Protein AF-0000000080440242 (afdb_homodimer)

Nearest PDB structures (foldseek):
  7z03-assembly1_A  TM=8.039E-01  e=7.905E-22  Escherichia coli
  4m0v-assembly1_A  TM=8.122E-01  e=4.960E-22  Escherichia coli KO11FL
  4lty-assembly1_C  TM=7.802E-01  e=2.008E-21  Escherichia coli KO11FL
  6s6v-assembly1_B  TM=7.078E-01  e=1.029E-22  Escherichia coli
  6s6v-assembly1_A  TM=6.739E-01  e=9.703E-23  Escherichia coli

Secondary structure (DSSP, 8-state):
-EEEEE----BT-EETTEE-HHHHHHHHHHHHHHHHHH--SEEEEES--BSSSS--HHHHHHHHHHHHIIIIIS---EEEE--SSS-HHHHHTTHHHHGGGTEEEE-S--SSPEEEEEEETTEEEEEEEE----HHHHHHHHT-TT--SHHHHHHHHHHT----TTSEEEEEEESEEE-TTPPPP--TTSPPS-SSS--EEEGGGGTTSSEEEEES-SS-EEEETTTEEE---SS--SGGGTTPPPEEEEEEE-TTS-EEEEEEE---SS-EEEEEE-HHHHTSHHHHTTS-TTSEEEEEE--SS--SSHHHHHHHH-TTEEEEEEHHHHHHHHHHHHHHHHHHT--HHHHHHHHHHHHHSSPPPHHHHHHHHHHHHHHHHH--/-EEEEE----BT-EETTEE-HHHHHHHHHHHHHHHHHH--SEEEEES--BSSSS--HHHHHHHHHHHIIIIIIS---EEEE--SSS-HHHHHTTHHHHGGGTEEEE-S--SSPEEEEEEETTEEEEEEEE----HHHHHHHHT-TT--SHHHHHHHHHHT----TTSEEEEEEESEEE-TTPPPP--TTSPPS-SSS--EEEGGGGTT-SEEEEES-SS-EEEETTTEEE---SS--SGGGTTPPPEEEEEEE-TTS-EEEEEEE---SS-EEEEEE-HHHHTSHHHHTTS-TTSEEEEEE--SS--SSHHHHHHHH-TTEEEEEEHHHHHHHHHHHHHHHHHHT--HHHHHHHHHHHHHSSPPPHHHHHHHHHHHHHHHHHT-

Radius of gyration: 30.31 Å; Cα contacts (8 Å, |Δi|>4): 1560; chains: 2; bounding box: 75×79×80 Å

Structure (mmCIF, N/CA/C/O backbone):
data_AF-0000000080440242-model_v1
#
loop_
_entity.id
_entity.type
_entity.pdbx_description
1 polymer 'Nuclease SbcCD subunit D'
#
loop_
_atom_site.group_PDB
_atom_site.id
_atom_site.type_symbol
_atom_site.label_atom_id
_atom_site.label_alt_id
_atom_site.label_comp_id
_atom_site.label_asym_id
_atom_site.label_entity_id
_atom_site.label_seq_id
_atom_site.pdbx_PDB_ins_code
_atom_site.Cartn_x
_atom_site.Cartn_y
_atom_site.Cartn_z
_atom_site.occupancy
_atom_site.B_iso_or_equiv
_atom_site.auth_seq_id
_atom_site.auth_comp_id
_atom_site.auth_asym_id
_atom_site.auth_atom_id
_atom_site.pdbx_PDB_model_num
ATOM 1 N N . MET A 1 1 ? -19.188 -27.531 -1.534 1 98.12 1 MET A N 1
ATOM 2 C CA . MET A 1 1 ? -18.625 -26.203 -1.757 1 98.12 1 MET A CA 1
ATOM 3 C C . MET A 1 1 ? -17.609 -26.219 -2.893 1 98.12 1 MET A C 1
ATOM 5 O O . MET A 1 1 ? -16.734 -27.094 -2.939 1 98.12 1 MET A O 1
ATOM 9 N N . LYS A 1 2 ? -17.703 -25.312 -3.84 1 98.5 2 LYS A N 1
ATOM 10 C CA . LYS A 1 2 ? -16.766 -25.156 -4.941 1 98.5 2 LYS A CA 1
ATOM 11 C C . LYS A 1 2 ? -15.727 -24.078 -4.633 1 98.5 2 LYS A C 1
ATOM 13 O O . LYS A 1 2 ? -16.078 -22.906 -4.406 1 98.5 2 LYS A O 1
ATOM 18 N N . ILE A 1 3 ? -14.445 -24.469 -4.637 1 98.69 3 ILE A N 1
ATOM 19 C CA . ILE A 1 3 ? -13.352 -23.578 -4.258 1 98.69 3 ILE A CA 1
ATOM 20 C C . ILE A 1 3 ? -12.359 -23.453 -5.41 1 98.69 3 ILE A C 1
ATOM 22 O O . ILE A 1 3 ? -11.922 -24.469 -5.973 1 98.69 3 ILE A O 1
ATOM 26 N N . PHE A 1 4 ? -12.062 -22.25 -5.832 1 98.88 4 PHE A N 1
ATOM 27 C CA . PHE A 1 4 ? -10.922 -22.016 -6.703 1 98.88 4 PHE A CA 1
ATOM 28 C C . PHE A 1 4 ? -9.672 -21.719 -5.883 1 98.88 4 PHE A C 1
ATOM 30 O O . PHE A 1 4 ? -9.664 -20.797 -5.059 1 98.88 4 PHE A O 1
ATOM 37 N N . HIS A 1 5 ? -8.68 -22.531 -6.062 1 98.75 5 HIS A N 1
ATOM 38 C CA . HIS A 1 5 ? -7.422 -22.422 -5.344 1 98.75 5 HIS A CA 1
ATOM 39 C C . HIS A 1 5 ? -6.32 -21.859 -6.242 1 98.75 5 HIS A C 1
ATOM 41 O O . HIS A 1 5 ? -5.953 -22.5 -7.238 1 98.75 5 HIS A O 1
ATOM 47 N N . THR A 1 6 ? -5.797 -20.625 -5.871 1 98.62 6 THR A N 1
ATOM 48 C CA . THR A 1 6 ? -4.707 -20 -6.605 1 98.62 6 THR A CA 1
ATOM 49 C C . THR A 1 6 ? -3.625 -19.5 -5.652 1 98.62 6 THR A C 1
ATOM 51 O O . THR A 1 6 ? -3.791 -19.562 -4.434 1 98.62 6 THR A O 1
ATOM 54 N N . GLY A 1 7 ? -2.535 -19.016 -6.172 1 97.75 7 GLY A N 1
ATOM 55 C CA . GLY A 1 7 ? -1.42 -18.406 -5.461 1 97.75 7 GLY A CA 1
ATOM 56 C C . GLY A 1 7 ? -0.279 -18 -6.375 1 97.75 7 GLY A C 1
ATOM 57 O O . GLY A 1 7 ? -0.315 -18.266 -7.578 1 97.75 7 GLY A O 1
ATOM 58 N N . ASP A 1 8 ? 0.596 -17.266 -5.797 1 97.69 8 ASP A N 1
ATOM 59 C CA . ASP A 1 8 ? 1.853 -16.922 -6.457 1 97.69 8 ASP A CA 1
ATOM 60 C C . ASP A 1 8 ? 1.601 -16.203 -7.777 1 97.69 8 ASP A C 1
ATOM 62 O O . ASP A 1 8 ? 2.143 -16.578 -8.82 1 97.69 8 ASP A O 1
ATOM 66 N N . TRP A 1 9 ? 0.747 -15.172 -7.688 1 98.44 9 TRP A N 1
ATOM 67 C CA . TRP A 1 9 ? 0.466 -14.359 -8.859 1 98.44 9 TRP A CA 1
ATOM 68 C C . TRP A 1 9 ? 1.692 -13.547 -9.266 1 98.44 9 TRP A C 1
ATOM 70 O O . TRP A 1 9 ? 1.908 -13.281 -10.445 1 98.44 9 TRP A O 1
ATOM 80 N N . HIS A 1 10 ? 2.449 -13.133 -8.32 1 98.12 10 HIS A N 1
ATOM 81 C CA . HIS A 1 10 ? 3.68 -12.367 -8.492 1 98.12 10 HIS A CA 1
ATOM 82 C C . HIS A 1 10 ? 3.457 -11.156 -9.391 1 98.12 10 HIS A C 1
ATOM 84 O O . HIS A 1 10 ? 4.246 -10.898 -10.297 1 98.12 10 HIS A O 1
ATOM 90 N N . ILE A 1 11 ? 2.389 -10.484 -9.148 1 98.56 11 ILE A N 1
ATOM 91 C CA . ILE A 1 11 ? 2.064 -9.336 -9.992 1 98.56 11 ILE A CA 1
ATOM 92 C C . ILE A 1 11 ? 3.188 -8.305 -9.914 1 98.56 11 ILE A C 1
ATOM 94 O O . ILE A 1 11 ? 3.678 -7.996 -8.828 1 98.56 11 ILE A O 1
ATOM 98 N N . GLY A 1 12 ? 3.6 -7.773 -11.062 1 97.69 12 GLY A N 1
ATOM 99 C CA . GLY A 1 12 ? 4.645 -6.766 -11.141 1 97.69 12 GLY A CA 1
ATOM 100 C C . GLY A 1 12 ? 6.027 -7.352 -11.359 1 97.69 12 GLY A C 1
ATOM 101 O O . GLY A 1 12 ? 7.02 -6.617 -11.391 1 97.69 12 GLY A O 1
ATOM 102 N N . LYS A 1 13 ? 6.133 -8.602 -11.578 1 97.12 13 LYS A N 1
ATOM 103 C CA . LYS A 1 13 ? 7.422 -9.281 -11.703 1 97.12 13 LYS A CA 1
ATOM 104 C C . LYS A 1 13 ? 8.133 -8.875 -12.984 1 97.12 13 LYS A C 1
ATOM 106 O O . LYS A 1 13 ? 7.508 -8.734 -14.039 1 97.12 13 LYS A O 1
ATOM 111 N N . LEU A 1 14 ? 9.445 -8.656 -12.836 1 94.69 14 LEU A N 1
ATOM 112 C CA . LEU A 1 14 ? 10.367 -8.484 -13.945 1 94.69 14 LEU A CA 1
ATOM 113 C C . LEU A 1 14 ? 11.172 -9.75 -14.188 1 94.69 14 LEU A C 1
ATOM 115 O O . LEU A 1 14 ? 11.766 -10.305 -13.258 1 94.69 14 LEU A O 1
ATOM 119 N N . VAL A 1 15 ? 11.109 -10.281 -15.406 1 94.88 15 VAL A N 1
ATOM 120 C CA . VAL A 1 15 ? 11.883 -11.461 -15.773 1 94.88 15 VAL A CA 1
ATOM 121 C C . VAL A 1 15 ? 12.844 -11.117 -16.906 1 94.88 15 VAL A C 1
ATOM 123 O O . VAL A 1 15 ? 12.414 -10.805 -18.031 1 94.88 15 VAL A O 1
ATOM 126 N N . ASN A 1 16 ? 14.102 -11.125 -16.609 1 92.44 16 ASN A N 1
ATOM 127 C CA . ASN A 1 16 ? 15.133 -10.828 -17.594 1 92.44 16 ASN A CA 1
ATOM 128 C C . ASN A 1 16 ? 14.867 -9.508 -18.312 1 92.44 16 ASN A C 1
ATOM 130 O O . ASN A 1 16 ? 14.93 -9.43 -19.531 1 92.44 16 ASN A O 1
ATOM 134 N N . GLY A 1 17 ? 14.43 -8.523 -17.578 1 92.75 17 GLY A N 1
ATOM 135 C CA . GLY A 1 17 ? 14.273 -7.168 -18.078 1 92.75 17 GLY A CA 1
ATOM 136 C C . GLY A 1 17 ? 12.898 -6.902 -18.656 1 92.75 17 GLY A C 1
ATOM 137 O O . GLY A 1 17 ? 12.602 -5.789 -19.094 1 92.75 17 GLY A O 1
ATOM 138 N N . PHE A 1 18 ? 12.031 -7.926 -18.656 1 94.44 18 PHE A N 1
ATOM 139 C CA . PHE A 1 18 ? 10.688 -7.77 -19.188 1 94.44 18 PHE A CA 1
ATOM 140 C C . PHE A 1 18 ? 9.656 -7.723 -18.062 1 94.44 18 PHE A C 1
ATOM 142 O O . PHE A 1 18 ? 9.586 -8.633 -17.25 1 94.44 18 PHE A O 1
ATOM 149 N N . TYR A 1 19 ? 8.805 -6.641 -18.062 1 94.38 19 TYR A N 1
ATOM 150 C CA . TYR A 1 19 ? 7.68 -6.629 -17.125 1 94.38 19 TYR A CA 1
ATOM 151 C C . TYR A 1 19 ? 6.598 -7.609 -17.562 1 94.38 19 TYR A C 1
ATOM 153 O O . TYR A 1 19 ? 6.191 -7.613 -18.734 1 94.38 19 TYR A O 1
ATOM 161 N N . MET A 1 20 ? 6.078 -8.297 -16.641 1 97.5 20 MET A N 1
ATOM 162 C CA . MET A 1 20 ? 5.121 -9.352 -16.969 1 97.5 20 MET A CA 1
ATOM 163 C C . MET A 1 20 ? 3.689 -8.852 -16.812 1 97.5 20 MET A C 1
ATOM 165 O O . MET A 1 20 ? 2.738 -9.602 -17.016 1 97.5 20 MET A O 1
ATOM 169 N N . THR A 1 21 ? 3.467 -7.605 -16.562 1 98 21 THR A N 1
ATOM 170 C CA . THR A 1 21 ? 2.178 -7.066 -16.156 1 98 21 THR A CA 1
ATOM 171 C C . THR A 1 21 ? 1.119 -7.297 -17.219 1 98 21 THR A C 1
ATOM 173 O O . THR A 1 21 ? -0.023 -7.641 -16.922 1 98 21 THR A O 1
ATOM 176 N N . GLU A 1 22 ? 1.503 -7.102 -18.5 1 97.81 22 GLU A N 1
ATOM 177 C CA . GLU A 1 22 ? 0.548 -7.328 -19.578 1 97.81 22 GLU A CA 1
ATOM 178 C C . GLU A 1 22 ? 0.132 -8.797 -19.656 1 97.81 22 GLU A C 1
ATOM 180 O O . GLU A 1 22 ? -1.05 -9.102 -19.828 1 97.81 22 GLU A O 1
ATOM 185 N N . ASP A 1 23 ? 1.106 -9.672 -19.547 1 98.25 23 ASP A N 1
ATOM 186 C CA . ASP A 1 23 ? 0.832 -11.102 -19.547 1 98.25 23 ASP A CA 1
ATOM 187 C C . ASP A 1 23 ? -0.031 -11.484 -18.344 1 98.25 23 ASP A C 1
ATOM 189 O O . ASP A 1 23 ? -0.944 -12.305 -18.469 1 98.25 23 ASP A O 1
ATOM 193 N N . GLN A 1 24 ? 0.261 -10.883 -17.234 1 98.5 24 GLN A N 1
ATOM 194 C CA . GLN A 1 24 ? -0.496 -11.141 -16.016 1 98.5 24 GLN A CA 1
ATOM 195 C C . GLN A 1 24 ? -1.939 -10.664 -16.156 1 98.5 24 GLN A C 1
ATOM 197 O O . GLN A 1 24 ? -2.867 -11.352 -15.727 1 98.5 24 GLN A O 1
ATOM 202 N N . ARG A 1 25 ? -2.131 -9.523 -16.734 1 98.69 25 ARG A N 1
ATOM 203 C CA . ARG A 1 25 ? -3.48 -9.039 -17 1 98.69 25 ARG A CA 1
ATOM 204 C C . ARG A 1 25 ? -4.262 -10.039 -17.844 1 98.69 25 ARG A C 1
ATOM 206 O O . ARG A 1 25 ? -5.43 -10.32 -17.562 1 98.69 25 ARG A O 1
ATOM 213 N N . TYR A 1 26 ? -3.57 -10.578 -18.828 1 98.56 26 TYR A N 1
ATOM 214 C CA . TYR A 1 26 ? -4.176 -11.539 -19.75 1 98.56 26 TYR A CA 1
ATOM 215 C C . TYR A 1 26 ? -4.621 -12.789 -19 1 98.56 26 TYR A C 1
ATOM 217 O O . TYR A 1 26 ? -5.754 -13.242 -19.156 1 98.56 26 TYR A O 1
ATOM 225 N N . ILE A 1 27 ? -3.789 -13.32 -18.188 1 98.19 27 ILE A N 1
ATOM 226 C CA . ILE A 1 27 ? -4.102 -14.562 -17.5 1 98.19 27 ILE A CA 1
ATOM 227 C C . ILE A 1 27 ? -5.168 -14.305 -16.438 1 98.19 27 ILE A C 1
ATOM 229 O O . ILE A 1 27 ? -6.051 -15.141 -16.219 1 98.19 27 ILE A O 1
ATOM 233 N N . LEU A 1 28 ? -5.145 -13.188 -15.758 1 98.69 28 LEU A N 1
ATOM 234 C CA . LEU A 1 28 ? -6.125 -12.844 -14.734 1 98.69 28 LEU A CA 1
ATOM 235 C C . LEU A 1 28 ? -7.504 -12.641 -15.352 1 98.69 28 LEU A C 1
ATOM 237 O O . LEU A 1 28 ? -8.523 -12.906 -14.711 1 98.69 28 LEU A O 1
ATOM 241 N N . SER A 1 29 ? -7.52 -12.18 -16.578 1 98.62 29 SER A N 1
ATOM 242 C CA . SER A 1 29 ? -8.805 -12.086 -17.266 1 98.62 29 SER A CA 1
ATOM 243 C C . SER A 1 29 ? -9.414 -13.461 -17.484 1 98.62 29 SER A C 1
ATOM 245 O O . SER A 1 29 ? -10.641 -13.625 -17.406 1 98.62 29 SER A O 1
ATOM 247 N N . GLN A 1 30 ? -8.57 -14.43 -17.719 1 98.56 30 GLN A N 1
ATOM 248 C CA . GLN A 1 30 ? -9.062 -15.797 -17.859 1 98.56 30 GLN A CA 1
ATOM 249 C C . GLN A 1 30 ? -9.594 -16.328 -16.531 1 98.56 30 GLN A C 1
ATOM 251 O O . GLN A 1 30 ? -10.586 -17.062 -16.5 1 98.56 30 GLN A O 1
ATOM 256 N N . LEU A 1 31 ? -8.93 -15.984 -15.484 1 98.75 31 LEU A N 1
ATOM 257 C CA . LEU A 1 31 ? -9.43 -16.344 -14.164 1 98.75 31 LEU A CA 1
ATOM 258 C C . LEU A 1 31 ? -10.828 -15.781 -13.938 1 98.75 31 LEU A C 1
ATOM 260 O O . LEU A 1 31 ? -11.727 -16.5 -13.492 1 98.75 31 LEU A O 1
ATOM 264 N N . CYS A 1 32 ? -10.984 -14.523 -14.266 1 98.81 32 CYS A N 1
ATOM 265 C CA . CYS A 1 32 ? -12.281 -13.875 -14.102 1 98.81 32 CYS A CA 1
ATOM 266 C C . CYS A 1 32 ? -13.344 -14.555 -14.961 1 98.81 32 CYS A C 1
ATOM 268 O O . CYS A 1 32 ? -14.469 -14.758 -14.516 1 98.81 32 CYS A O 1
ATOM 270 N N . ASN A 1 33 ? -12.922 -14.875 -16.141 1 98.69 33 ASN A N 1
ATOM 271 C CA . ASN A 1 33 ? -13.852 -15.57 -17.031 1 98.69 33 ASN A CA 1
ATOM 272 C C . ASN A 1 33 ? -14.281 -16.906 -16.438 1 98.69 33 ASN A C 1
ATOM 274 O O . ASN A 1 33 ? -15.461 -17.266 -16.5 1 98.69 33 ASN A O 1
ATOM 278 N N . GLU A 1 34 ? -13.328 -17.609 -15.969 1 98.56 34 GLU A N 1
ATOM 279 C CA . GLU A 1 34 ? -13.648 -18.906 -15.383 1 98.56 34 GLU A CA 1
ATOM 280 C C . GLU A 1 34 ? -14.555 -18.766 -14.164 1 98.56 34 GLU A C 1
ATOM 282 O O . GLU A 1 34 ? -15.461 -19.562 -13.953 1 98.56 34 GLU A O 1
ATOM 287 N N . ILE A 1 35 ? -14.336 -17.734 -13.344 1 98.81 35 ILE A N 1
ATOM 288 C CA . ILE A 1 35 ? -15.164 -17.453 -12.18 1 98.81 35 ILE A CA 1
ATOM 289 C C . ILE A 1 35 ? -16.594 -17.125 -12.625 1 98.81 35 ILE A C 1
ATOM 291 O O . ILE A 1 35 ? -17.562 -17.594 -12.023 1 98.81 35 ILE A O 1
ATOM 295 N N . GLU A 1 36 ? -16.672 -16.359 -13.633 1 98.69 36 GLU A N 1
ATOM 296 C CA . GLU A 1 36 ? -17.984 -16.016 -14.172 1 98.69 36 GLU A CA 1
ATOM 297 C C . GLU A 1 36 ? -18.719 -17.25 -14.672 1 98.69 36 GLU A C 1
ATOM 299 O O . GLU A 1 36 ? -19.922 -17.391 -14.438 1 98.69 36 GLU A O 1
ATOM 304 N N . LYS A 1 37 ? -18 -18.125 -15.25 1 98.25 37 LYS A N 1
ATOM 305 C CA . LYS A 1 37 ? -18.578 -19.328 -15.852 1 98.25 37 LYS A CA 1
ATOM 306 C C . LYS A 1 37 ? -19.016 -20.312 -14.781 1 98.25 37 LYS A C 1
ATOM 308 O O . LYS A 1 37 ? -20.109 -20.891 -14.867 1 98.25 37 LYS A O 1
ATOM 313 N N . GLU A 1 38 ? -18.203 -20.453 -13.75 1 97.94 38 GLU A N 1
ATOM 314 C CA . GLU A 1 38 ? -18.422 -21.578 -12.852 1 97.94 38 GLU A CA 1
ATOM 315 C C . GLU A 1 38 ? -18.984 -21.125 -11.516 1 97.94 38 GLU A C 1
ATOM 317 O O . GLU A 1 38 ? -19.469 -21.938 -10.719 1 97.94 38 GLU A O 1
ATOM 322 N N . ASN A 1 39 ? -18.875 -19.875 -11.188 1 97.75 39 ASN A N 1
ATOM 323 C CA . ASN A 1 39 ? -19.422 -19.266 -9.977 1 97.75 39 ASN A CA 1
ATOM 324 C C . ASN A 1 39 ? -18.984 -20.016 -8.719 1 97.75 39 ASN A C 1
ATOM 326 O O . ASN A 1 39 ? -19.812 -20.5 -7.961 1 97.75 39 ASN A O 1
ATOM 330 N N . PRO A 1 40 ? -17.719 -20.109 -8.492 1 98.69 40 PRO A N 1
ATOM 331 C CA . PRO A 1 40 ? -17.266 -20.75 -7.258 1 98.69 40 PRO A CA 1
ATOM 332 C C . PRO A 1 40 ? -17.797 -20.062 -6.004 1 98.69 40 PRO A C 1
ATOM 334 O O . PRO A 1 40 ? -18.125 -18.875 -6.047 1 98.69 40 PRO A O 1
ATOM 337 N N . ASP A 1 41 ? -17.828 -20.828 -4.879 1 98.56 41 ASP A N 1
ATOM 338 C CA . ASP A 1 41 ? -18.266 -20.281 -3.6 1 98.56 41 ASP A CA 1
ATOM 339 C C . ASP A 1 41 ? -17.219 -19.344 -3.008 1 98.56 41 ASP A C 1
ATOM 341 O O . ASP A 1 41 ? -17.531 -18.438 -2.242 1 98.56 41 ASP A O 1
ATOM 345 N N . VAL A 1 42 ? -15.945 -19.578 -3.367 1 98.81 42 VAL A N 1
ATOM 346 C CA . VAL A 1 42 ? -14.867 -18.766 -2.828 1 98.81 42 VAL A CA 1
ATOM 347 C C . VAL A 1 42 ? -13.609 -18.938 -3.686 1 98.81 42 VAL A C 1
ATOM 349 O O . VAL A 1 42 ? -13.352 -20.016 -4.215 1 98.81 42 VAL A O 1
ATOM 352 N N . LEU A 1 43 ? -12.852 -17.906 -3.836 1 98.94 43 LEU A N 1
ATOM 353 C CA . LEU A 1 43 ? -11.516 -17.906 -4.426 1 98.94 43 LEU A CA 1
ATOM 354 C C . LEU A 1 43 ? -10.445 -17.781 -3.346 1 98.94 43 LEU A C 1
ATOM 356 O O . LEU A 1 43 ? -10.469 -16.844 -2.557 1 98.94 43 LEU A O 1
ATOM 360 N N . LEU A 1 44 ? -9.531 -18.75 -3.287 1 98.94 44 LEU A N 1
ATOM 361 C CA . LEU A 1 44 ? -8.398 -18.703 -2.371 1 98.94 44 LEU A CA 1
ATOM 362 C C . LEU A 1 44 ? -7.145 -18.203 -3.092 1 98.94 44 LEU A C 1
ATOM 364 O O . LEU A 1 44 ? -6.809 -18.703 -4.168 1 98.94 44 LEU A O 1
ATOM 368 N N . ILE A 1 45 ? -6.473 -17.266 -2.52 1 98.88 45 ILE A N 1
ATOM 369 C CA . ILE A 1 45 ? -5.16 -16.797 -2.967 1 98.88 45 ILE A CA 1
ATOM 370 C C . ILE A 1 45 ? -4.121 -17.078 -1.883 1 98.88 45 ILE A C 1
ATOM 372 O O . ILE A 1 45 ? -4.027 -16.328 -0.902 1 98.88 45 ILE A O 1
ATOM 376 N N . ALA A 1 46 ? -3.307 -18.047 -2.098 1 98.75 46 ALA A N 1
ATOM 377 C CA . ALA A 1 46 ? -2.443 -18.594 -1.054 1 98.75 46 ALA A CA 1
ATOM 378 C C . ALA A 1 46 ? -1.076 -17.906 -1.062 1 98.75 46 ALA A C 1
ATOM 380 O O . ALA A 1 46 ? -0.042 -18.578 -1.017 1 98.75 46 ALA A O 1
ATOM 381 N N . GLY A 1 47 ? -1.066 -16.594 -1.206 1 98.31 47 GLY A N 1
ATOM 382 C CA . GLY A 1 47 ? 0.121 -15.797 -0.94 1 98.31 47 GLY A CA 1
ATOM 383 C C . GLY A 1 47 ? 0.907 -15.461 -2.193 1 98.31 47 GLY A C 1
ATOM 384 O O . GLY A 1 47 ? 0.604 -15.961 -3.277 1 98.31 47 GLY A O 1
ATOM 385 N N . ASP A 1 48 ? 1.88 -14.5 -2.029 1 98.19 48 ASP A N 1
ATOM 386 C CA . ASP A 1 48 ? 2.738 -13.984 -3.09 1 98.19 48 ASP A CA 1
ATOM 387 C C . ASP A 1 48 ? 1.906 -13.406 -4.234 1 98.19 48 ASP A C 1
ATOM 389 O O . ASP A 1 48 ? 2.1 -13.766 -5.395 1 98.19 48 ASP A O 1
ATOM 393 N N . VAL A 1 49 ? 1.011 -12.578 -3.83 1 98.38 49 VAL A N 1
ATOM 394 C CA . VAL A 1 49 ? 0.193 -11.891 -4.828 1 98.38 49 VAL A CA 1
ATOM 395 C C . VAL A 1 49 ? 1.056 -10.922 -5.629 1 98.38 49 VAL A C 1
ATOM 397 O O . VAL A 1 49 ? 0.879 -10.773 -6.84 1 98.38 49 VAL A O 1
ATOM 400 N N . TYR A 1 50 ? 1.986 -10.289 -4.926 1 98.19 50 TYR A N 1
ATOM 401 C CA . TYR A 1 50 ? 2.973 -9.438 -5.582 1 98.19 50 TYR A CA 1
ATOM 402 C C . TYR A 1 50 ? 4.328 -10.125 -5.656 1 98.19 50 TYR A C 1
ATOM 404 O O . TYR A 1 50 ? 4.578 -11.094 -4.938 1 98.19 50 TYR A O 1
ATOM 412 N N . ASP A 1 51 ? 5.176 -9.594 -6.516 1 96.88 51 ASP A N 1
ATOM 413 C CA . ASP A 1 51 ? 6.52 -10.148 -6.633 1 96.88 51 ASP A CA 1
ATOM 414 C C . ASP A 1 51 ? 7.449 -9.562 -5.574 1 96.88 51 ASP A C 1
ATOM 416 O O . ASP A 1 51 ? 8.414 -10.203 -5.164 1 96.88 51 ASP A O 1
ATOM 420 N N . ARG A 1 52 ? 7.117 -8.352 -5.191 1 95.69 52 ARG A N 1
ATOM 421 C CA . ARG A 1 52 ? 7.938 -7.66 -4.199 1 95.69 52 ARG A CA 1
ATOM 422 C C . ARG A 1 52 ? 7.066 -7.012 -3.129 1 95.69 52 ARG A C 1
ATOM 424 O O . ARG A 1 52 ? 5.887 -6.742 -3.361 1 95.69 52 ARG A O 1
ATOM 431 N N . SER A 1 53 ? 7.754 -6.762 -2.029 1 95.44 53 SER A N 1
ATOM 432 C CA . SER A 1 53 ? 7.031 -6.168 -0.905 1 95.44 53 SER A CA 1
ATOM 433 C C . SER A 1 53 ? 6.496 -4.785 -1.257 1 95.44 53 SER A C 1
ATOM 435 O O . SER A 1 53 ? 5.465 -4.363 -0.735 1 95.44 53 SER A O 1
ATOM 437 N N . ILE A 1 54 ? 7.211 -4.105 -2.07 1 95.88 54 ILE A N 1
ATOM 438 C CA . ILE A 1 54 ? 6.758 -2.826 -2.607 1 95.88 54 ILE A CA 1
ATOM 439 C C . ILE A 1 54 ? 6.516 -2.951 -4.109 1 95.88 54 ILE A C 1
ATOM 441 O O . ILE A 1 54 ? 7.43 -2.748 -4.91 1 95.88 54 ILE A O 1
ATOM 445 N N . PRO A 1 55 ? 5.312 -3.23 -4.465 1 96.06 55 PRO A N 1
ATOM 446 C CA . PRO A 1 55 ? 5.02 -3.43 -5.887 1 96.06 55 PRO A CA 1
ATOM 447 C C . PRO A 1 55 ? 4.996 -2.123 -6.676 1 96.06 55 PRO A C 1
ATOM 449 O O . PRO A 1 55 ? 4.746 -1.058 -6.105 1 96.06 55 PRO A O 1
ATOM 452 N N . PRO A 1 56 ? 5.316 -2.184 -7.98 1 94.56 56 PRO A N 1
ATOM 453 C CA . PRO A 1 56 ? 5.094 -1.005 -8.82 1 94.56 56 PRO A CA 1
ATOM 454 C C . PRO A 1 56 ? 3.619 -0.62 -8.922 1 94.56 56 PRO A C 1
ATOM 456 O O . PRO A 1 56 ? 2.742 -1.45 -8.664 1 94.56 56 PRO A O 1
ATOM 459 N N . VAL A 1 57 ? 3.342 0.557 -9.266 1 94.75 57 VAL A N 1
ATOM 460 C CA . VAL A 1 57 ? 1.998 1.126 -9.25 1 94.75 57 VAL A CA 1
ATOM 461 C C . VAL A 1 57 ? 1.094 0.345 -10.203 1 94.75 57 VAL A C 1
ATOM 463 O O . VAL A 1 57 ? -0.07 0.084 -9.891 1 94.75 57 VAL A O 1
ATOM 466 N N . GLU A 1 58 ? 1.656 -0.052 -11.32 1 96.62 58 GLU A N 1
ATOM 467 C CA . GLU A 1 58 ? 0.863 -0.79 -12.297 1 96.62 58 GLU A CA 1
ATOM 468 C C . GLU A 1 58 ? 0.378 -2.119 -11.727 1 96.62 58 GLU A C 1
ATOM 470 O O . GLU A 1 58 ? -0.718 -2.578 -12.047 1 96.62 58 GLU A O 1
ATOM 475 N N . ALA A 1 59 ? 1.202 -2.719 -10.945 1 97.81 59 ALA A N 1
ATOM 476 C CA . ALA A 1 59 ? 0.831 -3.973 -10.297 1 97.81 59 ALA A CA 1
ATOM 477 C C . ALA A 1 59 ? -0.309 -3.76 -9.305 1 97.81 59 ALA A C 1
ATOM 479 O O . ALA A 1 59 ? -1.238 -4.566 -9.234 1 97.81 59 ALA A O 1
ATOM 480 N N . ILE A 1 60 ? -0.222 -2.666 -8.578 1 97.38 60 ILE A N 1
ATOM 481 C CA . ILE A 1 60 ? -1.25 -2.324 -7.602 1 97.38 60 ILE A CA 1
ATOM 482 C C . ILE A 1 60 ? -2.584 -2.104 -8.312 1 97.38 60 ILE A C 1
ATOM 484 O O . ILE A 1 60 ? -3.615 -2.629 -7.887 1 97.38 60 ILE A O 1
ATOM 488 N N . GLU A 1 61 ? -2.559 -1.396 -9.359 1 97.12 61 GLU A N 1
ATOM 489 C CA . GLU A 1 61 ? -3.764 -1.113 -10.133 1 97.12 61 GLU A CA 1
ATOM 490 C C . GLU A 1 61 ? -4.375 -2.396 -10.688 1 97.12 61 GLU A C 1
ATOM 492 O O . GLU A 1 61 ? -5.594 -2.574 -10.648 1 97.12 61 GLU A O 1
ATOM 497 N N . LEU A 1 62 ? -3.545 -3.258 -11.211 1 98.44 62 LEU A N 1
ATOM 498 C CA . LEU A 1 62 ? -4.023 -4.512 -11.781 1 98.44 62 LEU A CA 1
ATOM 499 C C . LEU A 1 62 ? -4.707 -5.367 -10.719 1 98.44 62 LEU A C 1
ATOM 501 O O . LEU A 1 62 ? -5.785 -5.914 -10.953 1 98.44 62 LEU A O 1
ATOM 505 N N . LEU A 1 63 ? -4.043 -5.492 -9.578 1 98.56 63 LEU A N 1
ATOM 506 C CA . LEU A 1 63 ? -4.668 -6.258 -8.5 1 98.56 63 LEU A CA 1
ATOM 507 C C . LEU A 1 63 ? -6.004 -5.641 -8.102 1 98.56 63 LEU A C 1
ATOM 509 O O . LEU A 1 63 ? -6.996 -6.352 -7.941 1 98.56 63 LEU A O 1
ATOM 513 N N . ASN A 1 64 ? -5.984 -4.336 -7.922 1 97.75 64 ASN A N 1
ATOM 514 C CA . ASN A 1 64 ? -7.191 -3.619 -7.527 1 97.75 64 ASN A CA 1
ATOM 515 C C . ASN A 1 64 ? -8.344 -3.885 -8.492 1 97.75 64 ASN A C 1
ATOM 517 O O . ASN A 1 64 ? -9.453 -4.219 -8.062 1 97.75 64 ASN A O 1
ATOM 521 N N . ASP A 1 65 ? -8.078 -3.77 -9.742 1 97.94 65 ASP A N 1
ATOM 522 C CA . ASP A 1 65 ? -9.094 -3.965 -10.766 1 97.94 65 ASP A CA 1
ATOM 523 C C . ASP A 1 65 ? -9.594 -5.41 -10.781 1 97.94 65 ASP A C 1
ATOM 525 O O . ASP A 1 65 ? -10.789 -5.652 -10.914 1 97.94 65 ASP A O 1
ATOM 529 N N . THR A 1 66 ? -8.695 -6.301 -10.648 1 98.69 66 THR A N 1
ATOM 530 C CA . THR A 1 66 ? -9.039 -7.719 -10.672 1 98.69 66 THR A CA 1
ATOM 531 C C . THR A 1 66 ? -9.922 -8.078 -9.484 1 98.69 66 THR A C 1
ATOM 533 O O . THR A 1 66 ? -10.961 -8.727 -9.648 1 98.69 66 THR A O 1
ATOM 536 N N . LEU A 1 67 ? -9.555 -7.613 -8.32 1 98.44 67 LEU A N 1
ATOM 537 C CA . LEU A 1 67 ? -10.32 -7.91 -7.117 1 98.44 67 LEU A CA 1
ATOM 538 C C . LEU A 1 67 ? -11.695 -7.254 -7.176 1 98.44 67 LEU A C 1
ATOM 540 O O . LEU A 1 67 ? -12.688 -7.848 -6.754 1 98.44 67 LEU A O 1
ATOM 544 N N . LYS A 1 68 ? -11.734 -6.039 -7.664 1 97.44 68 LYS A N 1
ATOM 545 C CA . LYS A 1 68 ? -13.016 -5.363 -7.832 1 97.44 68 LYS A CA 1
ATOM 546 C C . LYS A 1 68 ? -13.945 -6.168 -8.734 1 97.44 68 LYS A C 1
ATOM 548 O O . LYS A 1 68 ? -15.117 -6.371 -8.398 1 97.44 68 LYS A O 1
ATOM 553 N N . LYS A 1 69 ? -13.414 -6.633 -9.836 1 98.44 69 LYS A N 1
ATOM 554 C CA . LYS A 1 69 ? -14.211 -7.43 -10.766 1 98.44 69 LYS A CA 1
ATOM 555 C C . LYS A 1 69 ? -14.727 -8.703 -10.102 1 98.44 69 LYS A C 1
ATOM 557 O O . LYS A 1 69 ? -15.914 -9.023 -10.188 1 98.44 69 LYS A O 1
ATOM 562 N N . ILE A 1 70 ? -13.906 -9.359 -9.383 1 98.69 70 ILE A N 1
ATOM 563 C CA . ILE A 1 70 ? -14.234 -10.656 -8.805 1 98.69 70 ILE A CA 1
ATOM 564 C C . ILE A 1 70 ? -15.242 -10.477 -7.672 1 98.69 70 ILE A C 1
ATOM 566 O O . ILE A 1 70 ? -16.25 -11.18 -7.617 1 98.69 70 ILE A O 1
ATOM 570 N N . ILE A 1 71 ? -15 -9.492 -6.824 1 98.06 71 ILE A N 1
ATOM 571 C CA . ILE A 1 71 ? -15.75 -9.383 -5.574 1 98.06 71 ILE A CA 1
ATOM 572 C C . ILE A 1 71 ? -17.016 -8.562 -5.797 1 98.06 71 ILE A C 1
ATOM 574 O O . ILE A 1 71 ? -18.094 -8.938 -5.34 1 98.06 71 ILE A O 1
ATOM 578 N N . ILE A 1 72 ? -16.891 -7.492 -6.484 1 95.94 72 ILE A N 1
ATOM 579 C CA . ILE A 1 72 ? -18.016 -6.566 -6.613 1 95.94 72 ILE A CA 1
ATOM 580 C C . ILE A 1 72 ? -18.875 -6.961 -7.809 1 95.94 72 ILE A C 1
ATOM 582 O O . ILE A 1 72 ? -20.094 -7.109 -7.684 1 95.94 72 ILE A O 1
ATOM 586 N N . ASP A 1 73 ? -18.219 -7.16 -8.953 1 97.38 73 ASP A N 1
ATOM 587 C CA . ASP A 1 73 ? -19 -7.422 -10.164 1 97.38 73 ASP A CA 1
ATOM 588 C C . ASP A 1 73 ? -19.5 -8.867 -10.195 1 97.38 73 ASP A C 1
ATOM 590 O O . ASP A 1 73 ? -20.672 -9.109 -10.461 1 97.38 73 ASP A O 1
ATOM 594 N N . LEU A 1 74 ? -18.609 -9.82 -9.875 1 98.44 74 LEU A N 1
ATOM 595 C CA . LEU A 1 74 ? -18.969 -11.234 -9.977 1 98.44 74 LEU A CA 1
ATOM 596 C C . LEU A 1 74 ? -19.469 -11.758 -8.641 1 98.44 74 LEU A C 1
ATOM 598 O O . LEU A 1 74 ? -19.969 -12.883 -8.555 1 98.44 74 LEU A O 1
ATOM 602 N N . LYS A 1 75 ? -19.312 -10.961 -7.59 1 97.56 75 LYS A N 1
ATOM 603 C CA . LYS A 1 75 ? -19.859 -11.242 -6.262 1 97.56 75 LYS A CA 1
ATOM 604 C C . LYS A 1 75 ? -19.312 -12.555 -5.715 1 97.56 75 LYS A C 1
ATOM 606 O O . LYS A 1 75 ? -20.047 -13.336 -5.117 1 97.56 75 LYS A O 1
ATOM 611 N N . THR A 1 76 ? -18.078 -12.82 -5.988 1 98.56 76 THR A N 1
ATOM 612 C CA . THR A 1 76 ? -17.406 -14.016 -5.48 1 98.56 76 THR A CA 1
ATOM 613 C C . THR A 1 76 ? -16.531 -13.68 -4.273 1 98.56 76 THR A C 1
ATOM 615 O O . THR A 1 76 ? -15.633 -12.852 -4.367 1 98.56 76 THR A O 1
ATOM 618 N N . PRO A 1 77 ? -16.781 -14.344 -3.111 1 98.56 77 PRO A N 1
ATOM 619 C CA . PRO A 1 77 ? -15.906 -14.141 -1.957 1 98.56 77 PRO A CA 1
ATOM 620 C C . PRO A 1 77 ? -14.453 -14.508 -2.244 1 98.56 77 PRO A C 1
ATOM 622 O O . PRO A 1 77 ? -14.188 -15.453 -2.99 1 98.56 77 PRO A O 1
ATOM 625 N N . VAL A 1 78 ? -13.531 -13.773 -1.636 1 98.81 78 VAL A N 1
ATOM 626 C CA . VAL A 1 78 ? -12.102 -14.016 -1.809 1 98.81 78 VAL A CA 1
ATOM 627 C C . VAL A 1 78 ? -11.422 -14.117 -0.443 1 98.81 78 VAL A C 1
ATOM 629 O O . VAL A 1 78 ? -11.711 -13.32 0.459 1 98.81 78 VAL A O 1
ATOM 632 N N . ILE A 1 79 ? -10.578 -15.102 -0.254 1 98.88 79 ILE A N 1
ATOM 633 C CA . ILE A 1 79 ? -9.703 -15.234 0.904 1 98.88 79 ILE A CA 1
ATOM 634 C C . ILE A 1 79 ? -8.242 -15.156 0.46 1 98.88 79 ILE A C 1
ATOM 636 O O . ILE A 1 79 ? -7.805 -15.93 -0.393 1 98.88 79 ILE A O 1
ATOM 640 N N . LEU A 1 80 ? -7.547 -14.18 1.041 1 98.88 80 LEU A N 1
ATOM 641 C CA . LEU A 1 80 ? -6.172 -13.906 0.629 1 98.88 80 LEU A CA 1
ATOM 642 C C . LEU A 1 80 ? -5.234 -13.906 1.831 1 98.88 80 LEU A C 1
ATOM 644 O O . LEU A 1 80 ? -5.543 -13.305 2.861 1 98.88 80 LEU A O 1
ATOM 648 N N . ILE A 1 81 ? -4.117 -14.617 1.759 1 98.81 81 ILE A N 1
ATOM 649 C CA . ILE A 1 81 ? -3.066 -14.5 2.764 1 98.81 81 ILE A CA 1
ATOM 650 C C . ILE A 1 81 ? -1.795 -13.953 2.119 1 98.81 81 ILE A C 1
ATOM 652 O O . ILE A 1 81 ? -1.631 -14.023 0.899 1 98.81 81 ILE A O 1
ATOM 656 N N . ALA A 1 82 ? -0.882 -13.406 2.943 1 98.69 82 ALA A N 1
ATOM 657 C CA . ALA A 1 82 ? 0.406 -12.93 2.447 1 98.69 82 ALA A CA 1
ATOM 658 C C . ALA A 1 82 ? 1.402 -14.078 2.309 1 98.69 82 ALA A C 1
ATOM 660 O O . ALA A 1 82 ? 1.425 -14.992 3.135 1 98.69 82 ALA A O 1
ATOM 661 N N . GLY A 1 83 ? 2.191 -14.039 1.25 1 98.12 83 GLY A N 1
ATOM 662 C CA . GLY A 1 83 ? 3.336 -14.922 1.098 1 98.12 83 GLY A CA 1
ATOM 663 C C . GLY A 1 83 ? 4.652 -14.266 1.453 1 98.12 83 GLY A C 1
ATOM 664 O O . GLY A 1 83 ? 4.672 -13.188 2.059 1 98.12 83 GLY A O 1
ATOM 665 N N . ASN A 1 84 ? 5.766 -14.867 1.139 1 96.31 84 ASN A N 1
ATOM 666 C CA . ASN A 1 84 ? 7.062 -14.383 1.599 1 96.31 84 ASN A CA 1
ATOM 667 C C . ASN A 1 84 ? 7.547 -13.203 0.761 1 96.31 84 ASN A C 1
ATOM 669 O O . ASN A 1 84 ? 8.445 -12.469 1.179 1 96.31 84 ASN A O 1
ATOM 673 N N . HIS A 1 85 ? 7 -12.992 -0.477 1 96.88 85 HIS A N 1
ATOM 674 C CA . HIS A 1 85 ? 7.332 -11.836 -1.302 1 96.88 85 HIS A CA 1
ATOM 675 C C . HIS A 1 85 ? 6.523 -10.609 -0.886 1 96.88 85 HIS A C 1
ATOM 677 O O . HIS A 1 85 ? 6.961 -9.477 -1.08 1 96.88 85 HIS A O 1
ATOM 683 N N . ASP A 1 86 ? 5.438 -10.875 -0.318 1 97.69 86 ASP A N 1
ATOM 684 C CA . ASP A 1 86 ? 4.504 -9.812 0.016 1 97.69 86 ASP A CA 1
ATOM 685 C C . ASP A 1 86 ? 4.949 -9.062 1.27 1 97.69 86 ASP A C 1
ATOM 687 O O . ASP A 1 86 ? 5.719 -9.594 2.076 1 97.69 86 ASP A O 1
ATOM 691 N N . SER A 1 87 ? 4.512 -7.789 1.334 1 96.56 87 SER A N 1
ATOM 692 C CA . SER A 1 87 ? 4.551 -7.109 2.625 1 96.56 87 SER A CA 1
ATOM 693 C C . SER A 1 87 ? 3.33 -7.461 3.471 1 96.56 87 SER A C 1
ATOM 695 O O . SER A 1 87 ? 2.195 -7.18 3.082 1 96.56 87 SER A O 1
ATOM 697 N N . ASN A 1 88 ? 3.605 -8.016 4.625 1 96.62 88 ASN A N 1
ATOM 698 C CA . ASN A 1 88 ? 2.516 -8.438 5.5 1 96.62 88 ASN A CA 1
ATOM 699 C C . ASN A 1 88 ? 1.604 -7.262 5.859 1 96.62 88 ASN A C 1
ATOM 701 O O . ASN A 1 88 ? 0.384 -7.355 5.719 1 96.62 88 ASN A O 1
ATOM 705 N N . GLU A 1 89 ? 2.211 -6.164 6.223 1 94.81 89 GLU A N 1
ATOM 706 C CA . GLU A 1 89 ? 1.478 -4.992 6.695 1 94.81 89 GLU A CA 1
ATOM 707 C C . GLU A 1 89 ? 0.698 -4.336 5.559 1 94.81 89 GLU A C 1
ATOM 709 O O . GLU A 1 89 ? -0.441 -3.904 5.75 1 94.81 89 GLU A O 1
ATOM 714 N N . ARG A 1 90 ? 1.29 -4.281 4.418 1 96.19 90 ARG A N 1
ATOM 715 C CA . ARG A 1 90 ? 0.628 -3.662 3.273 1 96.19 90 ARG A CA 1
ATOM 716 C C . ARG A 1 90 ? -0.555 -4.504 2.805 1 96.19 90 ARG A C 1
ATOM 718 O O . ARG A 1 90 ? -1.617 -3.965 2.486 1 96.19 90 ARG A O 1
ATOM 725 N N . ILE A 1 91 ? -0.376 -5.797 2.816 1 97 91 ILE A N 1
ATOM 726 C CA . ILE A 1 91 ? -1.456 -6.703 2.445 1 97 91 ILE A CA 1
ATOM 727 C C . ILE A 1 91 ? -2.6 -6.582 3.449 1 97 91 ILE A C 1
ATOM 729 O O . ILE A 1 91 ? -3.773 -6.641 3.072 1 97 91 ILE A O 1
ATOM 733 N N . GLU A 1 92 ? -2.223 -6.402 4.672 1 95.69 92 GLU A N 1
ATOM 734 C CA . GLU A 1 92 ? -3.188 -6.391 5.766 1 95.69 92 GLU A CA 1
ATOM 735 C C . GLU A 1 92 ? -3.967 -5.078 5.801 1 95.69 92 GLU A C 1
ATOM 737 O O . GLU A 1 92 ? -5.031 -5 6.414 1 95.69 92 GLU A O 1
ATOM 742 N N . PHE A 1 93 ? -3.494 -4.055 5.219 1 95.62 93 PHE A N 1
ATOM 743 C CA . PHE A 1 93 ? -4.129 -2.744 5.293 1 95.62 93 PHE A CA 1
ATOM 744 C C . PHE A 1 93 ? -5.562 -2.803 4.781 1 95.62 93 PHE A C 1
ATOM 746 O O . PHE A 1 93 ? -5.82 -3.348 3.707 1 95.62 93 PHE A O 1
ATOM 753 N N . GLY A 1 94 ? -6.477 -2.307 5.566 1 94.69 94 GLY A N 1
ATOM 754 C CA . GLY A 1 94 ? -7.879 -2.197 5.195 1 94.69 94 GLY A CA 1
ATOM 755 C C . GLY A 1 94 ? -8.641 -3.5 5.359 1 94.69 94 GLY A C 1
ATOM 756 O O . GLY A 1 94 ? -9.82 -3.582 5.008 1 94.69 94 GLY A O 1
ATOM 757 N N . SER A 1 95 ? -7.961 -4.516 5.879 1 94.38 95 SER A N 1
ATOM 758 C CA . SER A 1 95 ? -8.562 -5.84 5.957 1 94.38 95 SER A CA 1
ATOM 759 C C . SER A 1 95 ? -9.875 -5.809 6.742 1 94.38 95 SER A C 1
ATOM 761 O O . SER A 1 95 ? -10.82 -6.516 6.402 1 94.38 95 SER A O 1
ATOM 763 N N . SER A 1 96 ? -9.969 -4.953 7.75 1 91.94 96 SER A N 1
ATOM 764 C CA . SER A 1 96 ? -11.172 -4.855 8.578 1 91.94 96 SER A CA 1
ATOM 765 C C . SER A 1 96 ? -12.352 -4.312 7.773 1 91.94 96 SER A C 1
ATOM 767 O O . SER A 1 96 ? -13.508 -4.633 8.062 1 91.94 96 SER A O 1
ATOM 769 N N . PHE A 1 97 ? -12.055 -3.541 6.766 1 93.25 97 PHE A N 1
ATOM 770 C CA . PHE A 1 97 ? -13.102 -2.934 5.949 1 93.25 97 PHE A CA 1
ATOM 771 C C . PHE A 1 97 ? -13.547 -3.883 4.844 1 93.25 97 PHE A C 1
ATOM 773 O O . PHE A 1 97 ? -14.688 -3.814 4.379 1 93.25 97 PHE A O 1
ATOM 780 N N . TYR A 1 98 ? -12.633 -4.77 4.438 1 94.19 98 TYR A N 1
ATOM 781 C CA . TYR A 1 98 ? -12.852 -5.672 3.312 1 94.19 98 TYR A CA 1
ATOM 782 C C . TYR A 1 98 ? -13.898 -6.73 3.652 1 94.19 98 TYR A C 1
ATOM 784 O O . TYR A 1 98 ? -14.609 -7.215 2.771 1 94.19 98 TYR A O 1
ATOM 792 N N . GLU A 1 99 ? -14.016 -7.012 4.898 1 93.38 99 GLU A N 1
ATOM 793 C CA . GLU A 1 99 ? -14.844 -8.141 5.316 1 93.38 99 GLU A CA 1
ATOM 794 C C . GLU A 1 99 ? -16.312 -7.883 5.016 1 93.38 99 GLU A C 1
ATOM 796 O O . GLU A 1 99 ? -17.062 -8.82 4.719 1 93.38 99 GLU A O 1
ATOM 801 N N . ALA A 1 100 ? -16.688 -6.633 5.027 1 91.25 100 ALA A N 1
ATOM 802 C CA . ALA A 1 100 ? -18.062 -6.258 4.723 1 91.25 100 ALA A CA 1
ATOM 803 C C . ALA A 1 100 ? -18.422 -6.617 3.281 1 91.25 100 ALA A C 1
ATOM 805 O O . ALA A 1 100 ? -19.594 -6.75 2.941 1 91.25 100 ALA A O 1
ATOM 806 N N . CYS A 1 101 ? -17.422 -6.828 2.457 1 94.31 101 CYS A N 1
ATOM 807 C CA . CYS A 1 101 ? -17.625 -7.145 1.047 1 94.31 101 CYS A CA 1
ATOM 808 C C . CYS A 1 101 ? -17.234 -8.586 0.748 1 94.31 101 CYS A C 1
ATOM 810 O O . CYS A 1 101 ? -17.016 -8.945 -0.408 1 94.31 101 CYS A O 1
ATOM 812 N N . ASN A 1 102 ? -17.094 -9.398 1.771 1 96.44 102 ASN A N 1
ATOM 813 C CA . ASN A 1 102 ? -16.703 -10.797 1.643 1 96.44 102 ASN A CA 1
ATOM 814 C C . ASN A 1 102 ? -15.305 -10.938 1.053 1 96.44 102 ASN A C 1
ATOM 816 O O . ASN A 1 102 ? -15.062 -11.82 0.23 1 96.44 102 ASN A O 1
ATOM 820 N N . PHE A 1 103 ? -14.57 -10.008 1.337 1 98.06 103 PHE A N 1
ATOM 821 C CA . PHE A 1 103 ? -13.141 -10.047 1.062 1 98.06 103 PHE A CA 1
ATOM 822 C C . PHE A 1 103 ? -12.344 -10.227 2.354 1 98.06 103 PHE A C 1
ATOM 824 O O . PHE A 1 103 ? -12.305 -9.32 3.189 1 98.06 103 PHE A O 1
ATOM 831 N N . TYR A 1 104 ? -11.688 -11.375 2.518 1 98.5 104 TYR A N 1
ATOM 832 C CA . TYR A 1 104 ? -11.016 -11.734 3.762 1 98.5 104 TYR A CA 1
ATOM 833 C C . TYR A 1 104 ? -9.508 -11.82 3.561 1 98.5 104 TYR A C 1
ATOM 835 O O . TYR A 1 104 ? -9.031 -12.578 2.711 1 98.5 104 TYR A O 1
ATOM 843 N N . VAL A 1 105 ? -8.789 -11.047 4.379 1 98.44 105 VAL A N 1
ATOM 844 C CA . VAL A 1 105 ? -7.348 -10.93 4.172 1 98.44 105 VAL A CA 1
ATOM 845 C C . VAL A 1 105 ? -6.617 -11.156 5.492 1 98.44 105 VAL A C 1
ATOM 847 O O . VAL A 1 105 ? -7.035 -10.656 6.535 1 98.44 105 VAL A O 1
ATOM 850 N N . SER A 1 106 ? -5.586 -11.953 5.438 1 98.31 106 SER A N 1
ATOM 851 C CA . SER A 1 106 ? -4.629 -12.062 6.535 1 98.31 106 SER A CA 1
ATOM 852 C C . SER A 1 106 ? -3.209 -11.781 6.062 1 98.31 106 SER A C 1
ATOM 854 O O . SER A 1 106 ? -2.617 -12.586 5.344 1 98.31 106 SER A O 1
ATOM 856 N N . GLY A 1 107 ? -2.695 -10.664 6.48 1 97.81 107 GLY A N 1
ATOM 857 C CA . GLY A 1 107 ? -1.336 -10.281 6.125 1 97.81 107 GLY A CA 1
ATOM 858 C C . GLY A 1 107 ? -0.313 -10.688 7.168 1 97.81 107 GLY A C 1
ATOM 859 O O . GLY A 1 107 ? 0.603 -11.461 6.883 1 97.81 107 GLY A O 1
ATOM 860 N N . GLU A 1 108 ? -0.536 -10.281 8.367 1 96.38 108 GLU A N 1
ATOM 861 C CA . GLU A 1 108 ? 0.352 -10.586 9.484 1 96.38 108 GLU A CA 1
ATOM 862 C C . GLU A 1 108 ? -0.233 -11.688 10.367 1 96.38 108 GLU A C 1
ATOM 864 O O . GLU A 1 108 ? -1.406 -11.625 10.742 1 96.38 108 GLU A O 1
ATOM 869 N N . LEU A 1 109 ? 0.671 -12.641 10.648 1 97.81 109 LEU A N 1
ATOM 870 C CA . LEU A 1 109 ? 0.241 -13.688 11.57 1 97.81 109 LEU A CA 1
ATOM 871 C C . LEU A 1 109 ? -0.021 -13.117 12.961 1 97.81 109 LEU A C 1
ATOM 873 O O . LEU A 1 109 ? 0.772 -12.32 13.469 1 97.81 109 LEU A O 1
ATOM 877 N N . LYS A 1 110 ? -1.121 -13.461 13.492 1 96.75 110 LYS A N 1
ATOM 878 C CA . LYS A 1 110 ? -1.463 -13.094 14.859 1 96.75 110 LYS A CA 1
ATOM 879 C C . LYS A 1 110 ? -1.43 -14.305 15.781 1 96.75 110 LYS A C 1
ATOM 881 O O . LYS A 1 110 ? -1.323 -15.445 15.32 1 96.75 110 LYS A O 1
ATOM 886 N N . SER A 1 111 ? -1.531 -13.992 17.094 1 95.75 111 SER A N 1
ATOM 887 C CA . SER A 1 111 ? -1.513 -15.086 18.062 1 95.75 111 SER A CA 1
ATOM 888 C C . SER A 1 111 ? -2.674 -16.047 17.844 1 95.75 111 SER A C 1
ATOM 890 O O . SER A 1 111 ? -2.518 -17.266 17.984 1 95.75 111 SER A O 1
ATOM 892 N N . GLU A 1 112 ? -3.754 -15.43 17.516 1 96.06 112 GLU A N 1
ATOM 893 C CA . GLU A 1 112 ? -4.898 -16.234 17.094 1 96.06 112 GLU A CA 1
ATOM 894 C C . GLU A 1 112 ? -5.039 -16.234 15.57 1 96.06 112 GLU A C 1
ATOM 896 O O . GLU A 1 112 ? -5.195 -15.188 14.945 1 96.06 112 GLU A O 1
ATOM 901 N N . VAL A 1 113 ? -4.988 -17.453 15.055 1 97.62 113 VAL A N 1
ATOM 902 C CA . VAL A 1 113 ? -5.102 -17.594 13.609 1 97.62 113 VAL A CA 1
ATOM 903 C C . VAL A 1 113 ? -6.484 -17.125 13.148 1 97.62 113 VAL A C 1
ATOM 905 O O . VAL A 1 113 ? -7.5 -17.516 13.734 1 97.62 113 VAL A O 1
ATOM 908 N N . LYS A 1 114 ? -6.52 -16.312 12.148 1 97.44 114 LYS A N 1
ATOM 909 C CA . LYS A 1 114 ? -7.785 -15.812 11.617 1 97.44 114 LYS A CA 1
ATOM 910 C C . LYS A 1 114 ? -8.609 -16.953 11.016 1 97.44 114 LYS A C 1
ATOM 912 O O . LYS A 1 114 ? -8.094 -17.75 10.219 1 97.44 114 LYS A O 1
ATOM 917 N N . LYS A 1 115 ? -9.828 -17.016 11.43 1 97.94 115 LYS A N 1
ATOM 918 C CA . LYS A 1 115 ? -10.766 -18.047 10.977 1 97.94 115 LYS A CA 1
ATOM 919 C C . LYS A 1 115 ? -11.984 -17.406 10.305 1 97.94 115 LYS A C 1
ATOM 921 O O . LYS A 1 115 ? -12.57 -16.469 10.836 1 97.94 115 LYS A O 1
ATOM 926 N N . ILE A 1 116 ? -12.305 -17.844 9.094 1 97.88 116 ILE A N 1
ATOM 927 C CA . ILE A 1 116 ? -13.484 -17.391 8.367 1 97.88 116 ILE A CA 1
ATOM 928 C C . ILE A 1 116 ? -14.469 -18.547 8.211 1 97.88 116 ILE A C 1
ATOM 930 O O . ILE A 1 116 ? -14.086 -19.656 7.824 1 97.88 116 ILE A O 1
ATOM 934 N N . ASN A 1 117 ? -15.688 -18.297 8.555 1 97.5 117 ASN A N 1
ATOM 935 C CA . ASN A 1 117 ? -16.734 -19.297 8.383 1 97.5 117 ASN A CA 1
ATOM 936 C C . ASN A 1 117 ? -17.609 -18.984 7.172 1 97.5 117 ASN A C 1
ATOM 938 O O . ASN A 1 117 ? -18.172 -17.891 7.066 1 97.5 117 ASN A O 1
ATOM 942 N N . LEU A 1 118 ? -17.594 -19.875 6.27 1 97.81 118 LEU A N 1
ATOM 943 C CA . LEU A 1 118 ? -18.562 -19.828 5.172 1 97.81 118 LEU A CA 1
ATOM 944 C C . LEU A 1 118 ? -19.562 -20.969 5.27 1 97.81 118 LEU A C 1
ATOM 946 O O . LEU A 1 118 ? -19.297 -21.984 5.914 1 97.81 118 LEU A O 1
ATOM 950 N N . LYS A 1 119 ? -20.719 -20.719 4.68 1 96.94 119 LYS A N 1
ATOM 951 C CA . LYS A 1 119 ? -21.766 -21.719 4.773 1 96.94 119 LYS A CA 1
ATOM 952 C C . LYS A 1 119 ? -22.25 -22.141 3.391 1 96.94 119 LYS A C 1
ATOM 954 O O . LYS A 1 119 ? -22.391 -21.312 2.494 1 96.94 119 LYS A O 1
ATOM 959 N N . ASP A 1 120 ? -22.422 -23.453 3.201 1 96.06 120 ASP A N 1
ATOM 960 C CA . ASP A 1 120 ? -23.094 -23.984 2.016 1 96.06 120 ASP A CA 1
ATOM 961 C C . ASP A 1 120 ? -24.266 -24.859 2.402 1 96.06 120 ASP A C 1
ATOM 963 O O . ASP A 1 120 ? -24.75 -24.812 3.535 1 96.06 120 ASP A O 1
ATOM 967 N N . LYS A 1 121 ? -24.844 -25.594 1.488 1 95.38 121 LYS A N 1
ATOM 968 C CA . LYS A 1 121 ? -26.062 -26.391 1.713 1 95.38 121 LYS A CA 1
ATOM 969 C C . LYS A 1 121 ? -25.812 -27.484 2.748 1 95.38 121 LYS A C 1
ATOM 971 O O . LYS A 1 121 ? -26.75 -27.922 3.426 1 95.38 121 LYS A O 1
ATOM 976 N N . ASP A 1 122 ? -24.562 -27.891 2.9 1 96.69 122 ASP A N 1
ATOM 977 C CA . ASP A 1 122 ? -24.234 -29.016 3.777 1 96.69 122 ASP A CA 1
ATOM 978 C C . ASP A 1 122 ? -23.734 -28.516 5.137 1 96.69 122 ASP A C 1
ATOM 980 O O . ASP A 1 122 ? -23.484 -29.312 6.039 1 96.69 122 ASP A O 1
ATOM 984 N N . GLY A 1 123 ? -23.578 -27.219 5.316 1 96.38 123 GLY A N 1
ATOM 985 C CA . GLY A 1 123 ? -23.188 -26.672 6.609 1 96.38 123 GLY A CA 1
ATOM 986 C C . GLY A 1 123 ? -22 -25.734 6.531 1 96.38 123 GLY A C 1
ATOM 987 O O . GLY A 1 123 ? -21.766 -25.109 5.496 1 96.38 123 GLY A O 1
ATOM 988 N N . ILE A 1 124 ? -21.281 -25.656 7.699 1 97.5 124 ILE A N 1
ATOM 989 C CA . ILE A 1 124 ? -20.234 -24.672 7.863 1 97.5 124 ILE A CA 1
ATOM 990 C C . ILE A 1 124 ? -18.906 -25.234 7.324 1 97.5 124 ILE A C 1
ATOM 992 O O . ILE A 1 124 ? -18.594 -26.406 7.531 1 97.5 124 ILE A O 1
ATOM 996 N N . VAL A 1 125 ? -18.188 -24.469 6.648 1 98.5 125 VAL A N 1
ATOM 997 C CA . VAL A 1 125 ? -16.797 -24.703 6.289 1 98.5 125 VAL A CA 1
ATOM 998 C C . VAL A 1 125 ? -15.914 -23.641 6.914 1 98.5 125 VAL A C 1
ATOM 1000 O O . VAL A 1 125 ? -16.125 -22.438 6.703 1 98.5 125 VAL A O 1
ATOM 1003 N N . ASN A 1 126 ? -14.93 -24.062 7.746 1 98.44 126 ASN A N 1
ATOM 1004 C CA . ASN A 1 126 ? -13.984 -23.172 8.398 1 98.44 126 ASN A CA 1
ATOM 1005 C C . ASN A 1 126 ? -12.703 -23 7.582 1 98.44 126 ASN A C 1
ATOM 1007 O O . ASN A 1 126 ? -12.078 -23.984 7.199 1 98.44 126 ASN A O 1
ATOM 1011 N N . PHE A 1 127 ? -12.352 -21.781 7.301 1 98.75 127 PHE A N 1
ATOM 1012 C CA . PHE A 1 127 ? -11.102 -21.453 6.629 1 98.75 127 PHE A CA 1
ATOM 1013 C C . PHE A 1 127 ? -10.109 -20.828 7.602 1 98.75 127 PHE A C 1
ATOM 1015 O O . PHE A 1 127 ? -10.398 -19.812 8.234 1 98.75 127 PHE A O 1
ATOM 1022 N N . TYR A 1 128 ? -8.984 -21.453 7.738 1 98.69 128 TYR A N 1
ATOM 1023 C CA . TYR A 1 128 ? -7.922 -20.953 8.602 1 98.69 128 TYR A CA 1
ATOM 1024 C C . TYR A 1 128 ? -6.832 -20.266 7.777 1 98.69 128 TYR A C 1
ATOM 1026 O O . TYR A 1 128 ? -6.164 -20.922 6.969 1 98.69 128 TYR A O 1
ATOM 1034 N N . LEU A 1 129 ? -6.656 -19 7.977 1 98.75 129 LEU A N 1
ATOM 1035 C CA . LEU A 1 129 ? -5.715 -18.188 7.207 1 98.75 129 LEU A CA 1
ATOM 1036 C C . LEU A 1 129 ? -4.367 -18.094 7.918 1 98.75 129 LEU A C 1
ATOM 1038 O O . LEU A 1 129 ? -4.254 -17.469 8.969 1 98.75 129 LEU A O 1
ATOM 1042 N N . ILE A 1 130 ? -3.342 -18.688 7.305 1 98.62 130 ILE A N 1
ATOM 1043 C CA . ILE A 1 130 ? -2.016 -18.719 7.91 1 98.62 130 ILE A CA 1
ATOM 1044 C C . ILE A 1 130 ? -1.002 -18.078 6.965 1 98.62 130 ILE A C 1
ATOM 1046 O O . ILE A 1 130 ? -0.354 -18.766 6.176 1 98.62 130 ILE A O 1
ATOM 1050 N N . PRO A 1 131 ? -0.805 -16.766 7.102 1 98.62 131 PRO A N 1
ATOM 1051 C CA . PRO A 1 131 ? 0.16 -16.078 6.238 1 98.62 131 PRO A CA 1
ATOM 1052 C C . PRO A 1 131 ? 1.604 -16.484 6.531 1 98.62 131 PRO A C 1
ATOM 1054 O O . PRO A 1 131 ? 1.88 -17.094 7.566 1 98.62 131 PRO A O 1
ATOM 1057 N N . TYR A 1 132 ? 2.441 -16.203 5.629 1 97.75 132 TYR A N 1
ATOM 1058 C CA . TYR A 1 132 ? 3.852 -16.516 5.836 1 97.75 132 TYR A CA 1
ATOM 1059 C C . TYR A 1 132 ? 4.402 -15.758 7.043 1 97.75 132 TYR A C 1
ATOM 1061 O O . TYR A 1 132 ? 4.145 -14.562 7.211 1 97.75 132 TYR A O 1
ATOM 1069 N N . ALA A 1 133 ? 5.105 -16.438 7.844 1 96.69 133 ALA A N 1
ATOM 1070 C CA . ALA A 1 133 ? 5.824 -15.875 8.984 1 96.69 133 ALA A CA 1
ATOM 1071 C C . ALA A 1 133 ? 7.137 -16.625 9.227 1 96.69 133 ALA A C 1
ATOM 1073 O O . ALA A 1 133 ? 7.156 -17.859 9.281 1 96.69 133 ALA A O 1
ATOM 1074 N N . ASP A 1 134 ? 8.164 -15.898 9.375 1 93.88 134 ASP A N 1
ATOM 1075 C CA . ASP A 1 134 ? 9.445 -16.547 9.648 1 93.88 134 ASP A CA 1
ATOM 1076 C C . ASP A 1 134 ? 9.508 -17.062 11.086 1 93.88 134 ASP A C 1
ATOM 1078 O O . ASP A 1 134 ? 8.844 -16.531 11.969 1 93.88 134 ASP A O 1
ATOM 1082 N N . PRO A 1 135 ? 10.328 -18.078 11.273 1 95.44 135 PRO A N 1
ATOM 1083 C CA . PRO A 1 135 ? 10.406 -18.703 12.594 1 95.44 135 PRO A CA 1
ATOM 1084 C C . PRO A 1 135 ? 10.766 -17.719 13.695 1 95.44 135 PRO A C 1
ATOM 1086 O O . PRO A 1 135 ? 10.297 -17.844 14.828 1 95.44 135 PRO A O 1
ATOM 1089 N N . TYR A 1 136 ? 11.586 -16.75 13.414 1 94.25 136 TYR A N 1
ATOM 1090 C CA . TYR A 1 136 ? 11.945 -15.75 14.414 1 94.25 136 TYR A CA 1
ATOM 1091 C C . TYR A 1 136 ? 10.719 -14.984 14.883 1 94.25 136 TYR A C 1
ATOM 1093 O O . TYR A 1 136 ? 10.516 -14.797 16.094 1 94.25 136 TYR A O 1
ATOM 1101 N N . TYR A 1 137 ? 9.922 -14.586 13.938 1 95.94 137 TYR A N 1
ATOM 1102 C CA . TYR A 1 137 ? 8.695 -13.867 14.266 1 95.94 137 TYR A CA 1
ATOM 1103 C C . TYR A 1 137 ? 7.762 -14.742 15.102 1 95.94 137 TYR A C 1
ATOM 1105 O O . TYR A 1 137 ? 7.195 -14.273 16.094 1 95.94 137 TYR A O 1
ATOM 1113 N N . VAL A 1 138 ? 7.617 -15.984 14.727 1 97.25 138 VAL A N 1
ATOM 1114 C CA . VAL A 1 138 ? 6.723 -16.906 15.422 1 97.25 138 VAL A CA 1
ATOM 1115 C C . VAL A 1 138 ? 7.219 -17.125 16.859 1 97.25 138 VAL A C 1
ATOM 1117 O O . VAL A 1 138 ? 6.418 -17.188 17.797 1 97.25 138 VAL A O 1
ATOM 1120 N N . ARG A 1 139 ? 8.523 -17.25 16.969 1 96.75 139 ARG A N 1
ATOM 1121 C CA . ARG A 1 139 ? 9.125 -17.406 18.281 1 96.75 139 ARG A CA 1
ATOM 1122 C C . ARG A 1 139 ? 8.742 -16.25 19.203 1 96.75 139 ARG A C 1
ATOM 1124 O O . ARG A 1 139 ? 8.352 -16.453 20.344 1 96.75 139 ARG A O 1
ATOM 1131 N N . LYS A 1 140 ? 8.812 -15.078 18.688 1 97.19 140 LYS A N 1
ATOM 1132 C CA . LYS A 1 140 ? 8.477 -13.883 19.453 1 97.19 140 LYS A CA 1
ATOM 1133 C C . LYS A 1 140 ? 6.98 -13.812 19.734 1 97.19 140 LYS A C 1
ATOM 1135 O O . LYS A 1 140 ? 6.562 -13.484 20.844 1 97.19 140 LYS A O 1
ATOM 1140 N N . LEU A 1 141 ? 6.23 -14.133 18.75 1 97.25 141 LEU A N 1
ATOM 1141 C CA . LEU A 1 141 ? 4.777 -14.055 18.844 1 97.25 141 LEU A CA 1
ATOM 1142 C C . LEU A 1 141 ? 4.258 -14.953 19.969 1 97.25 141 LEU A C 1
ATOM 1144 O O . LEU A 1 141 ? 3.383 -14.547 20.734 1 97.25 141 LEU A O 1
ATOM 1148 N N . TYR A 1 142 ? 4.852 -16.109 20.062 1 97.12 142 TYR A N 1
ATOM 1149 C CA . TYR A 1 142 ? 4.348 -17.078 21.031 1 97.12 142 TYR A CA 1
ATOM 1150 C C . TYR A 1 142 ? 5.27 -17.188 22.234 1 97.12 142 TYR A C 1
ATOM 1152 O O . TYR A 1 142 ? 5.047 -18 23.125 1 97.12 142 TYR A O 1
ATOM 1160 N N . ASN A 1 143 ? 6.277 -16.344 22.312 1 96.75 143 ASN A N 1
ATOM 1161 C CA . ASN A 1 143 ? 7.258 -16.344 23.391 1 96.75 143 ASN A CA 1
ATOM 1162 C C . ASN A 1 143 ? 7.785 -17.75 23.672 1 96.75 143 ASN A C 1
ATOM 1164 O O . ASN A 1 143 ? 7.77 -18.219 24.812 1 96.75 143 ASN A O 1
ATOM 1168 N N . GLU A 1 144 ? 8.117 -18.453 22.625 1 96.5 144 GLU A N 1
ATOM 1169 C CA . GLU A 1 144 ? 8.633 -19.812 22.719 1 96.5 144 GLU A CA 1
ATOM 1170 C C . GLU A 1 144 ? 10 -19.922 22.047 1 96.5 144 GLU A C 1
ATOM 1172 O O . GLU A 1 144 ? 10.094 -20.156 20.844 1 96.5 144 GLU A O 1
ATOM 1177 N N . GLU A 1 145 ? 11.047 -20 22.75 1 95.5 145 GLU A N 1
ATOM 1178 C CA . GLU A 1 145 ? 12.43 -19.969 22.281 1 95.5 145 GLU A CA 1
ATOM 1179 C C . GLU A 1 145 ? 12.812 -21.266 21.578 1 95.5 145 GLU A C 1
ATOM 1181 O O . GLU A 1 145 ? 13.797 -21.312 20.859 1 95.5 145 GLU A O 1
ATOM 1186 N N . SER A 1 146 ? 12.078 -22.312 21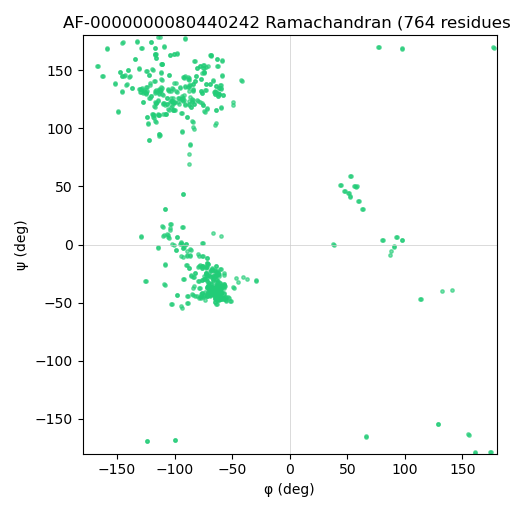.812 1 95.5 146 SER A N 1
ATOM 1187 C CA . SER A 1 146 ? 12.414 -23.609 21.25 1 95.5 146 SER A CA 1
ATOM 1188 C C . SER A 1 146 ? 12.141 -23.641 19.75 1 95.5 146 SER A C 1
ATOM 1190 O O . SER A 1 146 ? 12.594 -24.562 19.047 1 95.5 146 SER A O 1
ATOM 1192 N N . ILE A 1 147 ? 11.383 -22.703 19.219 1 95.81 147 ILE A N 1
ATOM 1193 C CA . ILE A 1 147 ? 11.07 -22.641 17.797 1 95.81 147 ILE A CA 1
ATOM 1194 C C . ILE A 1 147 ? 12.305 -22.219 17.016 1 95.81 147 ILE A C 1
ATOM 1196 O O . ILE A 1 147 ? 12.797 -21.094 17.172 1 95.81 147 ILE A O 1
ATOM 1200 N N . LYS A 1 148 ? 12.797 -23.078 16.156 1 92.56 148 LYS A N 1
ATOM 1201 C CA . LYS A 1 148 ? 14.016 -22.781 15.422 1 92.56 148 LYS A CA 1
ATOM 1202 C C . LYS A 1 148 ? 13.797 -22.906 13.914 1 92.56 148 LYS A C 1
ATOM 1204 O O . LYS A 1 148 ? 14.461 -22.219 13.133 1 92.56 148 LYS A O 1
ATOM 1209 N N . THR A 1 149 ? 12.906 -23.797 13.523 1 94.06 149 THR A N 1
ATOM 1210 C CA . THR A 1 149 ? 12.703 -24.078 12.102 1 94.06 149 THR A CA 1
ATOM 1211 C C . THR A 1 149 ? 11.289 -23.719 11.672 1 94.06 149 THR A C 1
ATOM 1213 O O . THR A 1 149 ? 10.43 -23.453 12.516 1 94.06 149 THR A O 1
ATOM 1216 N N . HIS A 1 150 ? 11.086 -23.719 10.398 1 95.75 150 HIS A N 1
ATOM 1217 C CA . HIS A 1 150 ? 9.742 -23.484 9.875 1 95.75 150 HIS A CA 1
ATOM 1218 C C . HIS A 1 150 ? 8.773 -24.578 10.32 1 95.75 150 HIS A C 1
ATOM 1220 O O . HIS A 1 150 ? 7.594 -24.312 10.547 1 95.75 150 HIS A O 1
ATOM 1226 N N . ASP A 1 151 ? 9.281 -25.766 10.406 1 95.56 151 ASP A N 1
ATOM 1227 C CA . ASP A 1 151 ? 8.469 -26.875 10.875 1 95.56 151 ASP A CA 1
ATOM 1228 C C . ASP A 1 151 ? 8.008 -26.656 12.312 1 95.56 151 ASP A C 1
ATOM 1230 O O . ASP A 1 151 ? 6.832 -26.844 12.633 1 95.56 151 ASP A O 1
ATOM 1234 N N . ASP A 1 152 ? 8.977 -26.203 13.172 1 96.5 152 ASP A N 1
ATOM 1235 C CA . ASP A 1 152 ? 8.641 -25.875 14.555 1 96.5 152 ASP A CA 1
ATOM 1236 C C . ASP A 1 152 ? 7.578 -24.781 14.617 1 96.5 152 ASP A C 1
ATOM 1238 O O . ASP A 1 152 ? 6.652 -24.859 15.422 1 96.5 152 ASP A O 1
ATOM 1242 N N . ALA A 1 153 ? 7.773 -23.859 13.773 1 97.06 153 ALA A N 1
ATOM 1243 C CA . ALA A 1 153 ? 6.883 -22.688 13.758 1 97.06 153 ALA A CA 1
ATOM 1244 C C . ALA A 1 153 ? 5.457 -23.109 13.414 1 97.06 153 ALA A C 1
ATOM 1246 O O . ALA A 1 153 ? 4.512 -22.734 14.117 1 97.06 153 ALA A O 1
ATOM 1247 N N . LEU A 1 154 ? 5.309 -23.906 12.391 1 97.56 154 LEU A N 1
ATOM 1248 C CA . LEU A 1 154 ? 3.965 -24.312 12 1 97.56 154 LEU A CA 1
ATOM 1249 C C . LEU A 1 154 ? 3.32 -25.172 13.078 1 97.56 154 LEU A C 1
ATOM 1251 O O . LEU A 1 154 ? 2.131 -25.031 13.367 1 97.56 154 LEU A O 1
ATOM 1255 N N . LYS A 1 155 ? 4.082 -26.062 13.586 1 97.19 155 LYS A N 1
ATOM 1256 C CA . LYS A 1 155 ? 3.564 -26.891 14.664 1 97.19 155 LYS A CA 1
ATOM 1257 C C . LYS A 1 155 ? 2.951 -26.047 15.773 1 97.19 155 LYS A C 1
ATOM 1259 O O . LYS A 1 155 ? 1.83 -26.297 16.219 1 97.19 155 LYS A O 1
ATOM 1264 N N . LYS A 1 156 ? 3.709 -25.047 16.172 1 97.44 156 LYS A N 1
ATOM 1265 C CA . LYS A 1 156 ? 3.24 -24.172 17.234 1 97.44 156 LYS A CA 1
ATOM 1266 C C . LYS A 1 156 ? 1.981 -23.422 16.812 1 97.44 156 LYS A C 1
ATOM 1268 O O . LYS A 1 156 ? 1.045 -23.281 17.609 1 97.44 156 LYS A O 1
ATOM 1273 N N . ILE A 1 157 ? 1.947 -22.906 15.617 1 98.12 157 ILE A N 1
ATOM 1274 C CA . ILE A 1 157 ? 0.797 -22.172 15.086 1 98.12 157 ILE A CA 1
ATOM 1275 C C . ILE A 1 157 ? -0.445 -23.062 15.148 1 98.12 157 ILE A C 1
ATOM 1277 O O . ILE A 1 157 ? -1.493 -22.641 15.641 1 98.12 157 ILE A O 1
ATOM 1281 N N . LEU A 1 158 ? -0.292 -24.312 14.695 1 97.44 158 LEU A N 1
ATOM 1282 C CA . LEU A 1 158 ? -1.431 -25.219 14.586 1 97.44 158 LEU A CA 1
ATOM 1283 C C . LEU A 1 158 ? -1.896 -25.672 15.969 1 97.44 158 LEU A C 1
ATOM 1285 O O . LEU A 1 158 ? -3.084 -25.938 16.172 1 97.44 158 LEU A O 1
ATOM 1289 N N . GLU A 1 159 ? -0.994 -25.719 16.891 1 95.38 159 GLU A N 1
ATOM 1290 C CA . GLU A 1 159 ? -1.346 -26.047 18.266 1 95.38 159 GLU A CA 1
ATOM 1291 C C . GLU A 1 159 ? -2.295 -25.016 18.859 1 95.38 159 GLU A C 1
ATOM 1293 O O . GLU A 1 159 ? -3.059 -25.328 19.781 1 95.38 159 GLU A O 1
ATOM 1298 N N . ASN A 1 160 ? -2.215 -23.859 18.328 1 93.94 160 ASN A N 1
ATOM 1299 C CA . ASN A 1 160 ? -3.012 -22.766 18.875 1 93.94 160 ASN A CA 1
ATOM 1300 C C . ASN A 1 160 ? -4.336 -22.609 18.141 1 93.94 160 ASN A C 1
ATOM 1302 O O . ASN A 1 160 ? -5.098 -21.672 18.406 1 93.94 160 ASN A O 1
ATOM 1306 N N . ILE A 1 161 ? -4.605 -23.438 17.188 1 95.25 161 ILE A N 1
ATOM 1307 C CA . ILE A 1 161 ? -5.879 -23.438 16.484 1 95.25 161 ILE A CA 1
ATOM 1308 C C . ILE A 1 161 ? -6.852 -24.406 17.156 1 95.25 161 ILE A C 1
ATOM 1310 O O . ILE A 1 161 ? -6.512 -25.562 17.406 1 95.25 161 ILE A O 1
ATOM 1314 N N . ASP A 1 162 ? -8.031 -23.891 17.547 1 90.31 162 ASP A N 1
ATOM 1315 C CA . ASP A 1 162 ? -9.094 -24.734 18.078 1 90.31 162 ASP A CA 1
ATOM 1316 C C . ASP A 1 162 ? -9.961 -25.297 16.938 1 90.31 162 ASP A C 1
ATOM 1318 O O . ASP A 1 162 ? -11.016 -24.734 16.641 1 90.31 162 ASP A O 1
ATOM 1322 N N . LEU A 1 163 ? -9.531 -26.359 16.406 1 93.5 163 LEU A N 1
ATOM 1323 C CA . LEU A 1 163 ? -10.172 -26.953 15.234 1 93.5 163 LEU A CA 1
ATOM 1324 C C . LEU A 1 163 ? -11.406 -27.75 15.633 1 93.5 163 LEU A C 1
ATOM 1326 O O . LEU A 1 163 ? -11.336 -28.625 16.484 1 93.5 163 LEU A O 1
ATOM 1330 N N . ASN A 1 164 ? -12.523 -27.453 15.109 1 92.94 164 ASN A N 1
ATOM 1331 C CA . ASN A 1 164 ? -13.727 -28.266 15.266 1 92.94 164 ASN A CA 1
ATOM 1332 C C . ASN A 1 164 ? -13.766 -29.406 14.242 1 92.94 164 ASN A C 1
ATOM 1334 O O . ASN A 1 164 ? -14.172 -29.203 13.102 1 92.94 164 ASN A O 1
ATOM 1338 N N . LYS A 1 165 ? -13.508 -30.562 14.68 1 91.75 165 LYS A N 1
ATOM 1339 C CA . LYS A 1 165 ? -13.352 -31.703 13.781 1 91.75 165 LYS A CA 1
ATOM 1340 C C . LYS A 1 165 ? -14.703 -32.188 13.266 1 91.75 165 LYS A C 1
ATOM 1342 O O . LYS A 1 165 ? -14.766 -33 12.336 1 91.75 165 LYS A O 1
ATOM 1347 N N . ASN A 1 166 ? -15.789 -31.656 13.859 1 93.44 166 ASN A N 1
ATOM 1348 C CA . ASN A 1 166 ? -17.125 -32.031 13.422 1 93.44 166 ASN A CA 1
ATOM 1349 C C . ASN A 1 166 ? -17.594 -31.188 12.242 1 93.44 166 ASN A C 1
ATOM 1351 O O . ASN A 1 166 ? -18.641 -31.438 11.664 1 93.44 166 ASN A O 1
ATOM 1355 N N . GLU A 1 167 ? -16.812 -30.234 11.883 1 96.75 167 GLU A N 1
ATOM 1356 C CA . GLU A 1 167 ? -17.078 -29.375 10.727 1 96.75 167 GLU A CA 1
ATOM 1357 C C . GLU A 1 167 ? -16 -29.547 9.664 1 96.75 167 GLU A C 1
ATOM 1359 O O . GLU A 1 167 ? -14.984 -30.188 9.898 1 96.75 167 GLU A O 1
ATOM 1364 N N . ARG A 1 168 ? -16.281 -29.094 8.469 1 98.31 168 ARG A N 1
ATOM 1365 C CA . ARG A 1 168 ? -15.289 -29.109 7.402 1 98.31 168 ARG A CA 1
ATOM 1366 C C . ARG A 1 168 ? -14.266 -27.984 7.578 1 98.31 168 ARG A C 1
ATOM 1368 O O . ARG A 1 168 ? -14.633 -26.859 7.898 1 98.31 168 ARG A O 1
ATOM 1375 N N . ASN A 1 169 ? -12.984 -28.312 7.461 1 98.56 169 ASN A N 1
ATOM 1376 C CA . ASN A 1 169 ? -11.891 -27.375 7.738 1 98.56 169 ASN A CA 1
ATOM 1377 C C . ASN A 1 169 ? -10.922 -27.281 6.566 1 98.56 169 ASN A C 1
ATOM 1379 O O . ASN A 1 169 ? -10.5 -28.312 6.023 1 98.56 169 ASN A O 1
ATOM 1383 N N . VAL A 1 170 ? -10.586 -26.062 6.191 1 98.75 170 VAL A N 1
ATOM 1384 C CA . VAL A 1 170 ? -9.633 -25.781 5.125 1 98.75 170 VAL A CA 1
ATOM 1385 C C . VAL A 1 170 ? -8.516 -24.875 5.652 1 98.75 170 VAL A C 1
ATOM 1387 O O . VAL A 1 170 ? -8.781 -23.875 6.312 1 98.75 170 VAL A O 1
ATOM 1390 N N . ALA A 1 171 ? -7.262 -25.25 5.422 1 98.81 171 ALA A N 1
ATOM 1391 C CA . ALA A 1 171 ? -6.117 -24.391 5.746 1 98.81 171 ALA A CA 1
ATOM 1392 C C . ALA A 1 171 ? -5.574 -23.703 4.5 1 98.81 171 ALA A C 1
ATOM 1394 O O . ALA A 1 171 ? -5.484 -24.312 3.432 1 98.81 171 ALA A O 1
ATOM 1395 N N . ILE A 1 172 ? -5.324 -22.484 4.574 1 98.88 172 ILE A N 1
ATOM 1396 C CA . ILE A 1 172 ? -4.582 -21.75 3.561 1 98.88 172 ILE A CA 1
ATOM 1397 C C . ILE A 1 172 ? -3.209 -21.359 4.105 1 98.88 172 ILE A C 1
ATOM 1399 O O . ILE A 1 172 ? -3.113 -20.672 5.125 1 98.88 172 ILE A O 1
ATOM 1403 N N . PHE A 1 173 ? -2.182 -21.781 3.451 1 98.75 173 PHE A N 1
ATOM 1404 C CA . PHE A 1 173 ? -0.842 -21.656 4.012 1 98.75 173 PHE A CA 1
ATOM 1405 C C . PHE A 1 173 ? 0.182 -21.391 2.914 1 98.75 173 PHE A C 1
ATOM 1407 O O . PHE A 1 173 ? 0.048 -21.906 1.8 1 98.75 173 PHE A O 1
ATOM 1414 N N . HIS A 1 174 ? 1.192 -20.594 3.24 1 98.38 174 HIS A N 1
ATOM 1415 C CA . HIS A 1 174 ? 2.271 -20.297 2.307 1 98.38 174 HIS A CA 1
ATOM 1416 C C . HIS A 1 174 ? 3.617 -20.766 2.846 1 98.38 174 HIS A C 1
ATOM 1418 O O . HIS A 1 174 ? 4.141 -20.188 3.807 1 98.38 174 HIS A O 1
ATOM 1424 N N . GLY A 1 175 ? 4.156 -21.75 2.271 1 96.19 175 GLY A N 1
ATOM 1425 C CA . GLY A 1 175 ? 5.438 -22.281 2.705 1 96.19 175 GLY A CA 1
ATOM 1426 C C . GLY A 1 175 ? 5.836 -23.562 1.976 1 96.19 175 GLY A C 1
ATOM 1427 O O . GLY A 1 175 ? 5.133 -24 1.066 1 96.19 175 GLY A O 1
ATOM 1428 N N . TYR A 1 176 ? 6.996 -24.094 2.365 1 94.44 176 TYR A N 1
ATOM 1429 C CA . TYR A 1 176 ? 7.535 -25.312 1.748 1 94.44 176 TYR A CA 1
ATOM 1430 C C . TYR A 1 176 ? 7.125 -26.547 2.531 1 94.44 176 TYR A C 1
ATOM 1432 O O . TYR A 1 176 ? 7.789 -26.938 3.496 1 94.44 176 TYR A O 1
ATOM 1440 N N . VAL A 1 177 ? 6.125 -27.156 2.072 1 95.56 177 VAL A N 1
ATOM 1441 C CA . VAL A 1 177 ? 5.562 -28.344 2.707 1 95.56 177 VAL A CA 1
ATOM 1442 C C . VAL A 1 177 ? 5.918 -29.578 1.889 1 95.56 177 VAL A C 1
ATOM 1444 O O . VAL A 1 177 ? 5.809 -29.578 0.661 1 95.56 177 VAL A O 1
ATOM 1447 N N . ALA A 1 178 ? 6.363 -30.594 2.561 1 93.19 178 ALA A N 1
ATOM 1448 C CA . ALA A 1 178 ? 6.73 -31.828 1.868 1 93.19 178 ALA A CA 1
ATOM 1449 C C . ALA A 1 178 ? 6.371 -33.062 2.703 1 93.19 178 ALA A C 1
ATOM 1451 O O . ALA A 1 178 ? 6.23 -32.969 3.926 1 93.19 178 ALA A O 1
ATOM 1452 N N . LYS A 1 179 ? 5.988 -34.094 2.016 1 89.69 179 LYS A N 1
ATOM 1453 C CA . LYS A 1 179 ? 5.852 -35.375 2.664 1 89.69 179 LYS A CA 1
ATOM 1454 C C . LYS A 1 179 ? 7.203 -36.094 2.793 1 89.69 179 LYS A C 1
ATOM 1456 O O . LYS A 1 179 ? 8.078 -35.906 1.942 1 89.69 179 LYS A O 1
ATOM 1461 N N . ASP A 1 180 ? 7.344 -36.812 3.912 1 75.19 180 ASP A N 1
ATOM 1462 C CA . ASP A 1 180 ? 8.578 -37.562 4.129 1 75.19 180 ASP A CA 1
ATOM 1463 C C . ASP A 1 180 ? 8.945 -38.406 2.9 1 75.19 180 ASP A C 1
ATOM 1465 O O . ASP A 1 180 ? 8.07 -39 2.27 1 75.19 180 ASP A O 1
ATOM 1469 N N . SER A 1 181 ? 10.125 -38.188 2.287 1 66.75 181 SER A N 1
ATOM 1470 C CA . SER A 1 181 ? 10.766 -38.969 1.243 1 66.75 181 SER A CA 1
ATOM 1471 C C . SER A 1 181 ? 10.32 -38.531 -0.145 1 66.75 181 SER A C 1
ATOM 1473 O O . SER A 1 181 ? 10.773 -39.062 -1.154 1 66.75 181 SER A O 1
ATOM 1475 N N . GLU A 1 182 ? 9.297 -37.562 -0.268 1 73.31 182 GLU A N 1
ATOM 1476 C CA . GLU A 1 182 ? 8.867 -37.156 -1.607 1 73.31 182 GLU A CA 1
ATOM 1477 C C . GLU A 1 182 ? 9.484 -35.844 -2.016 1 73.31 182 GLU A C 1
ATOM 1479 O O . GLU A 1 182 ? 9.672 -34.938 -1.179 1 73.31 182 GLU A O 1
ATOM 1484 N N . LYS A 1 183 ? 9.844 -35.938 -3.277 1 77.19 183 LYS A N 1
ATOM 1485 C CA . LYS A 1 183 ? 10.492 -34.75 -3.816 1 77.19 183 LYS A CA 1
ATOM 1486 C C . LYS A 1 183 ? 9.469 -33.75 -4.359 1 77.19 183 LYS A C 1
ATOM 1488 O O . LYS A 1 183 ? 8.547 -34.125 -5.086 1 77.19 183 LYS A O 1
ATOM 1493 N N . ILE A 1 184 ? 9.539 -32.594 -3.855 1 84.75 184 ILE A N 1
ATOM 1494 C CA . ILE A 1 184 ? 8.719 -31.5 -4.355 1 84.75 184 ILE A CA 1
ATOM 1495 C C . ILE A 1 184 ? 9.383 -30.859 -5.574 1 84.75 184 ILE A C 1
ATOM 1497 O O . ILE A 1 184 ? 10.594 -30.625 -5.574 1 84.75 184 ILE A O 1
ATOM 1501 N N . ILE A 1 185 ? 8.578 -30.672 -6.637 1 82.19 185 ILE A N 1
ATOM 1502 C CA . ILE A 1 185 ? 9.086 -30.016 -7.84 1 82.19 185 ILE A CA 1
ATOM 1503 C C . ILE A 1 185 ? 9.211 -28.516 -7.598 1 82.19 185 ILE A C 1
ATOM 1505 O O . ILE A 1 185 ? 8.219 -27.828 -7.32 1 82.19 185 ILE A O 1
ATOM 1509 N N . GLU A 1 186 ? 10.469 -28.031 -7.746 1 84.56 186 GLU A N 1
ATOM 1510 C CA . GLU A 1 186 ? 10.75 -26.625 -7.516 1 84.56 186 GLU A CA 1
ATOM 1511 C C . GLU A 1 186 ? 11.25 -25.953 -8.789 1 84.56 186 GLU A C 1
ATOM 1513 O O . GLU A 1 186 ? 11.547 -26.625 -9.773 1 84.56 186 GLU A O 1
ATOM 1518 N N . SER A 1 187 ? 11.211 -24.656 -8.766 1 84.5 187 SER A N 1
ATOM 1519 C CA . SER A 1 187 ? 11.703 -23.859 -9.891 1 84.5 187 SER A CA 1
ATOM 1520 C C . SER A 1 187 ? 12.68 -22.781 -9.422 1 84.5 187 SER A C 1
ATOM 1522 O O . SER A 1 187 ? 12.773 -22.5 -8.227 1 84.5 187 SER A O 1
ATOM 1524 N N . ASP A 1 188 ? 13.383 -22.125 -10.453 1 77.69 188 ASP A N 1
ATOM 1525 C CA . ASP A 1 188 ? 14.383 -21.094 -10.188 1 77.69 188 ASP A CA 1
ATOM 1526 C C . ASP A 1 188 ? 13.734 -19.797 -9.703 1 77.69 188 ASP A C 1
ATOM 1528 O O . ASP A 1 188 ? 14.398 -18.953 -9.102 1 77.69 188 ASP A O 1
ATOM 1532 N N . SER A 1 189 ? 12.539 -19.734 -9.914 1 81.06 189 SER A N 1
ATOM 1533 C CA . SER A 1 189 ? 11.867 -18.453 -9.641 1 81.06 189 SER A CA 1
ATOM 1534 C C . SER A 1 189 ? 11.383 -18.391 -8.203 1 81.06 189 SER A C 1
ATOM 1536 O O . SER A 1 189 ? 10.984 -17.328 -7.723 1 81.06 189 SER A O 1
ATOM 1538 N N . GLU A 1 190 ? 11.477 -19.547 -7.543 1 81.81 190 GLU A N 1
ATOM 1539 C CA . GLU A 1 190 ? 11.039 -19.609 -6.152 1 81.81 190 GLU A CA 1
ATOM 1540 C C . GLU A 1 190 ? 12.148 -19.172 -5.207 1 81.81 190 GLU A C 1
ATOM 1542 O O . GLU A 1 190 ? 13.297 -19.594 -5.348 1 81.81 190 GLU A O 1
ATOM 1547 N N . LYS A 1 191 ? 11.836 -18.156 -4.406 1 75.94 191 LYS A N 1
ATOM 1548 C CA . LYS A 1 191 ? 12.812 -17.688 -3.426 1 75.94 191 LYS A CA 1
ATOM 1549 C C . LYS A 1 191 ? 12.891 -18.641 -2.232 1 75.94 191 LYS A C 1
ATOM 1551 O O . LYS A 1 191 ? 11.867 -19.016 -1.658 1 75.94 191 LYS A O 1
ATOM 1556 N N . ARG A 1 192 ? 14.148 -18.953 -1.978 1 72.06 192 ARG A N 1
ATOM 1557 C CA . ARG A 1 192 ? 14.344 -19.797 -0.8 1 72.06 192 ARG A CA 1
ATOM 1558 C C . ARG A 1 192 ? 13.922 -19.062 0.47 1 72.06 192 ARG A C 1
ATOM 1560 O O . ARG A 1 192 ? 14.102 -17.844 0.582 1 72.06 192 ARG A O 1
ATOM 1567 N N . LEU A 1 193 ? 13.219 -19.734 1.343 1 76.94 193 LEU A N 1
ATOM 1568 C CA . LEU A 1 193 ? 12.711 -19.141 2.572 1 76.94 193 LEU A CA 1
ATOM 1569 C C . LEU A 1 193 ? 13.836 -18.984 3.596 1 76.94 193 LEU A C 1
ATOM 1571 O O . LEU A 1 193 ? 13.742 -18.141 4.496 1 76.94 193 LEU A O 1
ATOM 1575 N N . SER A 1 194 ? 14.922 -19.859 3.656 1 61.19 194 SER A N 1
ATOM 1576 C CA . SER A 1 194 ? 16.016 -19.766 4.617 1 61.19 194 SER A CA 1
ATOM 1577 C C . SER A 1 194 ? 17.359 -20.062 3.951 1 61.19 194 SER A C 1
ATOM 1579 O O . SER A 1 194 ? 17.422 -20.781 2.953 1 61.19 194 SER A O 1
ATOM 1581 N N . ILE A 1 195 ? 18.547 -19.188 4.527 1 44.56 195 ILE A N 1
ATOM 1582 C CA . ILE A 1 195 ? 19.953 -19.406 4.164 1 44.56 195 ILE A CA 1
ATOM 1583 C C . ILE A 1 195 ? 20.562 -20.438 5.094 1 44.56 195 ILE A C 1
ATOM 1585 O O . ILE A 1 195 ? 20.812 -20.172 6.273 1 44.56 195 ILE A O 1
ATOM 1589 N N . GLY A 1 196 ? 20.25 -21.656 5.086 1 47.81 196 GLY A N 1
ATOM 1590 C CA . GLY A 1 196 ? 21.031 -22.641 5.832 1 47.81 196 GLY A CA 1
ATOM 1591 C C . GLY A 1 196 ? 20.172 -23.703 6.5 1 47.81 196 GLY A C 1
ATOM 1592 O O . GLY A 1 196 ? 20.656 -24.797 6.805 1 47.81 196 GLY A O 1
ATOM 1593 N N . GLY A 1 197 ? 18.984 -23.297 7.066 1 54.31 197 GLY A N 1
ATOM 1594 C CA . GLY A 1 197 ? 18.219 -24.266 7.832 1 54.31 197 GLY A CA 1
ATOM 1595 C C . GLY A 1 197 ? 17.094 -24.906 7.035 1 54.31 197 GLY A C 1
ATOM 1596 O O . GLY A 1 197 ? 16.875 -24.547 5.875 1 54.31 197 GLY A O 1
ATOM 1597 N N . THR A 1 198 ? 16.562 -26.062 7.602 1 64.88 198 THR A N 1
ATOM 1598 C CA . THR A 1 198 ? 15.539 -26.812 6.883 1 64.88 198 THR A CA 1
ATOM 1599 C C . THR A 1 198 ? 14.273 -25.984 6.734 1 64.88 198 THR A C 1
ATOM 1601 O O . THR A 1 198 ? 13.766 -25.422 7.715 1 64.88 198 THR A O 1
ATOM 1604 N N . GLU A 1 199 ? 13.922 -25.422 5.719 1 85 199 GLU A N 1
ATOM 1605 C CA . GLU A 1 199 ? 12.703 -24.688 5.387 1 85 199 GLU A CA 1
ATOM 1606 C C . GLU A 1 199 ? 11.531 -25.641 5.148 1 85 199 GLU A C 1
ATOM 1608 O O . GLU A 1 199 ? 10.398 -25.203 4.949 1 85 199 GLU A O 1
ATOM 1613 N N . VAL A 1 200 ? 11.82 -26.906 5.305 1 89.75 200 VAL A N 1
ATOM 1614 C CA . VAL A 1 200 ? 10.82 -27.906 4.938 1 89.75 200 VAL A CA 1
ATOM 1615 C C . VAL A 1 200 ? 9.852 -28.109 6.102 1 89.75 200 VAL A C 1
ATOM 1617 O O . VAL A 1 200 ? 10.266 -28.203 7.258 1 89.75 200 VAL A O 1
ATOM 1620 N N . ILE A 1 201 ? 8.609 -28.109 5.816 1 94.88 201 ILE A N 1
ATOM 1621 C CA . ILE A 1 201 ? 7.535 -28.344 6.773 1 94.88 201 ILE A CA 1
ATOM 1622 C C . ILE A 1 201 ? 6.863 -29.688 6.48 1 94.88 201 ILE A C 1
ATOM 1624 O O . ILE A 1 201 ? 6.523 -29.984 5.328 1 94.88 201 ILE A O 1
ATOM 1628 N N . LYS A 1 202 ? 6.621 -30.484 7.523 1 94.94 202 LYS A N 1
ATOM 1629 C CA . LYS A 1 202 ? 6.012 -31.797 7.348 1 94.94 202 LYS A CA 1
ATOM 1630 C C . LYS A 1 202 ? 4.527 -31.672 7.012 1 94.94 202 LYS A C 1
ATOM 1632 O O . LYS A 1 202 ? 3.787 -30.969 7.703 1 94.94 202 LYS A O 1
ATOM 1637 N N . SER A 1 203 ? 4.117 -32.406 6.008 1 96.62 203 SER A N 1
ATOM 1638 C CA . SER A 1 203 ? 2.729 -32.375 5.566 1 96.62 203 SER A CA 1
ATOM 1639 C C . SER A 1 203 ? 1.795 -32.969 6.617 1 96.62 203 SER A C 1
ATOM 1641 O O . SER A 1 203 ? 0.6 -32.656 6.633 1 96.62 203 SER A O 1
ATOM 1643 N N . SER A 1 204 ? 2.316 -33.75 7.492 1 95.69 204 SER A N 1
ATOM 1644 C CA . SER A 1 204 ? 1.512 -34.469 8.484 1 95.69 204 SER A CA 1
ATOM 1645 C C . SER A 1 204 ? 0.84 -33.5 9.445 1 95.69 204 SER A C 1
ATOM 1647 O O . SER A 1 204 ? -0.144 -33.844 10.102 1 95.69 204 SER A O 1
ATOM 1649 N N . HIS A 1 205 ? 1.448 -32.281 9.531 1 96.56 205 HIS A N 1
ATOM 1650 C CA . HIS A 1 205 ? 0.853 -31.281 10.406 1 96.56 205 HIS A CA 1
ATOM 1651 C C . HIS A 1 205 ? -0.568 -30.953 9.969 1 96.56 205 HIS A C 1
ATOM 1653 O O . HIS A 1 205 ? -1.376 -30.484 10.773 1 96.56 205 HIS A O 1
ATOM 1659 N N . PHE A 1 206 ? -0.921 -31.234 8.703 1 97.31 206 PHE A N 1
ATOM 1660 C CA . PHE A 1 206 ? -2.195 -30.781 8.148 1 97.31 206 PHE A CA 1
ATOM 1661 C C . PHE A 1 206 ? -3.188 -31.938 8.086 1 97.31 206 PHE A C 1
ATOM 1663 O O . PHE A 1 206 ? -4.215 -31.844 7.406 1 97.31 206 PHE A O 1
ATOM 1670 N N . LYS A 1 207 ? -2.99 -33 8.773 1 94.31 207 LYS A N 1
ATOM 1671 C CA . LYS A 1 207 ? -3.75 -34.25 8.648 1 94.31 207 LYS A CA 1
ATOM 1672 C C . LYS A 1 207 ? -5.207 -34.031 9.055 1 94.31 207 LYS A C 1
ATOM 1674 O O . LYS A 1 207 ? -6.098 -34.75 8.57 1 94.31 207 LYS A O 1
ATOM 1679 N N . ASP A 1 208 ? -5.484 -33.094 9.891 1 95.75 208 ASP A N 1
ATOM 1680 C CA . ASP A 1 208 ? -6.832 -32.906 10.43 1 95.75 208 ASP A CA 1
ATOM 1681 C C . ASP A 1 208 ? -7.664 -31.984 9.562 1 95.75 208 ASP A C 1
ATOM 1683 O O . ASP A 1 208 ? -8.859 -31.797 9.797 1 95.75 208 ASP A O 1
ATOM 1687 N N . PHE A 1 209 ? -7.105 -31.391 8.539 1 98.12 209 PHE A N 1
ATOM 1688 C CA . PHE A 1 209 ? -7.84 -30.516 7.629 1 98.12 209 PHE A CA 1
ATOM 1689 C C . PHE A 1 209 ? -8.406 -31.297 6.453 1 98.12 209 PHE A C 1
ATOM 1691 O O . PHE A 1 209 ? -7.758 -32.219 5.949 1 98.12 209 PHE A O 1
ATOM 1698 N N . ASN A 1 210 ? -9.562 -30.938 5.977 1 98.31 210 ASN A N 1
ATOM 1699 C CA . ASN A 1 210 ? -10.164 -31.578 4.805 1 98.31 210 ASN A CA 1
ATOM 1700 C C . ASN A 1 210 ? -9.43 -31.188 3.525 1 98.31 210 ASN A C 1
ATOM 1702 O O . ASN A 1 210 ? -9.352 -31.969 2.584 1 98.31 210 ASN A O 1
ATOM 1706 N N . TYR A 1 211 ? -8.914 -30 3.523 1 98.56 211 TYR A N 1
ATOM 1707 C CA . TYR A 1 211 ? -8.117 -29.5 2.408 1 98.56 211 TYR A CA 1
ATOM 1708 C C . TYR A 1 211 ? -7.098 -28.469 2.883 1 98.56 211 TYR A C 1
ATOM 1710 O O . TYR A 1 211 ? -7.391 -27.656 3.764 1 98.56 211 TYR A O 1
ATOM 1718 N N . THR A 1 212 ? -5.898 -28.547 2.361 1 98.75 212 THR A N 1
ATOM 1719 C CA . THR A 1 212 ? -4.855 -27.562 2.611 1 98.75 212 THR A CA 1
ATOM 1720 C C . THR A 1 212 ? -4.414 -26.891 1.308 1 98.75 212 THR A C 1
ATOM 1722 O O . THR A 1 212 ? -3.818 -27.547 0.446 1 98.75 212 THR A O 1
ATOM 1725 N N . ALA A 1 213 ? -4.727 -25.625 1.197 1 98.81 213 ALA A N 1
ATOM 1726 C CA . ALA A 1 213 ? -4.375 -24.812 0.033 1 98.81 213 ALA A CA 1
ATOM 1727 C C . ALA A 1 213 ? -3.004 -24.172 0.209 1 98.81 213 ALA A C 1
ATOM 1729 O O . ALA A 1 213 ? -2.859 -23.203 0.964 1 98.81 213 ALA A O 1
ATOM 1730 N N . LEU A 1 214 ? -2.064 -24.672 -0.583 1 98.44 214 LEU A N 1
ATOM 1731 C CA . LEU A 1 214 ? -0.689 -24.219 -0.398 1 98.44 214 LEU A CA 1
ATOM 1732 C C . LEU A 1 214 ? -0.281 -23.25 -1.502 1 98.44 214 LEU A C 1
ATOM 1734 O O . LEU A 1 214 ? -0.732 -23.375 -2.643 1 98.44 214 LEU A O 1
ATOM 1738 N N . GLY A 1 215 ? 0.566 -22.281 -1.115 1 97.75 215 GLY A N 1
ATOM 1739 C CA . GLY A 1 215 ? 1.32 -21.453 -2.049 1 97.75 215 GLY A CA 1
ATOM 1740 C C . GLY A 1 215 ? 2.822 -21.562 -1.858 1 97.75 215 GLY A C 1
ATOM 1741 O O . GLY A 1 215 ? 3.291 -22.25 -0.951 1 97.75 215 GLY A O 1
ATOM 1742 N N . HIS A 1 216 ? 3.65 -20.922 -2.752 1 96.31 216 HIS A N 1
ATOM 1743 C CA . HIS A 1 216 ? 5.105 -20.844 -2.682 1 96.31 216 HIS A CA 1
ATOM 1744 C C . HIS A 1 216 ? 5.754 -21.594 -3.836 1 96.31 216 HIS A C 1
ATOM 1746 O O . HIS A 1 216 ? 6.66 -21.078 -4.492 1 96.31 216 HIS A O 1
ATOM 1752 N N . ILE A 1 217 ? 5.238 -22.812 -4.039 1 95.19 217 ILE A N 1
ATOM 1753 C CA . ILE A 1 217 ? 5.781 -23.609 -5.133 1 95.19 217 ILE A CA 1
ATOM 1754 C C . ILE A 1 217 ? 4.988 -23.344 -6.41 1 95.19 217 ILE A C 1
ATOM 1756 O O . ILE A 1 217 ? 3.756 -23.375 -6.398 1 95.19 217 ILE A O 1
ATOM 1760 N N . HIS A 1 218 ? 5.684 -23.188 -7.52 1 95.94 218 HIS A N 1
ATOM 1761 C CA . HIS A 1 218 ? 5.051 -22.688 -8.734 1 95.94 218 HIS A CA 1
ATOM 1762 C C . HIS A 1 218 ? 4.492 -23.828 -9.578 1 95.94 218 HIS A C 1
ATOM 1764 O O . HIS A 1 218 ? 3.707 -23.594 -10.5 1 95.94 218 HIS A O 1
ATOM 1770 N N . SER A 1 219 ? 4.926 -25.016 -9.336 1 94.44 219 SER A N 1
ATOM 1771 C CA . SER A 1 219 ? 4.367 -26.172 -10.031 1 94.44 219 SER A CA 1
ATOM 1772 C C . SER A 1 219 ? 3.145 -26.719 -9.297 1 94.44 219 SER A C 1
ATOM 1774 O O . SER A 1 219 ? 3.23 -27.094 -8.133 1 94.44 219 SER A O 1
ATOM 1776 N N . PRO A 1 220 ? 2.07 -26.719 -9.992 1 95.38 220 PRO A N 1
ATOM 1777 C CA . PRO A 1 220 ? 0.926 -27.359 -9.344 1 95.38 220 PRO A CA 1
ATOM 1778 C C . PRO A 1 220 ? 1.159 -28.844 -9.07 1 95.38 220 PRO A C 1
ATOM 1780 O O . PRO A 1 220 ? 1.57 -29.578 -9.969 1 95.38 220 PRO A O 1
ATOM 1783 N N . GLN A 1 221 ? 0.952 -29.266 -7.828 1 93.5 221 GLN A N 1
ATOM 1784 C CA . GLN A 1 221 ? 1.24 -30.672 -7.5 1 93.5 221 GLN A CA 1
ATOM 1785 C C . GLN A 1 221 ? 0.644 -31.047 -6.148 1 93.5 221 GLN A C 1
ATOM 1787 O O . GLN A 1 221 ? 0.413 -30.188 -5.301 1 93.5 221 GLN A O 1
ATOM 1792 N N . ARG A 1 222 ? 0.358 -32.312 -5.992 1 94.25 222 ARG A N 1
ATOM 1793 C CA . ARG A 1 222 ? -0.039 -32.875 -4.703 1 94.25 222 ARG A CA 1
ATOM 1794 C C . ARG A 1 222 ? 1.171 -33.062 -3.793 1 94.25 222 ARG A C 1
ATOM 1796 O O . ARG A 1 222 ? 2.252 -33.438 -4.258 1 94.25 222 ARG A O 1
ATOM 1803 N N . VAL A 1 223 ? 0.993 -32.812 -2.553 1 94.62 223 VAL A N 1
ATOM 1804 C CA . VAL A 1 223 ? 2.051 -33 -1.57 1 94.62 223 VAL A CA 1
ATOM 1805 C C . VAL A 1 223 ? 1.793 -34.281 -0.791 1 94.62 223 VAL A C 1
ATOM 1807 O O . VAL A 1 223 ? 2.684 -35.125 -0.657 1 94.62 223 VAL A O 1
ATOM 1810 N N . ASP A 1 224 ? 0.623 -34.438 -0.267 1 92.25 224 ASP A N 1
ATOM 1811 C CA . ASP A 1 224 ? 0.203 -35.562 0.546 1 92.25 224 ASP A CA 1
ATOM 1812 C C . ASP A 1 224 ? -1.289 -35.844 0.379 1 92.25 224 ASP A C 1
ATOM 1814 O O . ASP A 1 224 ? -2.123 -35.031 0.771 1 92.25 224 ASP A O 1
ATOM 1818 N N . GLY A 1 225 ? -1.583 -37 -0.19 1 89.19 225 GLY A N 1
ATOM 1819 C CA . GLY A 1 225 ? -2.979 -37.25 -0.518 1 89.19 225 GLY A CA 1
ATOM 1820 C C . GLY A 1 225 ? -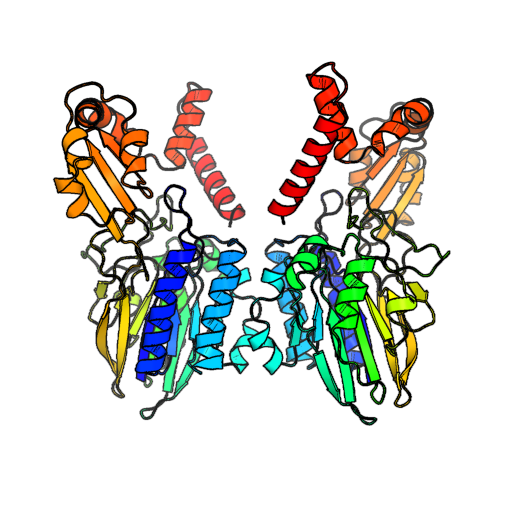3.512 -36.344 -1.594 1 89.19 225 GLY A C 1
ATOM 1821 O O . GLY A 1 225 ? -2.738 -35.688 -2.309 1 89.19 225 GLY A O 1
ATOM 1822 N N . GLU A 1 226 ? -4.812 -36.312 -1.74 1 90.69 226 GLU A N 1
ATOM 1823 C CA . GLU A 1 226 ? -5.438 -35.438 -2.744 1 90.69 226 GLU A CA 1
ATOM 1824 C C . GLU A 1 226 ? -5.801 -34.094 -2.156 1 90.69 226 GLU A C 1
ATOM 1826 O O . GLU A 1 226 ? -6.172 -33.156 -2.889 1 90.69 226 GLU A O 1
ATOM 1831 N N . ASN A 1 227 ? -5.539 -33.969 -0.847 1 95.69 227 ASN A N 1
ATOM 1832 C CA . ASN A 1 227 ? -6.152 -32.812 -0.207 1 95.69 227 ASN A CA 1
ATOM 1833 C C . ASN A 1 227 ? -5.102 -31.812 0.286 1 95.69 227 ASN A C 1
ATOM 1835 O O . ASN A 1 227 ? -5.438 -30.797 0.89 1 95.69 227 ASN A O 1
ATOM 1839 N N . ILE A 1 228 ? -3.852 -32.094 0.153 1 97.62 228 ILE A N 1
ATOM 1840 C CA . ILE A 1 228 ? -2.779 -31.125 0.397 1 97.62 228 ILE A CA 1
ATOM 1841 C C . ILE A 1 228 ? -2.047 -30.828 -0.909 1 97.62 228 ILE A C 1
ATOM 1843 O O . ILE A 1 228 ? -1.353 -31.688 -1.45 1 97.62 228 ILE A O 1
ATOM 1847 N N . ARG A 1 229 ? -2.207 -29.578 -1.388 1 97.5 229 ARG A N 1
ATOM 1848 C CA . ARG A 1 229 ? -1.741 -29.328 -2.746 1 97.5 229 ARG A CA 1
ATOM 1849 C C . ARG A 1 229 ? -1.223 -27.906 -2.891 1 97.5 229 ARG A C 1
ATOM 1851 O O . ARG A 1 229 ? -1.715 -26.984 -2.227 1 97.5 229 ARG A O 1
ATOM 1858 N N . TYR A 1 230 ? -0.26 -27.828 -3.773 1 97 230 TYR A N 1
ATOM 1859 C CA . TYR A 1 230 ? 0.099 -26.516 -4.301 1 97 230 TYR A CA 1
ATOM 1860 C C . TYR A 1 230 ? -0.758 -26.172 -5.508 1 97 230 TYR A C 1
ATOM 1862 O O . TYR A 1 230 ? -0.973 -27 -6.391 1 97 230 TYR A O 1
ATOM 1870 N N . SER A 1 231 ? -1.23 -24.938 -5.531 1 96.12 231 SER A N 1
ATOM 1871 C CA . SER A 1 231 ? -1.993 -24.484 -6.688 1 96.12 231 SER A CA 1
ATOM 1872 C C . SER A 1 231 ? -1.088 -24.266 -7.898 1 96.12 231 SER A C 1
ATOM 1874 O O . SER A 1 231 ? -1.55 -24.297 -9.039 1 96.12 231 SER A O 1
ATOM 1876 N N . GLY A 1 232 ? 0.218 -24 -7.578 1 95.06 232 GLY A N 1
ATOM 1877 C CA . GLY A 1 232 ? 1.082 -23.484 -8.625 1 95.06 232 GLY A CA 1
ATOM 1878 C C . GLY A 1 232 ? 0.854 -22.016 -8.922 1 95.06 232 GLY A C 1
ATOM 1879 O O . GLY A 1 232 ? -0.125 -21.422 -8.453 1 95.06 232 GLY A O 1
ATOM 1880 N N . SER A 1 233 ? 1.756 -21.469 -9.703 1 95.75 233 SER A N 1
ATOM 1881 C CA . SER A 1 233 ? 1.588 -20.078 -10.109 1 95.75 233 SER A CA 1
ATOM 1882 C C . SER A 1 233 ? 0.64 -19.969 -11.305 1 95.75 233 SER A C 1
ATOM 1884 O O . SER A 1 233 ? 0.435 -20.938 -12.031 1 95.75 233 SER A O 1
ATOM 1886 N N . LEU A 1 234 ? 0.034 -18.828 -11.523 1 93.44 234 LEU A N 1
ATOM 1887 C CA . LEU A 1 234 ? -0.909 -18.609 -12.617 1 93.44 234 LEU A CA 1
ATOM 1888 C C . LEU A 1 234 ? -0.183 -18.547 -13.953 1 93.44 234 LEU A C 1
ATOM 1890 O O . LEU A 1 234 ? -0.785 -18.797 -15 1 93.44 234 LEU A O 1
ATOM 1894 N N . MET A 1 235 ? 1.031 -18.203 -13.875 1 93.75 235 MET A N 1
ATOM 1895 C CA . MET A 1 235 ? 1.837 -18.172 -15.094 1 93.75 235 MET A CA 1
ATOM 1896 C C . MET A 1 235 ? 3.277 -18.594 -14.805 1 93.75 235 MET A C 1
ATOM 1898 O O . MET A 1 235 ? 3.613 -18.938 -13.672 1 93.75 235 MET A O 1
ATOM 1902 N N . LYS A 1 236 ? 4.016 -18.688 -15.906 1 95.94 236 LYS A N 1
ATOM 1903 C CA . LYS A 1 236 ? 5.418 -19.078 -15.781 1 95.94 236 LYS A CA 1
ATOM 1904 C C . LYS A 1 236 ? 6.305 -17.844 -15.57 1 95.94 236 LYS A C 1
ATOM 1906 O O . LYS A 1 236 ? 6.07 -16.797 -16.172 1 95.94 236 LYS A O 1
ATOM 1911 N N . TYR A 1 237 ? 7.34 -18.047 -14.742 1 95.62 237 TYR A N 1
ATOM 1912 C CA . TYR A 1 237 ? 8.172 -16.891 -14.438 1 95.62 237 TYR A CA 1
ATOM 1913 C C . TYR A 1 237 ? 9.648 -17.203 -14.648 1 95.62 237 TYR A C 1
ATOM 1915 O O . TYR A 1 237 ? 10.516 -16.422 -14.266 1 95.62 237 TYR A O 1
ATOM 1923 N N . SER A 1 238 ? 9.977 -18.359 -15.195 1 94.25 238 SER A N 1
ATOM 1924 C CA . SER A 1 238 ? 11.336 -18.734 -15.555 1 94.25 238 SER A CA 1
ATOM 1925 C C . SER A 1 238 ? 11.336 -19.844 -16.594 1 94.25 238 SER A C 1
ATOM 1927 O O . SER A 1 238 ? 10.305 -20.484 -16.844 1 94.25 238 SER A O 1
ATOM 1929 N N . PHE A 1 239 ? 12.5 -20.109 -17.172 1 94 239 PHE A N 1
ATOM 1930 C CA . PHE A 1 239 ? 12.617 -21.188 -18.156 1 94 239 PHE A CA 1
ATOM 1931 C C . PHE A 1 239 ? 12.602 -22.547 -17.484 1 94 239 PHE A C 1
ATOM 1933 O O . PHE A 1 239 ? 12.312 -23.562 -18.125 1 94 239 PHE A O 1
ATOM 1940 N N . SER A 1 240 ? 12.867 -22.578 -16.188 1 92.94 240 SER A N 1
ATOM 1941 C CA . SER A 1 240 ? 12.766 -23.828 -15.453 1 92.94 240 SER A CA 1
ATOM 1942 C C . SER A 1 240 ? 11.312 -24.25 -15.273 1 92.94 240 SER A C 1
ATOM 1944 O O . SER A 1 240 ? 11.039 -25.406 -14.914 1 92.94 240 SER A O 1
ATOM 1946 N N . GLU A 1 241 ? 10.406 -23.359 -15.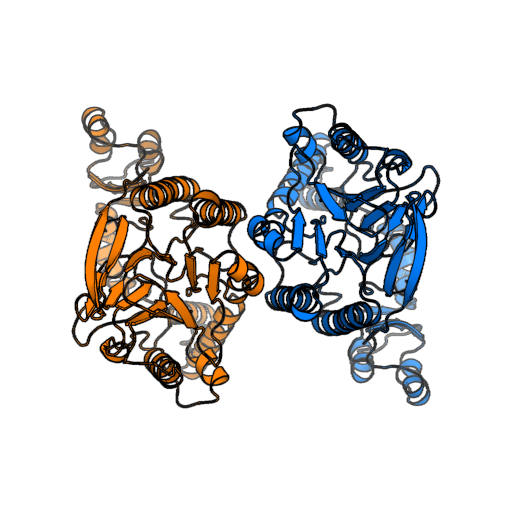578 1 94.44 241 GLU A N 1
ATOM 1947 C CA . GLU A 1 241 ? 8.977 -23.641 -15.445 1 94.44 241 GLU A CA 1
ATOM 1948 C C . GLU A 1 241 ? 8.336 -23.891 -16.797 1 94.44 241 GLU A C 1
ATOM 1950 O O . GLU A 1 241 ? 7.105 -23.953 -16.906 1 94.44 241 GLU A O 1
ATOM 1955 N N . MET A 1 242 ? 9.117 -24.094 -17.781 1 92.62 242 MET A N 1
ATOM 1956 C CA . MET A 1 242 ? 8.617 -24.156 -19.156 1 92.62 242 MET A CA 1
ATOM 1957 C C . MET A 1 242 ? 7.641 -25.312 -19.328 1 92.62 242 MET A C 1
ATOM 1959 O O . MET A 1 242 ? 6.715 -25.234 -20.141 1 92.62 242 MET A O 1
ATOM 1963 N N . ASN A 1 243 ? 7.785 -26.297 -18.516 1 90.56 243 ASN A N 1
ATOM 1964 C CA . ASN A 1 243 ? 6.938 -27.469 -18.656 1 90.56 243 ASN A CA 1
ATOM 1965 C C . ASN A 1 243 ? 5.789 -27.469 -17.656 1 90.56 243 ASN A C 1
ATOM 1967 O O . ASN A 1 243 ? 4.988 -28.406 -17.625 1 90.56 243 ASN A O 1
ATOM 1971 N N . ASN A 1 244 ? 5.727 -26.453 -16.828 1 90.75 244 ASN A N 1
ATOM 1972 C CA . ASN A 1 244 ? 4.625 -26.359 -15.883 1 90.75 244 ASN A CA 1
ATOM 1973 C C . ASN A 1 244 ? 3.289 -26.141 -16.594 1 90.75 244 ASN A C 1
ATOM 1975 O O . ASN A 1 244 ? 3.219 -25.406 -17.578 1 90.75 244 ASN A O 1
ATOM 1979 N N . LYS A 1 245 ? 2.295 -26.766 -16.078 1 87.5 245 LYS A N 1
ATOM 1980 C CA . LYS A 1 245 ? 0.936 -26.516 -16.547 1 87.5 245 LYS A CA 1
ATOM 1981 C C . LYS A 1 245 ? 0.315 -25.328 -15.828 1 87.5 245 LYS A C 1
ATOM 1983 O O . LYS A 1 245 ? 0.147 -25.359 -14.602 1 87.5 245 LYS A O 1
ATOM 1988 N N . VAL A 1 246 ? 0.019 -24.391 -16.672 1 91.56 246 VAL A N 1
ATOM 1989 C CA . VAL A 1 246 ? -0.523 -23.172 -16.062 1 91.56 246 VAL A CA 1
ATOM 1990 C C . VAL A 1 246 ? -2.047 -23.25 -16.031 1 91.56 246 VAL A C 1
ATOM 1992 O O . VAL A 1 246 ? -2.67 -23.797 -16.953 1 91.56 246 VAL A O 1
ATOM 1995 N N . GLY A 1 247 ? -2.633 -22.719 -14.969 1 94.19 247 GLY A N 1
ATOM 1996 C CA . GLY A 1 247 ? -4.074 -22.75 -14.789 1 94.19 247 GLY A CA 1
ATOM 1997 C C . GLY A 1 247 ? -4.496 -22.672 -13.328 1 94.19 247 GLY A C 1
ATOM 1998 O O . GLY A 1 247 ? -3.727 -22.219 -12.477 1 94.19 247 GLY A O 1
ATOM 1999 N N . ILE A 1 248 ? -5.773 -23.062 -13.148 1 96.38 248 ILE A N 1
ATOM 2000 C CA . ILE A 1 248 ? -6.277 -22.969 -11.781 1 96.38 248 ILE A CA 1
ATOM 2001 C C . ILE A 1 248 ? -6.695 -24.359 -11.297 1 96.38 248 ILE A C 1
ATOM 2003 O O . ILE A 1 248 ? -7.035 -25.219 -12.102 1 96.38 248 ILE A O 1
ATOM 2007 N N . THR A 1 249 ? -6.59 -24.531 -10.023 1 96.88 249 THR A N 1
ATOM 2008 C CA . THR A 1 249 ? -7.047 -25.734 -9.352 1 96.88 249 THR A CA 1
ATOM 2009 C C . THR A 1 249 ? -8.445 -25.531 -8.766 1 96.88 249 THR A C 1
ATOM 2011 O O . THR A 1 249 ? -8.68 -24.578 -8.016 1 96.88 249 THR A O 1
ATOM 2014 N N . LYS A 1 250 ? -9.336 -26.438 -9.133 1 98.06 250 LYS A N 1
ATOM 2015 C CA . LYS A 1 250 ? -10.711 -26.375 -8.664 1 98.06 250 LYS A CA 1
ATOM 2016 C C . LYS A 1 250 ? -11.008 -27.531 -7.699 1 98.06 250 LYS A C 1
ATOM 2018 O O . LYS A 1 250 ? -10.727 -28.688 -8.008 1 98.06 250 LYS A O 1
ATOM 2023 N N . ILE A 1 251 ? -11.578 -27.125 -6.551 1 98 251 ILE A N 1
ATOM 2024 C CA . ILE A 1 251 ? -11.859 -28.094 -5.5 1 98 251 ILE A CA 1
ATOM 2025 C C . ILE A 1 251 ? -13.367 -28.156 -5.262 1 98 251 ILE A C 1
ATOM 2027 O O . ILE A 1 251 ? -14.031 -27.125 -5.148 1 98 251 ILE A O 1
ATOM 2031 N N . GLU A 1 252 ? -13.867 -29.344 -5.223 1 98.12 252 GLU A N 1
ATOM 2032 C CA . GLU A 1 252 ? -15.211 -29.578 -4.715 1 98.12 252 GLU A CA 1
ATOM 2033 C C . GLU A 1 252 ? -15.18 -30.281 -3.363 1 98.12 252 GLU A C 1
ATOM 2035 O O . GLU A 1 252 ? -14.711 -31.422 -3.27 1 98.12 252 GLU A O 1
ATOM 2040 N N . LEU A 1 253 ? -15.594 -29.562 -2.375 1 98.19 253 LEU A N 1
ATOM 2041 C CA . LEU A 1 253 ? -15.664 -30.094 -1.021 1 98.19 253 LEU A CA 1
ATOM 2042 C C . LEU A 1 253 ? -17.094 -30.516 -0.671 1 98.19 253 LEU A C 1
ATOM 2044 O O . LEU A 1 253 ? -17.984 -29.672 -0.583 1 98.19 253 LEU A O 1
ATOM 2048 N N . ASN A 1 254 ? -17.312 -31.812 -0.442 1 97.44 254 ASN A N 1
ATOM 2049 C CA . ASN A 1 254 ? -18.688 -32.281 -0.209 1 97.44 254 ASN A CA 1
ATOM 2050 C C . ASN A 1 254 ? -19.031 -32.25 1.275 1 97.44 254 ASN A C 1
ATOM 2052 O O . ASN A 1 254 ? -18.219 -31.859 2.107 1 97.44 254 ASN A O 1
ATOM 2056 N N . GLY A 1 255 ? -20.203 -32.594 1.597 1 96.88 255 GLY A N 1
ATOM 2057 C CA . GLY A 1 255 ? -20.719 -32.531 2.955 1 96.88 255 GLY A CA 1
ATOM 2058 C C . GLY A 1 255 ? -19.969 -33.406 3.924 1 96.88 255 GLY A C 1
ATOM 2059 O O . GLY A 1 255 ? -19.922 -33.156 5.125 1 96.88 255 GLY A O 1
ATOM 2060 N N . ASP A 1 256 ? -19.359 -34.5 3.457 1 95.44 256 ASP A N 1
ATOM 2061 C CA . ASP A 1 256 ? -18.641 -35.469 4.289 1 95.44 256 ASP A CA 1
ATOM 2062 C C . ASP A 1 256 ? -17.188 -35.031 4.5 1 95.44 256 ASP A C 1
ATOM 2064 O O . ASP A 1 256 ? -16.453 -35.656 5.273 1 95.44 256 ASP A O 1
ATOM 2068 N N . GLY A 1 257 ? -16.812 -34 3.74 1 96.31 257 GLY A N 1
ATOM 2069 C CA . GLY A 1 257 ? -15.461 -33.5 3.891 1 96.31 257 GLY A CA 1
ATOM 2070 C C . GLY A 1 257 ? -14.492 -34.031 2.848 1 96.31 257 GLY A C 1
ATOM 2071 O O . GLY A 1 257 ? -13.297 -33.719 2.895 1 96.31 257 GLY A O 1
ATOM 2072 N N . ASP A 1 258 ? -14.961 -34.812 1.878 1 96.31 258 ASP A N 1
ATOM 2073 C CA . ASP A 1 258 ? -14.125 -35.312 0.798 1 96.31 258 ASP A CA 1
ATOM 2074 C C . ASP A 1 258 ? -13.938 -34.25 -0.296 1 96.31 258 ASP A C 1
ATOM 2076 O O . ASP A 1 258 ? -14.828 -33.438 -0.533 1 96.31 258 ASP A O 1
ATOM 2080 N N . VAL A 1 259 ? -12.773 -34.375 -0.985 1 97 259 VAL A N 1
ATOM 2081 C CA . VAL A 1 259 ? -12.477 -33.375 -1.99 1 97 259 VAL A CA 1
ATOM 2082 C C . VAL A 1 259 ? -12.305 -34.031 -3.355 1 97 259 VAL A C 1
ATOM 2084 O O . VAL A 1 259 ? -11.75 -35.125 -3.457 1 97 259 VAL A O 1
ATOM 2087 N N . THR A 1 260 ? -12.828 -33.406 -4.32 1 97.12 260 THR A N 1
ATOM 2088 C CA . THR A 1 260 ? -12.523 -33.719 -5.719 1 97.12 260 THR A CA 1
ATOM 2089 C C . THR A 1 260 ? -11.781 -32.531 -6.359 1 97.12 260 THR A C 1
ATOM 2091 O O . THR A 1 260 ? -12.164 -31.375 -6.191 1 97.12 260 THR A O 1
ATOM 2094 N N . VAL A 1 261 ? -10.719 -32.938 -7.059 1 96.62 261 VAL A N 1
ATOM 2095 C CA . VAL A 1 261 ? -9.852 -31.906 -7.605 1 96.62 261 VAL A CA 1
ATOM 2096 C C . VAL A 1 261 ? -9.859 -31.969 -9.133 1 96.62 261 VAL A C 1
ATOM 2098 O O . VAL A 1 261 ? -9.727 -33.062 -9.711 1 96.62 261 VAL A O 1
ATOM 2101 N N . THR A 1 262 ? -10.062 -30.859 -9.727 1 96.31 262 THR A N 1
ATOM 2102 C CA . THR A 1 262 ? -9.93 -30.719 -11.172 1 96.31 262 THR A CA 1
ATOM 2103 C C . THR A 1 262 ? -9.07 -29.5 -11.523 1 96.31 262 THR A C 1
ATOM 2105 O O . THR A 1 262 ? -8.977 -28.562 -10.742 1 96.31 262 THR A O 1
ATOM 2108 N N . ARG A 1 263 ? -8.438 -29.641 -12.664 1 95.62 263 ARG A N 1
ATOM 2109 C CA . ARG A 1 263 ? -7.621 -28.516 -13.125 1 95.62 263 ARG A CA 1
ATOM 2110 C C . ARG A 1 263 ? -8.148 -27.969 -14.445 1 95.62 263 ARG A C 1
ATOM 2112 O O . ARG A 1 263 ? -8.609 -28.719 -15.305 1 95.62 263 ARG A O 1
ATOM 2119 N N . THR A 1 264 ? -8.109 -26.688 -14.547 1 96.5 264 THR A N 1
ATOM 2120 C CA . THR A 1 264 ? -8.438 -25.984 -15.781 1 96.5 264 THR A CA 1
ATOM 2121 C C . THR A 1 264 ? -7.227 -25.219 -16.312 1 96.5 264 THR A C 1
ATOM 2123 O O . THR A 1 264 ? -6.711 -24.328 -15.656 1 96.5 264 THR A O 1
ATOM 2126 N N . PRO A 1 265 ? -6.801 -25.594 -17.484 1 96.06 265 PRO A N 1
ATOM 2127 C CA . PRO A 1 265 ? -5.641 -24.906 -18.047 1 96.06 265 PRO A CA 1
ATOM 2128 C C . PRO A 1 265 ? -5.98 -23.516 -18.562 1 96.06 265 PRO A C 1
ATOM 2130 O O . PRO A 1 265 ? -7.105 -23.266 -19 1 96.06 265 PRO A O 1
ATOM 2133 N N . PHE A 1 266 ? -5.051 -22.641 -18.469 1 97.44 266 PHE A N 1
ATOM 2134 C CA . PHE A 1 266 ? -5.137 -21.312 -19.062 1 97.44 266 PHE A CA 1
ATOM 2135 C C . PHE A 1 266 ? -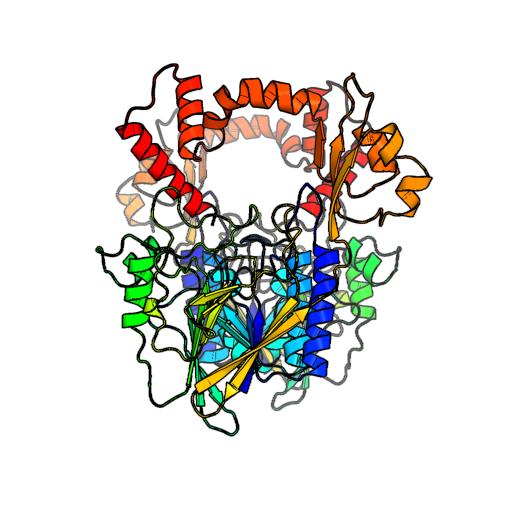4.164 -21.172 -20.219 1 97.44 266 PHE A C 1
ATOM 2137 O O . PHE A 1 266 ? -3.23 -21.953 -20.359 1 97.44 266 PHE A O 1
ATOM 2144 N N . LYS A 1 267 ? -4.512 -20.281 -21.078 1 96.06 267 LYS A N 1
ATOM 2145 C CA . LYS A 1 267 ? -3.658 -20 -22.234 1 96.06 267 LYS A CA 1
ATOM 2146 C C . LYS A 1 267 ? -2.738 -18.812 -21.953 1 96.06 267 LYS A C 1
ATOM 2148 O O . LYS A 1 267 ? -3.182 -17.781 -21.438 1 96.06 267 LYS A O 1
ATOM 2153 N N . LEU A 1 268 ? -1.557 -19.016 -22.312 1 96.94 268 LEU A N 1
ATOM 2154 C CA . LEU A 1 268 ? -0.597 -17.922 -22.125 1 96.94 268 LEU A CA 1
ATOM 2155 C C . LEU A 1 268 ? -0.597 -17 -23.344 1 96.94 268 LEU A C 1
ATOM 2157 O O . LEU A 1 268 ? -0.721 -17.453 -24.484 1 96.94 268 LEU A O 1
ATOM 2161 N N . MET A 1 269 ? -0.457 -15.656 -23.062 1 96.81 269 MET A N 1
ATOM 2162 C CA . MET A 1 269 ? -0.271 -14.695 -24.141 1 96.81 269 MET A CA 1
ATOM 2163 C C . MET A 1 269 ? 1.05 -14.938 -24.875 1 96.81 269 MET A C 1
ATOM 2165 O O . MET A 1 269 ? 1.086 -15 -26.094 1 96.81 269 MET A O 1
ATOM 2169 N N . ARG A 1 270 ? 2.115 -15.07 -24.141 1 97.12 270 ARG A N 1
ATOM 2170 C CA . ARG A 1 270 ? 3.461 -15.438 -24.578 1 97.12 270 ARG A CA 1
ATOM 2171 C C . ARG A 1 270 ? 4.023 -16.562 -23.719 1 97.12 270 ARG A C 1
ATOM 2173 O O . ARG A 1 270 ? 4.031 -16.469 -22.484 1 97.12 270 ARG A O 1
ATOM 2180 N N . ASP A 1 271 ? 4.551 -17.594 -24.359 1 96.38 271 ASP A N 1
ATOM 2181 C CA . ASP A 1 271 ? 5.055 -18.75 -23.641 1 96.38 271 ASP A CA 1
ATOM 2182 C C . ASP A 1 271 ? 6.574 -18.703 -23.516 1 96.38 271 ASP A C 1
ATOM 2184 O O . ASP A 1 271 ? 7.234 -17.922 -24.188 1 96.38 271 ASP A O 1
ATOM 2188 N N . TYR A 1 272 ? 7.066 -19.531 -22.594 1 96.19 272 TYR A N 1
ATOM 2189 C CA . TYR A 1 272 ? 8.508 -19.703 -22.438 1 96.19 272 TYR A CA 1
ATOM 2190 C C . TYR A 1 272 ? 9 -20.906 -23.25 1 96.19 272 TYR A C 1
ATOM 2192 O O . TYR A 1 272 ? 8.523 -22.016 -23.062 1 96.19 272 TYR A O 1
ATOM 2200 N N . ARG A 1 273 ? 9.977 -20.578 -24.078 1 95.44 273 ARG A N 1
ATOM 2201 C CA . ARG A 1 273 ? 10.461 -21.641 -24.953 1 95.44 273 ARG A CA 1
ATOM 2202 C C . ARG A 1 273 ? 11.977 -21.578 -25.094 1 95.44 273 ARG A C 1
ATOM 2204 O O . ARG A 1 273 ? 12.578 -20.5 -25 1 95.44 273 ARG A O 1
ATOM 2211 N N . GLU A 1 274 ? 12.492 -22.766 -25.297 1 96 274 GLU A N 1
ATOM 2212 C CA . GLU A 1 274 ? 13.914 -22.875 -25.625 1 96 274 GLU A CA 1
ATOM 2213 C C . GLU A 1 274 ? 14.109 -23.375 -27.062 1 96 274 GLU A C 1
ATOM 2215 O O . GLU A 1 274 ? 13.445 -24.328 -27.484 1 96 274 GLU A O 1
ATOM 2220 N N . ILE A 1 275 ? 14.969 -22.672 -27.75 1 95.88 275 ILE A N 1
ATOM 2221 C CA . ILE A 1 275 ? 15.305 -23.125 -29.094 1 95.88 275 ILE A CA 1
ATOM 2222 C C . ILE A 1 275 ? 16.812 -23.312 -29.203 1 95.88 275 ILE A C 1
ATOM 2224 O O . ILE A 1 275 ? 17.594 -22.625 -28.547 1 95.88 275 ILE A O 1
ATOM 2228 N N . ARG A 1 276 ? 17.172 -24.219 -30 1 95.81 276 ARG A N 1
ATOM 2229 C CA . ARG A 1 276 ? 18.562 -24.609 -30.156 1 95.81 276 ARG A CA 1
ATOM 2230 C C . ARG A 1 276 ? 18.906 -24.812 -31.625 1 95.81 276 ARG A C 1
ATOM 2232 O O . ARG A 1 276 ? 18.125 -25.375 -32.406 1 95.81 276 ARG A O 1
ATOM 2239 N N . GLY A 1 277 ? 20.125 -24.234 -32.031 1 95.31 277 GLY A N 1
ATOM 2240 C CA . GLY A 1 277 ? 20.562 -24.391 -33.406 1 95.31 277 GLY A CA 1
ATOM 2241 C C . GLY A 1 277 ? 21.609 -23.375 -33.812 1 95.31 277 GLY A C 1
ATOM 2242 O O . GLY A 1 277 ? 22.094 -22.594 -32.969 1 95.31 277 GLY A O 1
ATOM 2243 N N . GLU A 1 278 ? 22.016 -23.5 -35.094 1 95.38 278 GLU A N 1
ATOM 2244 C CA . GLU A 1 278 ? 22.906 -22.484 -35.625 1 95.38 278 GLU A CA 1
ATOM 2245 C C . GLU A 1 278 ? 22.172 -21.172 -35.906 1 95.38 278 GLU A C 1
ATOM 2247 O O . GLU A 1 278 ? 21 -21.172 -36.219 1 95.38 278 GLU A O 1
ATOM 2252 N N . LEU A 1 279 ? 22.938 -20.109 -35.75 1 95.81 279 LEU A N 1
ATOM 2253 C CA . LEU A 1 279 ? 22.344 -18.781 -35.938 1 95.81 279 LEU A CA 1
ATOM 2254 C C . LEU A 1 279 ? 21.641 -18.688 -37.281 1 95.81 279 LEU A C 1
ATOM 2256 O O . LEU A 1 279 ? 20.5 -18.234 -37.375 1 95.81 279 LEU A O 1
ATOM 2260 N N . SER A 1 280 ? 22.328 -19.172 -38.312 1 94.56 280 SER A N 1
ATOM 2261 C CA . SER A 1 280 ? 21.781 -19.078 -39.656 1 94.56 280 SER A CA 1
ATOM 2262 C C . SER A 1 280 ? 20.484 -19.859 -39.781 1 94.56 280 SER A C 1
ATOM 2264 O O . SER A 1 280 ? 19.562 -19.438 -40.5 1 94.56 280 SER A O 1
ATOM 2266 N N . GLU A 1 281 ? 20.359 -20.906 -39.062 1 95.69 281 GLU A N 1
ATOM 2267 C CA . GLU A 1 281 ? 19.141 -21.719 -39.094 1 95.69 281 GLU A CA 1
ATOM 2268 C C . GLU A 1 281 ? 18.016 -21.047 -38.312 1 95.69 281 GLU A C 1
ATOM 2270 O O . GLU A 1 281 ? 16.891 -20.969 -38.812 1 95.69 281 GLU A O 1
ATOM 2275 N N . LEU A 1 282 ? 18.312 -20.5 -37.188 1 96.44 282 LEU A N 1
ATOM 2276 C CA . LEU A 1 282 ? 17.312 -19.953 -36.281 1 96.44 282 LEU A CA 1
ATOM 2277 C C . LEU A 1 282 ? 16.719 -18.672 -36.812 1 96.44 282 LEU A C 1
ATOM 2279 O O . LEU A 1 282 ? 15.625 -18.266 -36.406 1 96.44 282 LEU A O 1
ATOM 2283 N N . ILE A 1 283 ? 17.469 -18.047 -37.781 1 96 283 ILE A N 1
ATOM 2284 C CA . ILE A 1 283 ? 16.938 -16.797 -38.344 1 96 283 ILE A CA 1
ATOM 2285 C C . ILE A 1 283 ? 16.484 -17.031 -39.781 1 96 283 ILE A C 1
ATOM 2287 O O . ILE A 1 283 ? 16.188 -16.078 -40.5 1 96 283 ILE A O 1
ATOM 2291 N N . SER A 1 284 ? 16.469 -18.234 -40.188 1 95.62 284 SER A N 1
ATOM 2292 C CA . SER A 1 284 ? 16.016 -18.547 -41.531 1 95.62 284 SER A CA 1
ATOM 2293 C C . SER A 1 284 ? 14.508 -18.391 -41.656 1 95.62 284 SER A C 1
ATOM 2295 O O . SER A 1 284 ? 13.773 -18.594 -40.688 1 95.62 284 SER A O 1
ATOM 2297 N N . LYS A 1 285 ? 14.047 -18.109 -42.844 1 95.19 285 LYS A N 1
ATOM 2298 C CA . LYS A 1 285 ? 12.625 -17.906 -43.125 1 95.19 285 LYS A CA 1
ATOM 2299 C C . LYS A 1 285 ? 11.836 -19.188 -42.844 1 95.19 285 LYS A C 1
ATOM 2301 O O . LYS A 1 285 ? 10.734 -19.125 -42.281 1 95.19 285 LYS A O 1
ATOM 2306 N N . GLU A 1 286 ? 12.391 -20.297 -43.219 1 94.88 286 GLU A N 1
ATOM 2307 C CA . GLU A 1 286 ? 11.719 -21.578 -43.031 1 94.88 286 GLU A CA 1
ATOM 2308 C C . GLU A 1 286 ? 11.5 -21.891 -41.562 1 94.88 286 GLU A C 1
ATOM 2310 O O . GLU A 1 286 ? 10.422 -22.344 -41.156 1 94.88 286 GLU A O 1
ATOM 2315 N N . PHE A 1 287 ? 12.438 -21.578 -40.75 1 95.38 287 PHE A N 1
ATOM 2316 C CA . PHE A 1 287 ? 12.352 -21.875 -39.344 1 95.38 287 PHE A CA 1
ATOM 2317 C C . PHE A 1 287 ? 11.422 -20.891 -38.625 1 95.38 287 PHE A C 1
ATOM 2319 O O . PHE A 1 287 ? 10.57 -21.281 -37.844 1 95.38 287 PHE A O 1
ATOM 2326 N N . ILE A 1 288 ? 11.555 -19.656 -38.969 1 94.94 288 ILE A N 1
ATOM 2327 C CA . ILE A 1 288 ? 10.781 -18.578 -38.375 1 94.94 288 ILE A CA 1
ATOM 2328 C C . ILE A 1 288 ? 9.289 -18.844 -38.594 1 94.94 288 ILE A C 1
ATOM 2330 O O . ILE A 1 288 ? 8.477 -18.578 -37.688 1 94.94 288 ILE A O 1
ATOM 2334 N N . GLN A 1 289 ? 8.922 -19.391 -39.688 1 94.31 289 GLN A N 1
ATOM 2335 C CA . GLN A 1 289 ? 7.523 -19.625 -40.062 1 94.31 289 GLN A CA 1
ATOM 2336 C C . GLN A 1 289 ? 6.883 -20.656 -39.125 1 94.31 289 GLN A C 1
ATOM 2338 O O . GLN A 1 289 ? 5.66 -20.672 -38.969 1 94.31 289 GLN A O 1
ATOM 2343 N N . THR A 1 290 ? 7.676 -21.406 -38.531 1 93.69 290 THR A N 1
ATOM 2344 C CA . THR A 1 290 ? 7.164 -22.453 -37.656 1 93.69 290 THR A CA 1
ATOM 2345 C C . THR A 1 290 ? 7.125 -21.984 -36.219 1 93.69 290 THR A C 1
ATOM 2347 O O . THR A 1 290 ? 6.699 -22.719 -35.344 1 93.69 290 THR A O 1
ATOM 2350 N N . GLN A 1 291 ? 7.523 -20.797 -36.031 1 92 291 GLN A N 1
ATOM 2351 C CA . GLN A 1 291 ? 7.711 -20.312 -34.656 1 92 291 GLN A CA 1
ATOM 2352 C C . GLN A 1 291 ? 6.676 -19.25 -34.312 1 92 291 GLN A C 1
ATOM 2354 O O . GLN A 1 291 ? 6.18 -18.547 -35.188 1 92 291 GLN A O 1
ATOM 2359 N N . LYS A 1 292 ? 6.305 -19.219 -33.031 1 94.62 292 LYS A N 1
ATOM 2360 C CA . LYS A 1 292 ? 5.703 -18.031 -32.438 1 94.62 292 LYS A CA 1
ATOM 2361 C C . LYS A 1 292 ? 6.773 -17.047 -32 1 94.62 292 LYS A C 1
ATOM 2363 O O . LYS A 1 292 ? 7.262 -17.125 -30.875 1 94.62 292 LYS A O 1
ATOM 2368 N N . ILE A 1 293 ? 7.043 -16.078 -32.719 1 94.44 293 ILE A N 1
ATOM 2369 C CA . ILE A 1 293 ? 8.25 -15.273 -32.594 1 94.44 293 ILE A CA 1
ATOM 2370 C C . ILE A 1 293 ? 8.117 -14.328 -31.391 1 94.44 293 ILE A C 1
ATOM 2372 O O . ILE A 1 293 ? 9.117 -13.805 -30.891 1 94.44 293 ILE A O 1
ATOM 2376 N N . ASP A 1 294 ? 6.875 -14.125 -30.938 1 96.38 294 ASP A N 1
ATOM 2377 C CA . ASP A 1 294 ? 6.68 -13.156 -29.859 1 96.38 294 ASP A CA 1
ATOM 2378 C C . ASP A 1 294 ? 6.785 -13.82 -28.484 1 96.38 294 ASP A C 1
ATOM 2380 O O . ASP A 1 294 ? 6.699 -13.148 -27.453 1 96.38 294 ASP A O 1
ATOM 2384 N N . ASP A 1 295 ? 7.047 -15.133 -28.453 1 97.38 295 ASP A N 1
ATOM 2385 C CA . ASP A 1 295 ? 7.227 -15.836 -27.188 1 97.38 295 ASP A CA 1
ATOM 2386 C C . ASP A 1 295 ? 8.516 -15.398 -26.484 1 97.38 295 ASP A C 1
ATOM 2388 O O . ASP A 1 295 ? 9.352 -14.727 -27.094 1 97.38 295 ASP A O 1
ATOM 2392 N N . TYR A 1 296 ? 8.578 -15.68 -25.203 1 97.56 296 TYR A N 1
ATOM 2393 C CA . TYR A 1 296 ? 9.836 -15.516 -24.484 1 97.56 296 TYR A CA 1
ATOM 2394 C C . TYR A 1 296 ? 10.797 -16.656 -24.797 1 97.56 296 TYR A C 1
ATOM 2396 O O . TYR A 1 296 ? 10.5 -17.812 -24.531 1 97.56 296 TYR A O 1
ATOM 2404 N N . ILE A 1 297 ? 12.016 -16.297 -25.328 1 96.94 297 ILE A N 1
ATOM 2405 C CA . ILE A 1 297 ? 12.844 -17.328 -25.922 1 96.94 297 ILE A CA 1
ATOM 2406 C C . ILE A 1 297 ? 14.219 -17.344 -25.266 1 96.94 297 ILE A C 1
ATOM 2408 O O . ILE A 1 297 ? 14.797 -16.281 -25.016 1 96.94 297 ILE A O 1
ATOM 2412 N N . LYS A 1 298 ? 14.625 -18.484 -24.922 1 96.56 298 LYS A N 1
ATOM 2413 C CA . LYS A 1 298 ? 16.016 -18.797 -24.594 1 96.56 298 LYS A CA 1
ATOM 2414 C C . LYS A 1 298 ? 16.688 -19.531 -25.75 1 96.56 298 LYS A C 1
ATOM 2416 O O . LYS A 1 298 ? 16.203 -20.578 -26.188 1 96.56 298 LYS A O 1
ATOM 2421 N N . VAL A 1 299 ? 17.859 -18.953 -26.188 1 96.38 299 VAL A N 1
ATOM 2422 C CA . VAL A 1 299 ? 18.5 -19.516 -27.375 1 96.38 299 VAL A CA 1
ATOM 2423 C C . VAL A 1 299 ? 19.844 -20.141 -26.969 1 96.38 299 VAL A C 1
ATOM 2425 O O . VAL A 1 299 ? 20.609 -19.547 -26.219 1 96.38 299 VAL A O 1
ATOM 2428 N N . THR A 1 300 ? 20.016 -21.297 -27.438 1 95.25 300 THR A N 1
ATOM 2429 C CA . THR A 1 300 ? 21.312 -21.953 -27.359 1 95.25 300 THR A CA 1
ATOM 2430 C C . THR A 1 300 ? 21.906 -22.125 -28.75 1 95.25 300 THR A C 1
ATOM 2432 O O . THR A 1 300 ? 21.422 -22.938 -29.547 1 95.25 300 THR A O 1
ATOM 2435 N N . LEU A 1 301 ? 23.031 -21.344 -28.984 1 95.12 301 LEU A N 1
ATOM 2436 C CA . LEU A 1 301 ? 23.688 -21.438 -30.297 1 95.12 301 LEU A CA 1
ATOM 2437 C C . LEU A 1 301 ? 24.656 -22.609 -30.328 1 95.12 301 LEU A C 1
ATOM 2439 O O . LEU A 1 301 ? 25.406 -22.828 -29.375 1 95.12 301 LEU A O 1
ATOM 2443 N N . THR A 1 302 ? 24.641 -23.312 -31.438 1 94.12 302 THR A N 1
ATOM 2444 C CA . THR A 1 302 ? 25.516 -24.469 -31.609 1 94.12 302 THR A CA 1
ATOM 2445 C C . THR A 1 302 ? 26.656 -24.141 -32.562 1 94.12 302 THR A C 1
ATOM 2447 O O . THR A 1 302 ? 27.438 -25.031 -32.938 1 94.12 302 THR A O 1
ATOM 2450 N N . ASP A 1 303 ? 26.797 -22.938 -32.906 1 90.75 303 ASP A N 1
ATOM 2451 C CA . ASP A 1 303 ? 27.844 -22.5 -33.812 1 90.75 303 ASP A CA 1
ATOM 2452 C C . ASP A 1 303 ? 29.234 -22.812 -33.25 1 90.75 303 ASP A C 1
ATOM 2454 O O . ASP A 1 303 ? 29.453 -22.656 -32.031 1 90.75 303 ASP A O 1
ATOM 2458 N N . LYS A 1 304 ? 30.203 -23.297 -34 1 84.62 304 LYS A N 1
ATOM 2459 C CA . LYS A 1 304 ? 31.562 -23.656 -33.562 1 84.62 304 LYS A CA 1
ATOM 2460 C C . LYS A 1 304 ? 32.469 -22.438 -33.625 1 84.62 304 LYS A C 1
ATOM 2462 O O . LYS A 1 304 ? 33.469 -22.359 -32.875 1 84.62 304 LYS A O 1
ATOM 2467 N N . GLY A 1 305 ? 32.25 -21.359 -34.344 1 75.81 305 GLY A N 1
ATOM 2468 C CA . GLY A 1 305 ? 33.094 -20.172 -34.438 1 75.81 305 GLY A CA 1
ATOM 2469 C C . GLY A 1 305 ? 32.438 -18.922 -33.875 1 75.81 305 GLY A C 1
ATOM 2470 O O . GLY A 1 305 ? 31.453 -19.016 -33.125 1 75.81 305 GLY A O 1
ATOM 2471 N N . GLU A 1 306 ? 33.281 -17.875 -33.969 1 77.5 306 GLU A N 1
ATOM 2472 C CA . GLU A 1 306 ? 32.781 -16.578 -33.469 1 77.5 306 GLU A CA 1
ATOM 2473 C C . GLU A 1 306 ? 31.594 -16.094 -34.281 1 77.5 306 GLU A C 1
ATOM 2475 O O . GLU A 1 306 ? 31.594 -16.172 -35.5 1 77.5 306 GLU A O 1
ATOM 2480 N N . VAL A 1 307 ? 30.531 -16.016 -33.625 1 83.56 307 VAL A N 1
ATOM 2481 C CA . VAL A 1 307 ? 29.344 -15.461 -34.25 1 83.56 307 VAL A CA 1
ATOM 2482 C C . VAL A 1 307 ? 29.25 -13.961 -34 1 83.56 307 VAL A C 1
ATOM 2484 O O . VAL A 1 307 ? 29.344 -13.523 -32.844 1 83.56 307 VAL A O 1
ATOM 2487 N N . ILE A 1 308 ? 29.062 -13.219 -35.062 1 86.38 308 ILE A N 1
ATOM 2488 C CA . ILE A 1 308 ? 29.078 -11.758 -34.938 1 86.38 308 ILE A CA 1
ATOM 2489 C C . ILE A 1 308 ? 27.703 -11.266 -34.531 1 86.38 308 ILE A C 1
ATOM 2491 O O . ILE A 1 308 ? 26.703 -11.492 -35.219 1 86.38 308 ILE A O 1
ATOM 2495 N N . GLU A 1 309 ? 27.609 -10.539 -33.5 1 91.5 309 GLU A N 1
ATOM 2496 C CA . GLU A 1 309 ? 26.453 -9.836 -32.938 1 91.5 309 GLU A CA 1
ATOM 2497 C C . GLU A 1 309 ? 25.219 -10.727 -32.969 1 91.5 309 GLU A C 1
ATOM 2499 O O . GLU A 1 309 ? 24.156 -10.32 -33.469 1 91.5 309 GLU A O 1
ATOM 2504 N N . PRO A 1 310 ? 25.328 -11.891 -32.469 1 92.25 310 PRO A N 1
ATOM 2505 C CA . PRO A 1 310 ? 24.203 -12.836 -32.5 1 92.25 310 PRO A CA 1
ATOM 2506 C C . PRO A 1 310 ? 22.953 -12.297 -31.828 1 92.25 310 PRO A C 1
ATOM 2508 O O . PRO A 1 310 ? 21.844 -12.523 -32.312 1 92.25 310 PRO A O 1
ATOM 2511 N N . MET A 1 311 ? 23.062 -11.578 -30.766 1 93.62 311 MET A N 1
ATOM 2512 C CA . MET A 1 311 ? 21.906 -11.07 -30.047 1 93.62 311 MET A CA 1
ATOM 2513 C C . MET A 1 311 ? 21.109 -10.094 -30.906 1 93.62 311 MET A C 1
ATOM 2515 O O . MET A 1 311 ? 19.875 -10.148 -30.938 1 93.62 311 MET A O 1
ATOM 2519 N N . GLN A 1 312 ? 21.828 -9.273 -31.516 1 93.94 312 GLN A N 1
ATOM 2520 C CA . GLN A 1 312 ? 21.172 -8.289 -32.375 1 93.94 312 GLN A CA 1
ATOM 2521 C C . GLN A 1 312 ? 20.391 -8.969 -33.5 1 93.94 312 GLN A C 1
ATOM 2523 O O . GLN A 1 312 ? 19.234 -8.609 -33.75 1 93.94 312 GLN A O 1
ATOM 2528 N N . LYS A 1 313 ? 21.031 -9.898 -34.125 1 94.38 313 LYS A N 1
ATOM 2529 C CA . LYS A 1 313 ? 20.406 -10.625 -35.219 1 94.38 313 LYS A CA 1
ATOM 2530 C C . LYS A 1 313 ? 19.188 -11.398 -34.75 1 94.38 313 LYS A C 1
ATOM 2532 O O . LYS A 1 313 ? 18.141 -11.391 -35.406 1 94.38 313 LYS A O 1
ATOM 2537 N N . LEU A 1 314 ? 19.344 -12 -33.656 1 96.25 314 LEU A N 1
ATOM 2538 C CA . LEU A 1 314 ? 18.25 -12.781 -33.125 1 96.25 314 LEU A CA 1
ATOM 2539 C C . LEU A 1 314 ? 17.094 -11.867 -32.688 1 96.25 314 LEU A C 1
ATOM 2541 O O . LEU A 1 314 ? 15.93 -12.195 -32.906 1 96.25 314 LEU A O 1
ATOM 2545 N N . ARG A 1 315 ? 17.344 -10.758 -32.094 1 95.75 315 ARG A N 1
ATOM 2546 C CA . ARG A 1 315 ? 16.328 -9.844 -31.578 1 95.75 315 ARG A CA 1
ATOM 2547 C C . ARG A 1 315 ? 15.492 -9.258 -32.719 1 95.75 315 ARG A C 1
ATOM 2549 O O . ARG A 1 315 ? 14.32 -8.914 -32.5 1 95.75 315 ARG A O 1
ATOM 2556 N N . GLU A 1 316 ? 16.031 -9.156 -33.844 1 95.44 316 GLU A N 1
ATOM 2557 C CA . GLU A 1 316 ? 15.289 -8.672 -35 1 95.44 316 GLU A CA 1
ATOM 2558 C C . GLU A 1 316 ? 14.148 -9.617 -35.344 1 95.44 316 GLU A C 1
ATOM 2560 O O . GLU A 1 316 ? 13.117 -9.195 -35.875 1 95.44 316 GLU A O 1
ATOM 2565 N N . VAL A 1 317 ? 14.367 -10.875 -35.062 1 95.69 317 VAL A N 1
ATOM 2566 C CA . VAL A 1 317 ? 13.383 -11.906 -35.406 1 95.69 317 VAL A CA 1
ATOM 2567 C C . VAL A 1 317 ? 12.539 -12.227 -34.156 1 95.69 317 VAL A C 1
ATOM 2569 O O . VAL A 1 317 ? 11.32 -12.391 -34.25 1 95.69 317 VAL A O 1
ATOM 2572 N N . TYR A 1 318 ? 13.203 -12.328 -33.094 1 96.81 318 TYR A N 1
ATOM 2573 C CA . TYR A 1 318 ? 12.586 -12.664 -31.812 1 96.81 318 TYR A CA 1
ATOM 2574 C C . TYR A 1 318 ? 12.672 -11.492 -30.844 1 96.81 318 TYR A C 1
ATOM 2576 O O . TYR A 1 318 ? 13.586 -11.438 -30 1 96.81 318 TYR A O 1
ATOM 2584 N N . PRO A 1 319 ? 11.711 -10.734 -30.781 1 96.75 319 PRO A N 1
ATOM 2585 C CA . PRO A 1 319 ? 11.805 -9.5 -29.984 1 96.75 319 PRO A CA 1
ATOM 2586 C C . PRO A 1 319 ? 11.883 -9.766 -28.484 1 96.75 319 PRO A C 1
ATOM 2588 O O . PRO A 1 319 ? 12.383 -8.922 -27.734 1 96.75 319 PRO A O 1
ATOM 2591 N N . ASN A 1 320 ? 11.422 -10.898 -28 1 97.62 320 ASN A N 1
ATOM 2592 C CA . ASN A 1 320 ? 11.383 -11.18 -26.562 1 97.62 320 ASN A CA 1
ATOM 2593 C C . ASN A 1 320 ? 12.422 -12.227 -26.172 1 97.62 320 ASN A C 1
ATOM 2595 O O . ASN A 1 320 ? 12.18 -13.039 -25.281 1 97.62 320 ASN A O 1
ATOM 2599 N N . ILE A 1 321 ? 13.516 -12.25 -26.891 1 96.69 321 ILE A N 1
ATOM 2600 C CA . ILE A 1 321 ? 14.609 -13.125 -26.484 1 96.69 321 ILE A CA 1
ATOM 2601 C C . ILE A 1 321 ? 15.117 -12.711 -25.109 1 96.69 321 ILE A C 1
ATOM 2603 O O . ILE A 1 321 ? 15.406 -11.531 -24.875 1 96.69 321 ILE A O 1
ATOM 2607 N N . MET A 1 322 ? 15.234 -13.648 -24.219 1 95.69 322 MET A N 1
ATOM 2608 C CA . MET A 1 322 ? 15.594 -13.336 -22.828 1 95.69 322 MET A CA 1
ATOM 2609 C C . MET A 1 322 ? 17.016 -13.797 -22.516 1 95.69 322 MET A C 1
ATOM 2611 O O . MET A 1 322 ? 17.703 -13.18 -21.719 1 95.69 322 MET A O 1
ATOM 2615 N N . GLU A 1 323 ? 17.375 -14.906 -23.125 1 94.5 323 GLU A N 1
ATOM 2616 C CA . GLU A 1 323 ? 18.672 -15.5 -22.828 1 94.5 323 GLU A CA 1
ATOM 2617 C C . GLU A 1 323 ? 19.312 -16.078 -24.078 1 94.5 323 GLU A C 1
ATOM 2619 O O . GLU A 1 323 ? 18.641 -16.672 -24.922 1 94.5 323 GLU A O 1
ATOM 2624 N N . LEU A 1 324 ? 20.672 -15.812 -24.188 1 94.75 324 LEU A N 1
ATOM 2625 C CA . LEU A 1 324 ? 21.469 -16.375 -25.266 1 94.75 324 LEU A CA 1
ATOM 2626 C C . LEU A 1 324 ? 22.688 -17.094 -24.719 1 94.75 324 LEU A C 1
ATOM 2628 O O . LEU A 1 324 ? 23.422 -16.547 -23.891 1 94.75 324 LEU A O 1
ATOM 2632 N N . ARG A 1 325 ? 22.734 -18.328 -25.094 1 91.12 325 ARG A N 1
ATOM 2633 C CA . ARG A 1 325 ? 23.875 -19.141 -24.719 1 91.12 325 ARG A CA 1
ATOM 2634 C C . ARG A 1 325 ? 24.562 -19.719 -25.953 1 91.12 325 ARG A C 1
ATOM 2636 O O . ARG A 1 325 ? 23.922 -19.938 -26.984 1 91.12 325 ARG A O 1
ATOM 2643 N N . ASN A 1 326 ? 25.922 -19.812 -25.781 1 88.12 326 ASN A N 1
ATOM 2644 C CA . ASN A 1 326 ? 26.703 -20.484 -26.828 1 88.12 326 ASN A CA 1
ATOM 2645 C C . ASN A 1 326 ? 27.234 -21.828 -26.328 1 88.12 326 ASN A C 1
ATOM 2647 O O . ASN A 1 326 ? 27.938 -21.906 -25.328 1 88.12 326 ASN A O 1
ATOM 2651 N N . GLU A 1 327 ? 26.891 -22.875 -26.984 1 80.19 327 GLU A N 1
ATOM 2652 C CA . GLU A 1 327 ? 27.25 -24.219 -26.578 1 80.19 327 GLU A CA 1
ATOM 2653 C C . GLU A 1 327 ? 28.766 -24.406 -26.594 1 80.19 327 GLU A C 1
ATOM 2655 O O . GLU A 1 327 ? 29.312 -25.109 -25.734 1 80.19 327 GLU A O 1
ATOM 2660 N N . SER A 1 328 ? 29.516 -23.891 -27.641 1 66.94 328 SER A N 1
ATOM 2661 C CA . SER A 1 328 ? 30.969 -24.047 -27.688 1 66.94 328 SER A CA 1
ATOM 2662 C C . SER A 1 328 ? 31.641 -23.375 -26.484 1 66.94 328 SER A C 1
ATOM 2664 O O . SER A 1 328 ? 32.625 -23.906 -25.938 1 66.94 328 SER A O 1
ATOM 2666 N N . ARG A 1 329 ? 31.047 -22.281 -26.078 1 56 329 ARG A N 1
ATOM 2667 C CA . ARG A 1 329 ? 31.625 -21.594 -24.938 1 56 329 ARG A CA 1
ATOM 2668 C C . ARG A 1 329 ? 31.234 -22.281 -23.625 1 56 329 ARG A C 1
ATOM 2670 O O . ARG A 1 329 ? 32 -22.25 -22.656 1 56 329 ARG A O 1
ATOM 2677 N N . LEU A 1 330 ? 30.094 -22.859 -23.578 1 55.19 330 LEU A N 1
ATOM 2678 C CA . LEU A 1 330 ? 29.609 -23.578 -22.406 1 55.19 330 LEU A CA 1
ATOM 2679 C C . LEU A 1 330 ? 30.453 -24.828 -22.156 1 55.19 330 LEU A C 1
ATOM 2681 O O . LEU A 1 330 ? 30.75 -25.156 -21.016 1 55.19 330 LEU A O 1
ATOM 2685 N N . LYS A 1 331 ? 30.828 -25.578 -23.188 1 52.88 331 LYS A N 1
ATOM 2686 C CA . LYS A 1 331 ? 31.719 -26.734 -23.031 1 52.88 331 LYS A CA 1
ATOM 2687 C C . LYS A 1 331 ? 33.062 -26.312 -22.453 1 52.88 331 LYS A C 1
ATOM 2689 O O . LYS A 1 331 ? 33.656 -27.031 -21.656 1 52.88 331 LYS A O 1
ATOM 2694 N N . GLU A 1 332 ? 33.469 -25.125 -22.938 1 48.69 332 GLU A N 1
ATOM 2695 C CA . GLU A 1 332 ? 34.719 -24.656 -22.375 1 48.69 332 GLU A CA 1
ATOM 2696 C C . GLU A 1 332 ? 34.562 -24.25 -20.906 1 48.69 332 GLU A C 1
ATOM 2698 O O . GLU A 1 332 ? 35.469 -24.484 -20.094 1 48.69 332 GLU A O 1
ATOM 2703 N N . LEU A 1 333 ? 33.406 -23.641 -20.656 1 47.25 333 LEU A N 1
ATOM 2704 C CA . LEU A 1 333 ? 33.188 -23.234 -19.281 1 47.25 333 LEU A CA 1
ATOM 2705 C C . LEU A 1 333 ? 32.844 -24.422 -18.406 1 47.25 333 LEU A C 1
ATOM 2707 O O . LEU A 1 333 ? 33.25 -24.469 -17.234 1 47.25 333 LEU A O 1
ATOM 2711 N N . ASN A 1 334 ? 31.969 -25.297 -18.828 1 46.34 334 ASN A N 1
ATOM 2712 C CA . ASN A 1 334 ? 31.719 -26.5 -18.047 1 46.34 334 ASN A CA 1
ATOM 2713 C C . ASN A 1 334 ? 33 -27.312 -17.844 1 46.34 334 ASN A C 1
ATOM 2715 O O . ASN A 1 334 ? 33.188 -27.938 -16.797 1 46.34 334 ASN A O 1
ATOM 2719 N N . MET A 1 335 ? 33.875 -27.344 -18.828 1 41.81 335 MET A N 1
ATOM 2720 C CA . MET A 1 335 ? 35.188 -27.938 -18.562 1 41.81 335 MET A CA 1
ATOM 2721 C C . MET A 1 335 ? 35.906 -27.156 -17.484 1 41.81 335 MET A C 1
ATOM 2723 O O . MET A 1 335 ? 36.562 -27.734 -16.609 1 41.81 335 MET A O 1
ATOM 2727 N N . GLU A 1 336 ? 35.781 -25.844 -17.5 1 40.12 336 GLU A N 1
ATOM 2728 C CA . GLU A 1 336 ? 36.344 -25.016 -16.438 1 40.12 336 GLU A CA 1
ATOM 2729 C C . GLU A 1 336 ? 35.406 -24.922 -15.242 1 40.12 336 GLU A C 1
ATOM 2731 O O . GLU A 1 336 ? 35.844 -24.859 -14.094 1 40.12 336 GLU A O 1
ATOM 2736 N N . GLU A 1 337 ? 34.156 -24.734 -15.453 1 39.25 337 GLU A N 1
ATOM 2737 C CA . GLU A 1 337 ? 33.156 -24.547 -14.398 1 39.25 337 GLU A CA 1
ATOM 2738 C C . GLU A 1 337 ? 32.938 -25.828 -13.602 1 39.25 337 GLU A C 1
ATOM 2740 O O . GLU A 1 337 ? 32.312 -25.812 -12.539 1 39.25 337 GLU A O 1
ATOM 2745 N N . GLU A 1 338 ? 33.125 -27.031 -14.094 1 36.31 338 GLU A N 1
ATOM 2746 C CA . GLU A 1 338 ? 33.25 -28.109 -13.117 1 36.31 338 GLU A CA 1
ATOM 2747 C C . GLU A 1 338 ? 34.219 -27.703 -11.992 1 36.31 338 GLU A C 1
ATOM 2749 O O . GLU A 1 338 ? 34.031 -28.109 -10.844 1 36.31 338 GLU A O 1
ATOM 2754 N N . SER A 1 339 ? 35.156 -26.859 -12.305 1 33.97 339 SER A N 1
ATOM 2755 C CA . SER A 1 339 ? 36.031 -26.312 -11.258 1 33.97 339 SER A CA 1
ATOM 2756 C C . SER A 1 339 ? 35.312 -25.203 -10.492 1 33.97 339 SER A C 1
ATOM 2758 O O . SER A 1 339 ? 35.438 -25.109 -9.266 1 33.97 339 SER A O 1
ATOM 2760 N N . ILE A 1 340 ? 34.594 -24.203 -11.164 1 34.41 340 ILE A N 1
ATOM 2761 C CA . ILE A 1 340 ? 34.031 -23.016 -10.523 1 34.41 340 ILE A CA 1
ATOM 2762 C C . ILE A 1 340 ? 32.594 -23.312 -10.094 1 34.41 340 ILE A C 1
ATOM 2764 O O . ILE A 1 340 ? 31.953 -22.484 -9.422 1 34.41 340 ILE A O 1
ATOM 2768 N N . ALA A 1 341 ? 31.75 -24.141 -10.672 1 36.12 341 ALA A N 1
ATOM 2769 C CA . ALA A 1 341 ? 30.422 -24.547 -10.242 1 36.12 341 ALA A CA 1
ATOM 2770 C C . ALA A 1 341 ? 30.375 -24.766 -8.734 1 36.12 341 ALA A C 1
ATOM 2772 O O . ALA A 1 341 ? 29.297 -24.828 -8.148 1 36.12 341 ALA A O 1
ATOM 2773 N N . GLN A 1 342 ? 31.484 -25.109 -8.234 1 33.78 342 GLN A N 1
ATOM 2774 C CA . GLN A 1 342 ? 31.516 -25.156 -6.777 1 33.78 342 GLN A CA 1
ATOM 2775 C C . GLN A 1 342 ? 31.281 -23.766 -6.184 1 33.78 342 GLN A C 1
ATOM 2777 O O . GLN A 1 342 ? 31.016 -23.641 -4.984 1 33.78 342 GLN A O 1
ATOM 2782 N N . LEU A 1 343 ? 31.609 -22.734 -7.016 1 31.38 343 LEU A N 1
ATOM 2783 C CA . LEU A 1 343 ? 31.578 -21.406 -6.426 1 31.38 343 LEU A CA 1
ATOM 2784 C C . LEU A 1 343 ? 30.156 -20.844 -6.461 1 31.38 343 LEU A C 1
ATOM 2786 O O . LEU A 1 343 ? 29.797 -19.984 -5.641 1 31.38 343 LEU A O 1
ATOM 2790 N N . LYS A 1 344 ? 29.438 -21.094 -7.492 1 36.22 344 LYS A N 1
ATOM 2791 C CA . LYS A 1 344 ? 28.125 -20.469 -7.672 1 36.22 344 LYS A CA 1
ATOM 2792 C C . LYS A 1 344 ? 27.172 -20.859 -6.559 1 36.22 344 LYS A C 1
ATOM 2794 O O . LYS A 1 344 ? 26.078 -20.297 -6.434 1 36.22 344 LYS A O 1
ATOM 2799 N N . GLU A 1 345 ? 27.156 -22.094 -6.25 1 35.78 345 GLU A N 1
ATOM 2800 C CA . GLU A 1 345 ? 26.297 -22.484 -5.145 1 35.78 345 GLU A CA 1
ATOM 2801 C C . GLU A 1 345 ? 26.688 -21.766 -3.854 1 35.78 345 GLU A C 1
ATOM 2803 O O . GLU A 1 345 ? 26.234 -22.156 -2.77 1 35.78 345 GLU A O 1
ATOM 2808 N N . LYS A 1 346 ? 27.562 -20.875 -4.004 1 38.78 346 LYS A N 1
ATOM 2809 C CA . LYS A 1 346 ? 27.984 -20.297 -2.736 1 38.78 346 LYS A CA 1
ATOM 2810 C C . LYS A 1 346 ? 26.906 -19.359 -2.186 1 38.78 346 LYS A C 1
ATOM 2812 O O . LYS A 1 346 ? 26.281 -18.609 -2.941 1 38.78 346 LYS A O 1
ATOM 2817 N N . SER A 1 347 ? 26.281 -19.641 -1.074 1 43.31 347 SER A N 1
ATOM 2818 C CA . SER A 1 347 ? 25.328 -18.844 -0.306 1 43.31 347 SER A CA 1
ATOM 2819 C C . SER A 1 347 ? 25.781 -17.391 -0.231 1 43.31 347 SER A C 1
ATOM 2821 O O . SER A 1 347 ? 26.953 -17.078 -0.461 1 43.31 347 SER A O 1
ATOM 2823 N N . ILE A 1 348 ? 24.906 -16.453 -0.308 1 44.25 348 ILE A N 1
ATOM 2824 C CA . ILE A 1 348 ? 25.25 -15.062 -0.01 1 44.25 348 ILE A CA 1
ATOM 2825 C C . ILE A 1 348 ? 26.391 -15.023 1.014 1 44.25 348 ILE A C 1
ATOM 2827 O O . ILE A 1 348 ? 27.297 -14.211 0.9 1 44.25 348 ILE A O 1
ATOM 2831 N N . LEU A 1 349 ? 26.312 -15.992 1.768 1 46.56 349 LEU A N 1
ATOM 2832 C CA . LEU A 1 349 ? 27.375 -16.156 2.746 1 46.56 349 LEU A CA 1
ATOM 2833 C C . LEU A 1 349 ? 28.688 -16.516 2.061 1 46.56 349 LEU A C 1
ATOM 2835 O O . LEU A 1 349 ? 29.75 -15.961 2.385 1 46.56 349 LEU A O 1
ATOM 2839 N N . GLU A 1 350 ? 28.641 -17.375 1.152 1 53.72 350 GLU A N 1
ATOM 2840 C CA . GLU A 1 350 ? 29.844 -17.812 0.469 1 53.72 350 GLU A CA 1
ATOM 2841 C C . GLU A 1 350 ? 30.406 -16.719 -0.43 1 53.72 350 GLU A C 1
ATOM 2843 O O . GLU A 1 350 ? 31.625 -16.516 -0.482 1 53.72 350 GLU A O 1
ATOM 2848 N N . LEU A 1 351 ? 29.609 -15.977 -0.954 1 49.75 351 LEU A N 1
ATOM 2849 C CA . LEU A 1 351 ? 30.016 -14.852 -1.793 1 49.75 351 LEU A CA 1
ATOM 2850 C C . LEU A 1 351 ? 30.562 -13.711 -0.947 1 49.75 351 LEU A C 1
ATOM 2852 O O . LEU A 1 351 ? 31.562 -13.086 -1.323 1 49.75 351 LEU A O 1
ATOM 2856 N N . THR A 1 352 ? 29.844 -13.43 0.13 1 52.97 352 THR A N 1
ATOM 2857 C CA . THR A 1 352 ? 30.344 -12.445 1.083 1 52.97 352 THR A CA 1
ATOM 2858 C C . THR A 1 352 ? 31.688 -12.891 1.66 1 52.97 352 THR A C 1
ATOM 2860 O O . THR A 1 352 ? 32.625 -12.086 1.783 1 52.97 352 THR A O 1
ATOM 2863 N N . CYS A 1 353 ? 31.703 -14.156 1.874 1 53.47 353 CYS A N 1
ATOM 2864 C CA . CYS A 1 353 ? 32.969 -14.711 2.375 1 53.47 353 CYS A CA 1
ATOM 2865 C C . CYS A 1 353 ? 34.062 -14.633 1.317 1 53.47 353 CYS A C 1
ATOM 2867 O O . CYS A 1 353 ? 35.188 -14.281 1.624 1 53.47 353 CYS A O 1
ATOM 2869 N N . ASP A 1 354 ? 33.781 -14.883 0.146 1 56.34 354 ASP A N 1
ATOM 2870 C CA . ASP A 1 354 ? 34.719 -14.797 -0.957 1 56.34 354 ASP A CA 1
ATOM 2871 C C . ASP A 1 354 ? 35.188 -13.359 -1.179 1 56.34 354 ASP A C 1
ATOM 2873 O O . ASP A 1 354 ? 36.344 -13.102 -1.456 1 56.34 354 ASP A O 1
ATOM 2877 N N . PHE A 1 355 ? 34.312 -12.492 -1.066 1 49.56 355 PHE A N 1
ATOM 2878 C CA . PHE A 1 355 ? 34.594 -11.07 -1.2 1 49.56 355 PHE A CA 1
ATOM 2879 C C . PHE A 1 355 ? 35.531 -10.602 -0.102 1 49.56 355 PHE A C 1
ATOM 2881 O O . PHE A 1 355 ? 36.531 -9.922 -0.377 1 49.56 355 PHE A O 1
ATOM 2888 N N . PHE A 1 356 ? 35.094 -10.969 1.064 1 48.81 356 PHE A N 1
ATOM 2889 C CA . PHE A 1 356 ? 35.938 -10.609 2.191 1 48.81 356 PHE A CA 1
ATOM 2890 C C . PHE A 1 356 ? 37.312 -11.266 2.062 1 48.81 356 PHE A C 1
ATOM 2892 O O . PHE A 1 356 ? 38.344 -10.641 2.361 1 48.81 356 PHE A O 1
ATOM 2899 N N . SER A 1 357 ? 37.188 -12.445 1.606 1 53.59 357 SER A N 1
ATOM 2900 C CA . SER A 1 357 ? 38.469 -13.133 1.406 1 53.59 357 SER A CA 1
ATOM 2901 C C . SER A 1 357 ? 39.25 -12.484 0.284 1 53.59 357 SER A C 1
ATOM 2903 O O . SER A 1 357 ? 40.5 -12.469 0.331 1 53.59 357 SER A O 1
ATOM 2905 N N . SER A 1 358 ? 38.625 -12.094 -0.651 1 53.09 358 SER A N 1
ATOM 2906 C CA . SER A 1 358 ? 39.312 -11.445 -1.767 1 53.09 358 SER A CA 1
ATOM 2907 C C . SER A 1 358 ? 39.906 -10.094 -1.355 1 53.09 358 SER A C 1
ATOM 2909 O O . SER A 1 358 ? 40.938 -9.688 -1.851 1 53.09 358 SER A O 1
ATOM 2911 N N . ILE A 1 359 ? 39.219 -9.414 -0.539 1 50.5 359 ILE A N 1
ATOM 2912 C CA . ILE A 1 359 ? 39.719 -8.102 -0.119 1 50.5 359 ILE A CA 1
ATOM 2913 C C . ILE A 1 359 ? 40.781 -8.273 0.975 1 50.5 359 ILE A C 1
ATOM 2915 O O . ILE A 1 359 ? 41.781 -7.562 0.989 1 50.5 359 ILE A O 1
ATOM 2919 N N . ARG A 1 360 ? 40.438 -9.18 1.936 1 50.97 360 ARG A N 1
ATOM 2920 C CA . ARG A 1 360 ? 41.344 -9.273 3.084 1 50.97 360 ARG A CA 1
ATOM 2921 C C . ARG A 1 360 ? 42.406 -10.359 2.875 1 50.97 360 ARG A C 1
ATOM 2923 O O . ARG A 1 360 ? 43.344 -10.477 3.656 1 50.97 360 ARG A O 1
ATOM 2930 N N . GLU A 1 361 ? 42.625 -10.867 1.676 1 51.88 361 GLU A N 1
ATOM 2931 C CA . GLU A 1 361 ? 43.594 -11.938 1.382 1 51.88 361 GLU A CA 1
ATOM 2932 C C . GLU A 1 361 ? 43.625 -12.961 2.51 1 51.88 361 GLU A C 1
ATOM 2934 O O . GLU A 1 361 ? 44.625 -13.688 2.658 1 51.88 361 GLU A O 1
ATOM 2939 N N . GLU A 1 362 ? 42.812 -12.82 3.598 1 54.25 362 GLU A N 1
ATOM 2940 C CA . GLU A 1 362 ? 42.719 -13.805 4.672 1 54.25 362 GLU A CA 1
ATOM 2941 C C . GLU A 1 362 ? 41.375 -14.5 4.684 1 54.25 362 GLU A C 1
ATOM 2943 O O . GLU A 1 362 ? 40.375 -13.922 4.258 1 54.25 362 GLU A O 1
ATOM 2948 N N . GLU A 1 363 ? 41.438 -15.82 4.973 1 54.97 363 GLU A N 1
ATOM 2949 C CA . GLU A 1 363 ? 40.219 -16.609 5.09 1 54.97 363 GLU A CA 1
ATOM 2950 C C . GLU A 1 363 ? 39.312 -16.094 6.215 1 54.97 363 GLU A C 1
ATOM 2952 O O . GLU A 1 363 ? 39.812 -15.664 7.262 1 54.97 363 GLU A O 1
ATOM 2957 N N . ILE A 1 364 ? 38.031 -15.836 6.051 1 56.59 364 ILE A N 1
ATOM 2958 C CA . ILE A 1 364 ? 37.062 -15.391 7.055 1 56.59 364 ILE A CA 1
ATOM 2959 C C . ILE A 1 364 ? 36.969 -16.422 8.18 1 56.59 364 ILE A C 1
ATOM 2961 O O . ILE A 1 364 ? 36.938 -17.625 7.918 1 56.59 364 ILE A O 1
ATOM 2965 N N 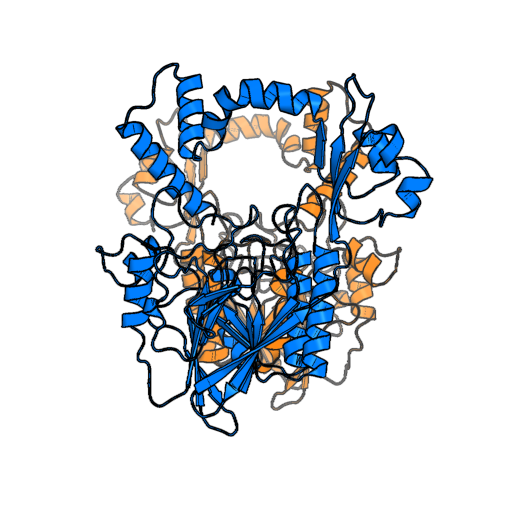. THR A 1 365 ? 37.312 -16.062 9.375 1 60.41 365 THR A N 1
ATOM 2966 C CA . THR A 1 365 ? 37.219 -16.953 10.531 1 60.41 365 THR A CA 1
ATOM 2967 C C . THR A 1 365 ? 35.781 -17.375 10.805 1 60.41 365 THR A C 1
ATOM 2969 O O . THR A 1 365 ? 34.844 -16.734 10.32 1 60.41 365 THR A O 1
ATOM 2972 N N . ASP A 1 366 ? 35.594 -18.516 11.406 1 59.47 366 ASP A N 1
ATOM 2973 C CA . ASP A 1 366 ? 34.281 -19.016 11.781 1 59.47 366 ASP A CA 1
ATOM 2974 C C . ASP A 1 366 ? 33.469 -17.953 12.516 1 59.47 366 ASP A C 1
ATOM 2976 O O . ASP A 1 366 ? 32.281 -17.844 12.336 1 59.47 366 ASP A O 1
ATOM 2980 N N . GLU A 1 367 ? 34.125 -17.219 13.297 1 57.97 367 GLU A N 1
ATOM 2981 C CA . GLU A 1 367 ? 33.469 -16.141 14.047 1 57.97 367 GLU A CA 1
ATOM 2982 C C . GLU A 1 367 ? 33 -15.023 13.125 1 57.97 367 GLU A C 1
ATOM 2984 O O . GLU A 1 367 ? 31.891 -14.492 13.281 1 57.97 367 GLU A O 1
ATOM 2989 N N . GLU A 1 368 ? 33.812 -14.766 12.234 1 58.75 368 GLU A N 1
ATOM 2990 C CA . GLU A 1 368 ? 33.469 -13.727 11.273 1 58.75 368 GLU A CA 1
ATOM 2991 C C . GLU A 1 368 ? 32.375 -14.195 10.32 1 58.75 368 GLU A C 1
ATOM 2993 O O . GLU A 1 368 ? 31.484 -13.422 9.969 1 58.75 368 GLU A O 1
ATOM 2998 N N . LEU A 1 369 ? 32.469 -15.375 10.023 1 58.97 369 LEU A N 1
ATOM 2999 C CA . LEU A 1 369 ? 31.438 -16 9.211 1 58.97 369 LEU A CA 1
ATOM 3000 C C . LEU A 1 369 ? 30.094 -15.961 9.93 1 58.97 369 LEU A C 1
ATOM 3002 O O . LEU A 1 369 ? 29.047 -15.703 9.312 1 58.97 369 LEU A O 1
ATOM 3006 N N . ALA A 1 370 ? 30.062 -16.203 11.195 1 60.38 370 ALA A N 1
ATOM 3007 C CA . ALA A 1 370 ? 28.859 -16.125 12.016 1 60.38 370 ALA A CA 1
ATOM 3008 C C . ALA A 1 370 ? 28.328 -14.688 12.062 1 60.38 370 ALA A C 1
ATOM 3010 O O . ALA A 1 370 ? 27.109 -14.469 12.008 1 60.38 370 ALA A O 1
ATOM 3011 N N . LEU A 1 371 ? 29.172 -13.805 12.117 1 57.56 371 LEU A N 1
ATOM 3012 C CA . LEU A 1 371 ? 28.781 -12.398 12.133 1 57.56 371 LEU A CA 1
ATOM 3013 C C . LEU A 1 371 ? 28.219 -11.977 10.781 1 57.56 371 LEU A C 1
ATOM 3015 O O . LEU A 1 371 ? 27.203 -11.273 10.719 1 57.56 371 LEU A O 1
ATOM 3019 N N . VAL A 1 372 ? 28.844 -12.383 9.797 1 59.12 372 VAL A N 1
ATOM 3020 C CA . VAL A 1 372 ? 28.375 -12.07 8.445 1 59.12 372 VAL A CA 1
ATOM 3021 C C . VAL A 1 372 ? 27 -12.695 8.219 1 59.12 372 VAL A C 1
ATOM 3023 O O . VAL A 1 372 ? 26.109 -12.047 7.66 1 59.12 372 VAL A O 1
ATOM 3026 N N . LYS A 1 373 ? 26.938 -13.844 8.703 1 58.91 373 LYS A N 1
ATOM 3027 C CA . LYS A 1 373 ? 25.641 -14.523 8.625 1 58.91 373 LYS A CA 1
ATOM 3028 C C . LYS A 1 373 ? 24.578 -13.75 9.398 1 58.91 373 LYS A C 1
ATOM 3030 O O . LYS A 1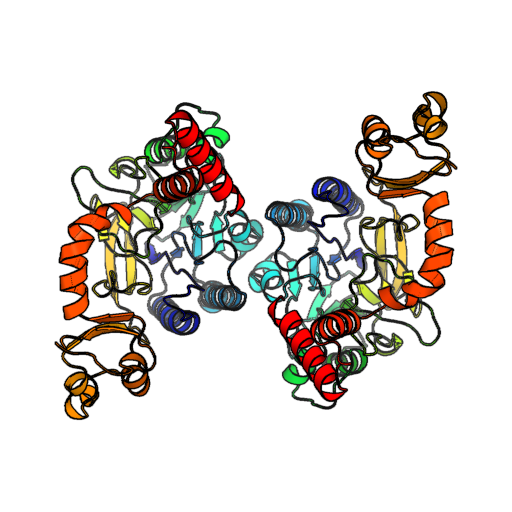 373 ? 23.453 -13.586 8.922 1 58.91 373 LYS A O 1
ATOM 3035 N N . SER A 1 374 ? 24.969 -13.328 10.531 1 58.22 374 SER A N 1
ATOM 3036 C CA . SER A 1 374 ? 24.031 -12.57 11.367 1 58.22 374 SER A CA 1
ATOM 3037 C C . SER A 1 374 ? 23.672 -11.234 10.727 1 58.22 374 SER A C 1
ATOM 3039 O O . SER A 1 374 ? 22.516 -10.82 10.766 1 58.22 374 SER A O 1
ATOM 3041 N N . VAL A 1 375 ? 24.625 -10.609 10.203 1 56.66 375 VAL A N 1
ATOM 3042 C CA . VAL A 1 375 ? 24.391 -9.32 9.562 1 56.66 375 VAL A CA 1
ATOM 3043 C C . VAL A 1 375 ? 23.547 -9.5 8.305 1 56.66 375 VAL A C 1
ATOM 3045 O O . VAL A 1 375 ? 22.625 -8.727 8.055 1 56.66 375 VAL A O 1
ATOM 3048 N N . LEU A 1 376 ? 23.844 -10.477 7.621 1 55.03 376 LEU A N 1
ATOM 3049 C CA . LEU A 1 376 ? 23.094 -10.75 6.398 1 55.03 376 LEU A CA 1
ATOM 3050 C C . LEU A 1 376 ? 21.656 -11.109 6.719 1 55.03 376 LEU A C 1
ATOM 3052 O O . LEU A 1 376 ? 20.734 -10.703 6.004 1 55.03 376 LEU A O 1
ATOM 3056 N N . GLU A 1 377 ? 21.562 -11.773 7.723 1 55.59 377 GLU A N 1
ATOM 3057 C CA . GLU A 1 377 ? 20.219 -12.094 8.219 1 55.59 377 GLU A CA 1
ATOM 3058 C C . GLU A 1 377 ? 19.484 -10.836 8.672 1 55.59 377 GLU A C 1
ATOM 3060 O O . GLU A 1 377 ? 18.281 -10.695 8.445 1 55.59 377 GLU A O 1
ATOM 3065 N N . GLU A 1 378 ? 20.234 -10.039 9.266 1 53.06 378 GLU A N 1
ATOM 3066 C CA . GLU A 1 378 ? 19.672 -8.781 9.742 1 53.06 378 GLU A CA 1
ATOM 3067 C C . GLU A 1 378 ? 19.328 -7.859 8.578 1 53.06 378 GLU A C 1
ATOM 3069 O O . GLU A 1 378 ? 18.281 -7.199 8.586 1 53.06 378 GLU A O 1
ATOM 3074 N N . VAL A 1 379 ? 20.188 -7.793 7.676 1 52.88 379 VAL A N 1
ATOM 3075 C CA . VAL A 1 379 ? 19.969 -6.949 6.504 1 52.88 379 VAL A CA 1
ATOM 3076 C C . VAL A 1 379 ? 18.781 -7.48 5.695 1 52.88 379 VAL A C 1
ATOM 3078 O O . VAL A 1 379 ? 17.969 -6.703 5.195 1 52.88 379 VAL A O 1
ATOM 3081 N N . GLU A 1 380 ? 18.812 -8.672 5.516 1 49 380 GLU A N 1
ATOM 3082 C CA . GLU A 1 380 ? 17.672 -9.281 4.832 1 49 380 GLU A CA 1
ATOM 3083 C C . GLU A 1 380 ? 16.359 -9 5.57 1 49 380 GLU A C 1
ATOM 3085 O O . GLU A 1 380 ? 15.305 -8.898 4.953 1 49 380 GLU A O 1
ATOM 3090 N N . ARG A 1 381 ? 16.484 -8.773 6.738 1 49.78 381 ARG A N 1
ATOM 3091 C CA . ARG A 1 381 ? 15.336 -8.43 7.562 1 49.78 381 ARG A CA 1
ATOM 3092 C C . ARG A 1 381 ? 14.938 -6.973 7.371 1 49.78 381 ARG A C 1
ATOM 3094 O O . ARG A 1 381 ? 13.75 -6.633 7.418 1 49.78 381 ARG A O 1
ATOM 3101 N N . GLU A 1 382 ? 15.852 -6.148 7.223 1 48.03 382 GLU A N 1
ATOM 3102 C CA . GLU A 1 382 ? 15.578 -4.723 7.062 1 48.03 382 GLU A CA 1
ATOM 3103 C C . GLU A 1 382 ? 15.039 -4.418 5.668 1 48.03 382 GLU A C 1
ATOM 3105 O O . GLU A 1 382 ? 14.297 -3.451 5.48 1 48.03 382 GLU A O 1
ATOM 3110 N N . ASP A 1 383 ? 15.422 -5.176 4.746 1 46.12 383 ASP A N 1
ATOM 3111 C CA . ASP A 1 383 ? 14.938 -4.887 3.4 1 46.12 383 ASP A CA 1
ATOM 3112 C C . ASP A 1 383 ? 13.516 -5.398 3.203 1 46.12 383 ASP A C 1
ATOM 3114 O O . ASP A 1 383 ? 12.914 -5.199 2.145 1 46.12 383 ASP A O 1
ATOM 3118 N N . LYS A 1 384 ? 13.094 -6.059 4.074 1 41.56 384 LYS A N 1
ATOM 3119 C CA . LYS A 1 384 ? 11.703 -6.5 4.027 1 41.56 384 LYS A CA 1
ATOM 3120 C C . LYS A 1 384 ? 10.797 -5.539 4.789 1 41.56 384 LYS A C 1
ATOM 3122 O O . LYS A 1 384 ? 11.125 -5.113 5.898 1 41.56 384 LYS A O 1
ATOM 3127 N N . MET B 1 1 ? -24.703 20.094 9.836 1 98.12 1 MET B N 1
ATOM 3128 C CA . MET B 1 1 ? -23.734 19 9.758 1 98.12 1 MET B CA 1
ATOM 3129 C C . MET B 1 1 ? -22.422 19.406 10.438 1 98.12 1 MET B C 1
ATOM 3131 O O . MET B 1 1 ? -21.906 20.5 10.203 1 98.12 1 MET B O 1
ATOM 3135 N N . LYS B 1 2 ? -21.875 18.562 11.297 1 98.5 2 LYS B N 1
ATOM 3136 C CA . LYS B 1 2 ? -20.578 18.781 11.953 1 98.5 2 LYS B CA 1
ATOM 3137 C C . LYS B 1 2 ? -19.469 18.047 11.219 1 98.5 2 LYS B C 1
ATOM 3139 O O . LYS B 1 2 ? -19.5 16.828 11.07 1 98.5 2 LYS B O 1
ATOM 3144 N N . ILE B 1 3 ? -18.453 18.812 10.781 1 98.69 3 ILE B N 1
ATOM 3145 C CA . ILE B 1 3 ? -17.375 18.281 9.969 1 98.69 3 ILE B CA 1
ATOM 3146 C C . ILE B 1 3 ? -16.031 18.531 10.656 1 98.69 3 ILE B C 1
ATOM 3148 O O . ILE B 1 3 ? -15.75 19.656 11.07 1 98.69 3 ILE B O 1
ATOM 3152 N N . PHE B 1 4 ? -15.25 17.516 10.859 1 98.88 4 PHE B N 1
ATOM 3153 C CA . PHE B 1 4 ? -13.852 17.688 11.227 1 98.88 4 PHE B CA 1
ATOM 3154 C C . PHE B 1 4 ? -12.969 17.734 9.984 1 98.88 4 PHE B C 1
ATOM 3156 O O . PHE B 1 4 ? -12.992 16.812 9.164 1 98.88 4 PHE B O 1
ATOM 3163 N N . HIS B 1 5 ? -12.281 18.828 9.836 1 98.75 5 HIS B N 1
ATOM 3164 C CA . HIS B 1 5 ? -11.406 19.047 8.695 1 98.75 5 HIS B CA 1
ATOM 3165 C C . HIS B 1 5 ? -9.938 18.922 9.086 1 98.75 5 HIS B C 1
ATOM 3167 O O . HIS B 1 5 ? -9.438 19.688 9.914 1 98.75 5 HIS B O 1
ATOM 3173 N N . THR B 1 6 ? -9.242 17.875 8.469 1 98.62 6 THR B N 1
ATOM 3174 C CA . THR B 1 6 ? -7.82 17.656 8.711 1 98.62 6 THR B CA 1
ATOM 3175 C C . THR B 1 6 ? -7.07 17.453 7.398 1 98.62 6 THR B C 1
ATOM 3177 O O . THR B 1 6 ? -7.688 17.406 6.332 1 98.62 6 THR B O 1
ATOM 3180 N N . GLY B 1 7 ? -5.773 17.344 7.449 1 97.69 7 GLY B N 1
ATOM 3181 C CA . GLY B 1 7 ? -4.875 17.062 6.34 1 97.69 7 GLY B CA 1
ATOM 3182 C C . GLY B 1 7 ? -3.41 17.078 6.738 1 97.69 7 GLY B C 1
ATOM 3183 O O . GLY B 1 7 ? -3.076 17.406 7.879 1 97.69 7 GLY B O 1
ATOM 3184 N N . ASP B 1 8 ? -2.631 16.625 5.824 1 97.62 8 ASP B N 1
ATOM 3185 C CA . ASP B 1 8 ? -1.181 16.734 5.949 1 97.62 8 ASP B CA 1
ATOM 3186 C C . ASP B 1 8 ? -0.69 16.047 7.227 1 97.62 8 ASP B C 1
ATOM 3188 O O . ASP B 1 8 ? 0.052 16.641 8.008 1 97.62 8 ASP B O 1
ATOM 3192 N N . TRP B 1 9 ? -1.152 14.805 7.406 1 98.44 9 TRP B N 1
ATOM 3193 C CA . TRP B 1 9 ? -0.708 14.016 8.547 1 98.44 9 TRP B CA 1
ATOM 3194 C C . TRP B 1 9 ? 0.764 13.648 8.414 1 98.44 9 TRP B C 1
ATOM 3196 O O . TRP B 1 9 ? 1.476 13.531 9.414 1 98.44 9 TRP B O 1
ATOM 3206 N N . HIS B 1 10 ? 1.201 13.438 7.23 1 98.06 10 HIS B N 1
ATOM 3207 C CA . HIS B 1 10 ? 2.576 13.094 6.883 1 98.06 10 HIS B CA 1
ATOM 3208 C C . HIS B 1 10 ? 3.084 11.93 7.723 1 98.06 10 HIS B C 1
ATOM 3210 O O . HIS B 1 10 ? 4.195 11.977 8.258 1 98.06 10 HIS B O 1
ATOM 3216 N N . ILE B 1 11 ? 2.27 10.945 7.867 1 98.56 11 ILE B N 1
ATOM 3217 C CA . ILE B 1 11 ? 2.646 9.805 8.695 1 98.56 11 ILE B CA 1
ATOM 3218 C C . ILE B 1 11 ? 3.916 9.164 8.148 1 98.56 11 ILE B C 1
ATOM 3220 O O . ILE B 1 11 ? 4.039 8.953 6.934 1 98.56 11 ILE B O 1
ATOM 3224 N N . GLY B 1 12 ? 4.867 8.859 9.031 1 97.62 12 GLY B N 1
ATOM 3225 C CA . GLY B 1 12 ? 6.117 8.219 8.656 1 97.62 12 GLY B CA 1
ATOM 3226 C C . GLY B 1 12 ? 7.23 9.211 8.375 1 97.62 12 GLY B C 1
ATOM 3227 O O . GLY B 1 12 ? 8.336 8.82 7.996 1 97.62 12 GLY B O 1
ATOM 3228 N N . LYS B 1 13 ? 7.02 10.453 8.602 1 97.12 13 LYS B N 1
ATOM 3229 C CA . LYS B 1 13 ? 7.988 11.492 8.273 1 97.12 13 LYS B CA 1
ATOM 3230 C C . LYS B 1 13 ? 9.211 11.406 9.18 1 97.12 13 LYS B C 1
ATOM 3232 O O . LYS B 1 13 ? 9.094 11.141 10.375 1 97.12 13 LYS B O 1
ATOM 3237 N N . LEU B 1 14 ? 10.375 11.594 8.547 1 94.56 14 LEU B N 1
ATOM 3238 C CA . LEU B 1 14 ? 11.648 11.781 9.227 1 94.56 14 LEU B CA 1
ATOM 3239 C C . LEU B 1 14 ? 12.062 13.25 9.227 1 94.56 14 LEU B C 1
ATOM 3241 O O . LEU B 1 14 ? 12.07 13.898 8.172 1 94.56 14 LEU B O 1
ATOM 3245 N N . VAL B 1 15 ? 12.289 13.805 10.414 1 94.75 15 VAL B N 1
ATOM 3246 C CA . VAL B 1 15 ? 12.742 15.188 10.531 1 94.75 15 VAL B CA 1
ATOM 3247 C C . VAL B 1 15 ? 14.109 15.227 11.203 1 94.75 15 VAL B C 1
ATOM 3249 O O . VAL B 1 15 ? 14.25 14.867 12.375 1 94.75 15 VAL B O 1
ATOM 3252 N N . ASN B 1 16 ? 15.102 15.594 10.461 1 92.38 16 ASN B N 1
ATOM 3253 C CA . ASN B 1 16 ? 16.469 15.688 10.969 1 92.38 16 ASN B CA 1
ATOM 3254 C C . ASN B 1 16 ? 16.891 14.391 11.648 1 92.38 16 ASN B C 1
ATOM 3256 O O . ASN B 1 16 ? 17.422 14.422 12.758 1 92.38 16 ASN B O 1
ATOM 3260 N N . GLY B 1 17 ? 16.547 13.281 11.078 1 92.62 17 GLY B N 1
ATOM 3261 C CA . GLY B 1 17 ? 17.016 11.977 11.531 1 92.62 17 GLY B CA 1
ATOM 3262 C C . GLY B 1 17 ? 16.094 11.344 12.555 1 92.62 17 GLY B C 1
ATOM 3263 O O . GLY B 1 17 ? 16.344 10.219 13.008 1 92.62 17 GLY B O 1
ATOM 3264 N N . PHE B 1 18 ? 15.031 12.047 12.938 1 94.44 18 PHE B N 1
ATOM 3265 C CA . PHE B 1 18 ? 14.094 11.523 13.93 1 94.44 18 PHE B CA 1
ATOM 3266 C C . PHE B 1 18 ? 12.789 11.094 13.266 1 94.44 18 PHE B C 1
ATOM 3268 O O . PHE B 1 18 ? 12.148 11.883 12.578 1 94.44 18 PHE B O 1
ATOM 3275 N N . TYR B 1 19 ? 12.367 9.805 13.508 1 94.38 19 TYR B N 1
ATOM 3276 C CA . TYR B 1 19 ? 11.047 9.391 13.062 1 94.38 19 TYR B CA 1
ATOM 3277 C C . TYR B 1 19 ? 9.961 10.023 13.93 1 94.38 19 TYR B C 1
ATOM 3279 O O . TYR B 1 19 ? 10.031 9.984 15.156 1 94.38 19 TYR B O 1
ATOM 3287 N N . MET B 1 20 ? 8.953 10.445 13.305 1 97.44 20 MET B N 1
ATOM 3288 C CA . MET B 1 20 ? 7.906 11.18 14.016 1 97.44 20 MET B CA 1
ATOM 3289 C C . MET B 1 20 ? 6.75 10.25 14.375 1 97.44 20 MET B C 1
ATOM 3291 O O . MET B 1 20 ? 5.762 10.688 14.977 1 97.44 20 MET B O 1
ATOM 3295 N N . THR B 1 21 ? 6.84 8.992 14.164 1 98 21 THR B N 1
ATOM 3296 C CA . THR B 1 21 ? 5.719 8.062 14.219 1 98 21 THR B CA 1
ATOM 3297 C C . THR B 1 21 ? 5.121 8.023 15.625 1 98 21 THR B C 1
ATOM 3299 O O . THR B 1 21 ? 3.9 7.977 15.781 1 98 21 THR B O 1
ATOM 3302 N N . GLU B 1 22 ? 5.992 8.039 16.656 1 97.81 22 GLU B N 1
ATOM 3303 C CA . GLU B 1 22 ? 5.492 8.031 18.031 1 97.81 22 GLU B CA 1
ATOM 3304 C C . GLU B 1 22 ? 4.703 9.297 18.328 1 97.81 22 GLU B C 1
ATOM 3306 O O . GLU B 1 22 ? 3.633 9.242 18.938 1 97.81 22 GLU B O 1
ATOM 3311 N N . ASP B 1 23 ? 5.258 10.414 17.922 1 98.25 23 ASP B N 1
ATOM 3312 C CA . ASP B 1 23 ? 4.574 11.695 18.094 1 98.25 23 ASP B CA 1
ATOM 3313 C C . ASP B 1 23 ? 3.254 11.719 17.328 1 98.25 23 ASP B C 1
ATOM 3315 O O . ASP B 1 23 ? 2.248 12.227 17.828 1 98.25 23 ASP B O 1
ATOM 3319 N N . GLN B 1 24 ? 3.277 11.172 16.156 1 98.44 24 GLN B N 1
ATOM 3320 C CA . GLN B 1 24 ? 2.082 11.109 15.32 1 98.44 24 GLN B CA 1
ATOM 3321 C C . GLN B 1 24 ? 1.014 10.227 15.961 1 98.44 24 GLN B C 1
ATOM 3323 O O . GLN B 1 24 ? -0.17 10.57 15.945 1 98.44 24 GLN B O 1
ATOM 3328 N N . ARG B 1 25 ? 1.407 9.125 16.5 1 98.69 25 ARG B N 1
ATOM 3329 C CA . ARG B 1 25 ? 0.471 8.266 17.219 1 98.69 25 ARG B CA 1
ATOM 3330 C C . ARG B 1 25 ? -0.204 9.031 18.359 1 98.69 25 ARG B C 1
ATOM 3332 O O . ARG B 1 25 ? -1.417 8.922 18.547 1 98.69 25 ARG B O 1
ATOM 3339 N N . TYR B 1 26 ? 0.6 9.805 19.047 1 98.56 26 TYR B N 1
ATOM 3340 C CA . TYR B 1 26 ? 0.114 10.586 20.172 1 98.56 26 TYR B CA 1
ATOM 3341 C C . TYR B 1 26 ? -0.935 11.602 19.734 1 98.56 26 TYR B C 1
ATOM 3343 O O . TYR B 1 26 ? -2.01 11.695 20.328 1 98.56 26 TYR B O 1
ATOM 3351 N N . ILE B 1 27 ? -0.668 12.297 18.703 1 98.12 27 ILE B N 1
ATOM 3352 C CA . ILE B 1 27 ? -1.581 13.344 18.25 1 98.12 27 ILE B CA 1
ATOM 3353 C C . ILE B 1 27 ? -2.832 12.711 17.641 1 98.12 27 ILE B C 1
ATOM 3355 O O . ILE B 1 27 ? -3.941 13.219 17.828 1 98.12 27 ILE B O 1
ATOM 3359 N N . LEU B 1 28 ? -2.721 11.609 16.938 1 98.69 28 LEU B N 1
ATOM 3360 C CA . LEU B 1 28 ? -3.857 10.922 16.344 1 98.69 28 LEU B CA 1
ATOM 3361 C C . LEU B 1 28 ? -4.773 10.344 17.406 1 98.69 28 LEU B C 1
ATOM 3363 O O . LEU B 1 28 ? -5.988 10.25 17.219 1 98.69 28 LEU B O 1
ATOM 3367 N N . SER B 1 29 ? -4.188 9.977 18.531 1 98.62 29 SER B N 1
ATOM 3368 C CA . SER B 1 29 ? -5.027 9.539 19.641 1 98.62 29 SER B CA 1
ATOM 3369 C C . SER B 1 29 ? -5.91 10.68 20.141 1 98.62 29 SER B C 1
ATOM 3371 O O . SER B 1 29 ? -7.059 10.453 20.531 1 98.62 29 SER B O 1
ATOM 3373 N N . GLN B 1 30 ? -5.379 11.867 20.109 1 98.56 30 GLN B N 1
ATOM 3374 C CA . GLN B 1 30 ? -6.176 13.023 20.5 1 98.56 30 GLN B CA 1
ATOM 3375 C C . GLN B 1 30 ? -7.297 13.281 19.5 1 98.56 30 GLN B C 1
ATOM 3377 O O . GLN B 1 30 ? -8.406 13.664 19.891 1 98.56 30 GLN B O 1
ATOM 3382 N N . LEU B 1 31 ? -6.996 13.102 18.266 1 98.75 31 LEU B N 1
ATOM 3383 C CA . LEU B 1 31 ? -8.039 13.219 17.25 1 98.75 31 LEU B CA 1
ATOM 3384 C C . LEU B 1 31 ? -9.172 12.234 17.516 1 98.75 31 LEU B C 1
ATOM 3386 O O . LEU B 1 31 ? -10.344 12.609 17.484 1 98.75 31 LEU B O 1
ATOM 3390 N N . CYS B 1 32 ? -8.805 11.016 17.812 1 98.81 32 CYS B N 1
ATOM 3391 C CA . CYS B 1 32 ? -9.805 9.992 18.109 1 98.81 32 CYS B CA 1
ATOM 3392 C C . CYS B 1 32 ? -10.625 10.367 19.344 1 98.81 32 CYS B C 1
ATOM 3394 O O . CYS B 1 32 ? -11.844 10.188 19.359 1 98.81 32 CYS B O 1
ATOM 3396 N N . ASN B 1 33 ? -9.914 10.867 20.297 1 98.62 33 ASN B N 1
ATOM 3397 C CA . ASN B 1 33 ? -10.617 11.297 21.5 1 98.62 33 ASN B CA 1
ATOM 3398 C C . ASN B 1 33 ? -11.617 12.406 21.203 1 98.62 33 ASN B C 1
ATOM 3400 O O . ASN B 1 33 ? -12.734 12.398 21.719 1 98.62 33 ASN B O 1
ATOM 3404 N N . GLU B 1 34 ? -11.172 13.344 20.438 1 98.56 34 GLU B N 1
ATOM 3405 C CA . GLU B 1 34 ? -12.07 14.445 20.094 1 98.56 34 GLU B CA 1
ATOM 3406 C C . GLU B 1 34 ? -13.266 13.945 19.297 1 98.56 34 GLU B C 1
ATOM 3408 O O . GLU B 1 34 ? -14.391 14.43 19.484 1 98.56 34 GLU B O 1
ATOM 3413 N N . ILE B 1 35 ? -13.07 12.992 18.391 1 98.81 35 ILE B N 1
ATOM 3414 C CA . ILE B 1 35 ? -14.148 12.398 17.609 1 98.81 35 ILE B CA 1
ATOM 3415 C C . ILE B 1 35 ? -15.133 11.68 18.531 1 98.81 35 ILE B C 1
ATOM 3417 O O . ILE B 1 35 ? -16.344 11.789 18.359 1 98.81 35 ILE B O 1
ATOM 3421 N N . GLU B 1 36 ? -14.594 10.992 19.453 1 98.62 36 GLU B N 1
ATOM 3422 C CA . GLU B 1 36 ? -15.438 10.289 20.422 1 98.62 36 GLU B CA 1
ATOM 3423 C C . GLU B 1 36 ? -16.281 11.273 21.219 1 98.62 36 GLU B C 1
ATOM 3425 O O . GLU B 1 36 ? -17.469 11.031 21.469 1 98.62 36 GLU B O 1
ATOM 3430 N N . LYS B 1 37 ? -15.703 12.352 21.562 1 98.25 37 LYS B N 1
ATOM 3431 C CA . LYS B 1 37 ? -16.344 13.359 22.391 1 98.25 37 LYS B CA 1
ATOM 3432 C C . LYS B 1 37 ? -17.438 14.102 21.625 1 98.25 37 LYS B C 1
ATOM 3434 O O . LYS B 1 37 ? -18.531 14.312 22.141 1 98.25 37 LYS B O 1
ATOM 3439 N N . GLU B 1 38 ? -17.141 14.422 20.375 1 97.88 38 GLU B N 1
ATOM 3440 C CA . GLU B 1 38 ? -18.016 15.375 19.688 1 97.88 38 GLU B CA 1
ATOM 3441 C C . GLU B 1 38 ? -18.859 14.68 18.625 1 97.88 38 GLU B C 1
ATOM 3443 O O . GLU B 1 38 ? -19.828 15.258 18.125 1 97.88 38 GLU B O 1
ATOM 3448 N N . ASN B 1 39 ? -18.516 13.5 18.203 1 97.75 39 ASN B N 1
ATOM 3449 C CA . ASN B 1 39 ? -19.25 12.68 17.25 1 97.75 39 ASN B CA 1
ATOM 3450 C C . ASN B 1 39 ? -19.562 13.445 15.969 1 97.75 39 ASN B C 1
ATOM 3452 O O . ASN B 1 39 ? -20.734 13.617 15.609 1 97.75 39 ASN B O 1
ATOM 3456 N N . PRO B 1 40 ? -18.562 13.914 15.297 1 98.62 40 PRO B N 1
ATOM 3457 C CA . PRO B 1 40 ? -18.828 14.586 14.023 1 98.62 40 PRO B CA 1
ATOM 3458 C C . PRO B 1 40 ? -19.547 13.688 13.016 1 98.62 40 PRO B C 1
ATOM 3460 O O . PRO B 1 40 ? -19.469 12.461 13.109 1 98.62 40 PRO B O 1
ATOM 3463 N N . ASP B 1 41 ? -20.219 14.328 12.031 1 98.56 41 ASP B N 1
ATOM 3464 C CA . ASP B 1 41 ? -20.922 13.594 10.977 1 98.56 41 ASP B CA 1
ATOM 3465 C C . ASP B 1 41 ? -19.922 13 9.984 1 98.56 41 ASP B C 1
ATOM 3467 O O . ASP B 1 41 ? -20.203 11.984 9.344 1 98.56 41 ASP B O 1
ATOM 3471 N N . VAL B 1 42 ? -18.75 13.641 9.852 1 98.81 42 VAL B N 1
ATOM 3472 C CA . VAL B 1 42 ? -17.75 13.156 8.906 1 98.81 42 VAL B CA 1
ATOM 3473 C C . VAL B 1 42 ? -16.391 13.758 9.242 1 98.81 42 VAL B C 1
ATOM 3475 O O . VAL B 1 42 ? -16.297 14.898 9.695 1 98.81 42 VAL B O 1
ATOM 3478 N N . LEU B 1 43 ? -15.352 13.016 9.055 1 98.94 43 LEU B N 1
ATOM 3479 C CA . LEU B 1 43 ? -13.969 13.469 9.102 1 98.94 43 LEU B CA 1
ATOM 3480 C C . LEU B 1 43 ? -13.391 13.609 7.695 1 98.94 43 LEU B C 1
ATOM 3482 O O . LEU B 1 43 ? -13.414 12.648 6.918 1 98.94 43 LEU B O 1
ATOM 3486 N N . LEU B 1 44 ? -12.906 14.797 7.355 1 98.94 44 LEU B N 1
ATOM 3487 C CA . LEU B 1 44 ? -12.234 15.031 6.082 1 98.94 44 LEU B CA 1
ATOM 3488 C C . LEU B 1 44 ? -10.719 14.992 6.254 1 98.94 44 LEU B C 1
ATOM 3490 O O . LEU B 1 44 ? -10.18 15.633 7.156 1 98.94 44 LEU B O 1
ATOM 3494 N N . ILE B 1 45 ? -10.047 14.273 5.418 1 98.88 45 ILE B N 1
ATOM 3495 C CA . ILE B 1 45 ? -8.594 14.266 5.32 1 98.88 45 ILE B CA 1
ATOM 3496 C C . ILE B 1 45 ? -8.172 14.773 3.943 1 98.88 45 ILE B C 1
ATOM 3498 O O . ILE B 1 45 ? -8.227 14.039 2.957 1 98.88 45 ILE B O 1
ATOM 3502 N N . ALA B 1 46 ? -7.672 15.961 3.902 1 98.69 46 ALA B N 1
ATOM 3503 C CA . ALA B 1 46 ? -7.465 16.672 2.645 1 98.69 46 ALA B CA 1
ATOM 3504 C C . ALA B 1 46 ? -6.055 16.438 2.109 1 98.69 46 ALA B C 1
ATOM 3506 O O . ALA B 1 46 ? -5.363 17.391 1.728 1 98.69 46 ALA B O 1
ATOM 3507 N N . GLY B 1 47 ? -5.59 15.203 2.158 1 98.31 47 GLY B N 1
ATOM 3508 C CA . GLY B 1 47 ? -4.406 14.781 1.424 1 98.31 47 GLY B CA 1
ATOM 3509 C C . GLY B 1 47 ? -3.15 14.781 2.271 1 98.31 47 GLY B C 1
ATOM 3510 O O . GLY B 1 47 ? -3.168 15.234 3.42 1 98.31 47 GLY B O 1
ATOM 3511 N N . ASP B 1 48 ? -2.057 14.164 1.697 1 98.19 48 ASP B N 1
ATOM 3512 C CA . ASP B 1 48 ? -0.751 13.992 2.328 1 98.19 48 ASP B CA 1
ATOM 3513 C C . ASP B 1 48 ? -0.875 13.266 3.662 1 98.19 48 ASP B C 1
ATOM 3515 O O . ASP B 1 48 ? -0.382 13.742 4.688 1 98.19 48 ASP B O 1
ATOM 3519 N N . VAL B 1 49 ? -1.561 12.18 3.572 1 98.38 49 VAL B N 1
ATOM 3520 C CA . VAL B 1 49 ? -1.695 11.344 4.758 1 98.38 49 VAL B CA 1
ATOM 3521 C C . VAL B 1 49 ? -0.343 10.734 5.121 1 98.38 49 VAL B C 1
ATOM 3523 O O . VAL B 1 49 ? -0.001 10.617 6.301 1 98.38 49 VAL B O 1
ATOM 3526 N N . TYR B 1 50 ? 0.405 10.367 4.086 1 98.19 50 TYR B N 1
ATOM 3527 C CA . TYR B 1 50 ? 1.773 9.898 4.27 1 98.19 50 TYR B CA 1
ATOM 3528 C C . TYR B 1 50 ? 2.777 10.977 3.875 1 98.19 50 TYR B C 1
ATOM 3530 O O . TYR B 1 50 ? 2.43 11.93 3.178 1 98.19 50 TYR B O 1
ATOM 3538 N N . ASP B 1 51 ? 3.998 10.789 4.332 1 96.81 51 ASP B N 1
ATOM 3539 C CA . ASP B 1 51 ? 5.051 11.734 3.971 1 96.81 51 ASP B CA 1
ATOM 3540 C C . ASP B 1 51 ? 5.648 11.398 2.607 1 96.81 51 ASP B C 1
ATOM 3542 O O . ASP B 1 51 ? 6.148 12.281 1.907 1 96.81 51 ASP B O 1
ATOM 3546 N N . ARG B 1 52 ? 5.582 10.125 2.303 1 95.62 52 ARG B N 1
ATOM 3547 C CA . ARG B 1 52 ? 6.145 9.656 1.04 1 95.62 52 ARG B CA 1
ATOM 3548 C C . ARG B 1 52 ? 5.184 8.703 0.334 1 95.62 52 ARG B C 1
ATOM 3550 O O . ARG B 1 52 ? 4.32 8.102 0.974 1 95.62 52 ARG B O 1
ATOM 3557 N N . SER B 1 53 ? 5.449 8.609 -0.957 1 95.38 53 SER B N 1
ATOM 3558 C CA . SER B 1 53 ? 4.582 7.754 -1.766 1 95.38 53 SER B CA 1
ATOM 3559 C C . SER B 1 53 ? 4.668 6.301 -1.318 1 95.38 53 SER B C 1
ATOM 3561 O O . SER B 1 53 ? 3.693 5.551 -1.438 1 95.38 53 SER B O 1
ATOM 3563 N N . ILE B 1 54 ? 5.801 5.922 -0.871 1 95.88 54 ILE B N 1
ATOM 3564 C CA . ILE B 1 54 ? 5.996 4.605 -0.279 1 95.88 54 ILE B CA 1
ATOM 3565 C C . ILE B 1 54 ? 6.301 4.746 1.211 1 95.88 54 ILE B C 1
ATOM 3567 O O . ILE B 1 54 ? 7.461 4.895 1.604 1 95.88 54 ILE B O 1
ATOM 3571 N N . PRO B 1 55 ? 5.301 4.652 2.006 1 96.06 55 PRO B N 1
ATOM 3572 C CA . PRO B 1 55 ? 5.508 4.84 3.445 1 96.06 55 PRO B CA 1
ATOM 3573 C C . PRO B 1 55 ? 6.184 3.641 4.105 1 96.06 55 PRO B C 1
ATOM 3575 O O . PRO B 1 55 ? 6.082 2.518 3.605 1 96.06 55 PRO B O 1
ATOM 3578 N N . PRO B 1 56 ? 6.926 3.889 5.199 1 94.62 56 PRO B N 1
ATOM 3579 C CA . PRO B 1 56 ? 7.406 2.756 5.992 1 94.62 56 PRO B CA 1
ATOM 3580 C C . PRO B 1 56 ? 6.27 1.942 6.609 1 94.62 56 PRO B C 1
ATOM 3582 O O . PRO B 1 56 ? 5.152 2.443 6.742 1 94.62 56 PRO B O 1
ATOM 3585 N N . VAL B 1 57 ? 6.527 0.756 6.965 1 94.69 57 VAL B N 1
ATOM 3586 C CA . VAL B 1 57 ? 5.523 -0.201 7.422 1 94.69 57 VAL B CA 1
ATOM 3587 C C . VAL B 1 57 ? 4.84 0.328 8.68 1 94.69 57 VAL B C 1
ATOM 3589 O O . VAL B 1 57 ? 3.623 0.2 8.836 1 94.69 57 VAL B O 1
ATOM 3592 N N . GLU B 1 58 ? 5.625 0.953 9.531 1 96.62 58 GLU B N 1
ATOM 3593 C CA . GLU B 1 58 ? 5.062 1.474 10.773 1 96.62 58 GLU B CA 1
ATOM 3594 C C . GLU B 1 58 ? 4.016 2.551 10.5 1 96.62 58 GLU B C 1
ATOM 3596 O O . GLU B 1 58 ? 3.037 2.674 11.234 1 96.62 58 GLU B O 1
ATOM 3601 N N . ALA B 1 59 ? 4.266 3.316 9.508 1 97.81 59 ALA B N 1
ATOM 3602 C CA . ALA B 1 59 ? 3.314 4.352 9.109 1 97.81 59 ALA B CA 1
ATOM 3603 C C . ALA B 1 59 ? 2.014 3.738 8.609 1 97.81 59 ALA B C 1
ATOM 3605 O O . ALA B 1 59 ? 0.925 4.219 8.93 1 97.81 59 ALA B O 1
ATOM 3606 N N . ILE B 1 60 ? 2.154 2.682 7.836 1 97.38 60 ILE B N 1
ATOM 3607 C CA . ILE B 1 60 ? 0.996 1.979 7.293 1 97.38 60 ILE B CA 1
ATOM 3608 C C . ILE B 1 60 ? 0.159 1.407 8.438 1 97.38 60 ILE B C 1
ATOM 3610 O O . ILE B 1 60 ? -1.064 1.562 8.453 1 97.38 60 ILE B O 1
ATOM 3614 N N . GLU B 1 61 ? 0.783 0.813 9.352 1 97.12 61 GLU B N 1
ATOM 3615 C CA . GLU B 1 61 ? 0.102 0.223 10.5 1 97.12 61 GLU B CA 1
ATOM 3616 C C . GLU B 1 61 ? -0.624 1.288 11.32 1 97.12 61 GLU B C 1
ATOM 3618 O O . GLU B 1 61 ? -1.761 1.081 11.742 1 97.12 61 GLU B O 1
ATOM 3623 N N . LEU B 1 62 ? 0.032 2.4 11.547 1 98.44 62 LEU B N 1
ATOM 3624 C CA . LEU B 1 62 ? -0.562 3.482 12.328 1 98.44 62 LEU B CA 1
ATOM 3625 C C . LEU B 1 62 ? -1.814 4.02 11.641 1 98.44 62 LEU B C 1
ATOM 3627 O O . LEU B 1 62 ? -2.842 4.227 12.289 1 98.44 62 LEU B O 1
ATOM 3631 N N . LEU B 1 63 ? -1.691 4.262 10.344 1 98.56 63 LEU B N 1
ATOM 3632 C CA . LEU B 1 63 ? -2.869 4.73 9.625 1 98.56 63 LEU B CA 1
ATOM 3633 C C . LEU B 1 63 ? -4 3.711 9.711 1 98.56 63 LEU B C 1
ATOM 3635 O O . LEU B 1 63 ? -5.148 4.074 9.977 1 98.56 63 LEU B O 1
ATOM 3639 N N . ASN B 1 64 ? -3.652 2.463 9.469 1 97.75 64 ASN B N 1
ATOM 3640 C CA . ASN B 1 64 ? -4.637 1.389 9.508 1 97.75 64 ASN B CA 1
ATOM 3641 C C . ASN B 1 64 ? -5.371 1.35 10.844 1 97.75 64 ASN B C 1
ATOM 3643 O O . ASN B 1 64 ? -6.602 1.3 10.883 1 97.75 64 ASN B O 1
ATOM 3647 N N . ASP B 1 65 ? -4.645 1.402 11.891 1 97.94 65 ASP B N 1
ATOM 3648 C CA . ASP B 1 65 ? -5.215 1.342 13.234 1 97.94 65 ASP B CA 1
ATOM 3649 C C . ASP B 1 65 ? -6.09 2.562 13.516 1 97.94 65 ASP B C 1
ATOM 3651 O O . ASP B 1 65 ? -7.164 2.439 14.109 1 97.94 65 ASP B O 1
ATOM 3655 N N . THR B 1 66 ? -5.621 3.674 13.117 1 98.69 66 THR B N 1
ATOM 3656 C CA . THR B 1 66 ? -6.348 4.918 13.344 1 98.69 66 THR B CA 1
ATOM 3657 C C . THR B 1 66 ? -7.676 4.914 12.594 1 98.69 66 THR B C 1
ATOM 3659 O O . THR B 1 66 ? -8.719 5.223 13.172 1 98.69 66 THR B O 1
ATOM 3662 N N . LEU B 1 67 ? -7.641 4.516 11.359 1 98.38 67 LEU B N 1
ATOM 3663 C CA . LEU B 1 67 ? -8.852 4.488 10.547 1 98.38 67 LEU B CA 1
ATOM 3664 C C . LEU B 1 67 ? -9.836 3.447 11.07 1 98.38 67 LEU B C 1
ATOM 3666 O O . LEU B 1 67 ? -11.047 3.68 11.086 1 98.38 67 LEU B O 1
ATOM 3670 N N . LYS B 1 68 ? -9.312 2.312 11.461 1 97.44 68 LYS B N 1
ATOM 3671 C CA . LYS B 1 68 ? -10.172 1.288 12.055 1 97.44 68 LYS B CA 1
ATOM 3672 C C . LYS B 1 68 ? -10.898 1.825 13.289 1 97.44 68 LYS B C 1
ATOM 3674 O O . LYS B 1 68 ? -12.109 1.642 13.422 1 97.44 68 LYS B O 1
ATOM 3679 N N . LYS B 1 69 ? -10.172 2.496 14.148 1 98.44 69 LYS B N 1
ATOM 3680 C CA . LYS B 1 69 ? -10.758 3.07 15.352 1 98.44 69 LYS B CA 1
ATOM 3681 C C . LYS B 1 69 ? -11.844 4.082 15 1 98.44 69 LYS B C 1
ATOM 3683 O O . LYS B 1 69 ? -12.953 4.031 15.547 1 98.44 69 LYS B O 1
ATOM 3688 N N . ILE B 1 70 ? -11.594 4.906 14.07 1 98.69 70 ILE B N 1
ATOM 3689 C CA . ILE B 1 70 ? -12.492 6.008 13.734 1 98.69 70 ILE B CA 1
ATOM 3690 C C . ILE B 1 70 ? -13.742 5.461 13.047 1 98.69 70 ILE B C 1
ATOM 3692 O O . ILE B 1 70 ? -14.859 5.816 13.414 1 98.69 70 ILE B O 1
ATOM 3696 N N . ILE B 1 71 ? -13.539 4.547 12.117 1 98.06 71 ILE B N 1
ATOM 3697 C CA . ILE B 1 71 ? -14.625 4.145 11.227 1 98.06 71 ILE B CA 1
ATOM 3698 C C . ILE B 1 71 ? -15.406 2.99 11.852 1 98.06 71 ILE B C 1
ATOM 3700 O O . ILE B 1 71 ? -16.641 2.986 11.852 1 98.06 71 ILE B O 1
ATOM 3704 N N . ILE B 1 72 ? -14.719 2.055 12.383 1 95.94 72 ILE B N 1
ATOM 3705 C CA . ILE B 1 72 ? -15.375 0.842 12.859 1 95.94 72 ILE B CA 1
ATOM 3706 C C . ILE B 1 72 ? -15.805 1.025 14.312 1 95.94 72 ILE B C 1
ATOM 3708 O O . ILE B 1 72 ? -16.969 0.789 14.664 1 95.94 72 ILE B O 1
ATOM 3712 N N . ASP B 1 73 ? -14.859 1.479 15.148 1 97.38 73 ASP B N 1
ATOM 3713 C CA . ASP B 1 73 ? -15.172 1.569 16.578 1 97.38 73 ASP B CA 1
ATOM 3714 C C . ASP B 1 73 ? -16.047 2.787 16.875 1 97.38 73 ASP B C 1
ATOM 3716 O O . ASP B 1 73 ? -17.047 2.678 17.562 1 97.38 73 ASP B O 1
ATOM 3720 N N . LEU B 1 74 ? -15.68 3.947 16.312 1 98.44 74 LEU B N 1
ATOM 3721 C CA . LEU B 1 74 ? -16.375 5.188 16.609 1 98.44 74 LEU B CA 1
AT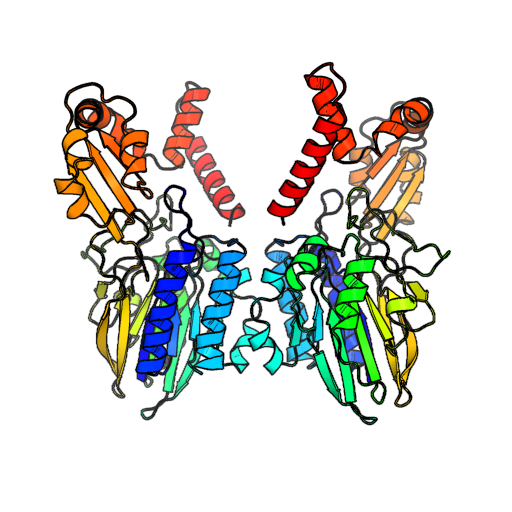OM 3722 C C . LEU B 1 74 ? -17.484 5.453 15.594 1 98.44 74 LEU B C 1
ATOM 3724 O O . LEU B 1 74 ? -18.297 6.363 15.773 1 98.44 74 LEU B O 1
ATOM 3728 N N . LYS B 1 75 ? -17.5 4.672 14.508 1 97.56 75 LYS B N 1
ATOM 3729 C CA . LYS B 1 75 ? -18.547 4.695 13.492 1 97.56 75 LYS B CA 1
ATOM 3730 C C . LYS B 1 75 ? -18.672 6.078 12.859 1 97.56 75 LYS B C 1
ATOM 3732 O O . LYS B 1 75 ? -19.781 6.562 12.633 1 97.56 75 LYS B O 1
ATOM 3737 N N . THR B 1 76 ? -17.562 6.723 12.672 1 98.56 76 THR B N 1
ATOM 3738 C CA . THR B 1 76 ? -17.531 8.031 12.031 1 98.56 76 THR B CA 1
ATOM 3739 C C . THR B 1 76 ? -17.125 7.91 10.57 1 98.56 76 THR B C 1
ATOM 3741 O O . THR B 1 76 ? -16.047 7.402 10.266 1 98.56 76 THR B O 1
ATOM 3744 N N . PRO B 1 77 ? -17.969 8.383 9.617 1 98.56 77 PRO B N 1
ATOM 3745 C CA . PRO B 1 77 ? -17.578 8.383 8.211 1 98.56 77 PRO B CA 1
ATOM 3746 C C . PRO B 1 77 ? -16.312 9.195 7.957 1 98.56 77 PRO B C 1
ATOM 3748 O O . PRO B 1 77 ? -16.094 10.227 8.602 1 98.56 77 PRO B O 1
ATOM 3751 N N . VAL B 1 78 ? -15.492 8.742 7.012 1 98.81 78 VAL B N 1
ATOM 3752 C CA . VAL B 1 78 ? -14.25 9.422 6.656 1 98.81 78 VAL B CA 1
ATOM 3753 C C . VAL B 1 78 ? -14.195 9.633 5.145 1 98.81 78 VAL B C 1
ATOM 3755 O O . VAL B 1 78 ? -14.547 8.742 4.371 1 98.81 78 VAL B O 1
ATOM 3758 N N . ILE B 1 79 ? -13.82 10.828 4.715 1 98.88 79 ILE B N 1
ATOM 3759 C CA . ILE B 1 79 ? -13.523 11.148 3.324 1 98.88 79 ILE B CA 1
ATOM 3760 C C . ILE B 1 79 ? -12.055 11.547 3.188 1 98.88 79 ILE B C 1
ATOM 3762 O O . ILE B 1 79 ? -11.594 12.469 3.859 1 98.88 79 ILE B O 1
ATOM 3766 N N . LEU B 1 80 ? -11.359 10.797 2.336 1 98.88 80 LEU B N 1
ATOM 3767 C CA . LEU B 1 80 ? -9.922 10.984 2.191 1 98.88 80 LEU B CA 1
ATOM 3768 C C . LEU B 1 80 ? -9.547 11.188 0.729 1 98.88 80 LEU B C 1
ATOM 3770 O O . LEU B 1 80 ? -10.008 10.461 -0.147 1 98.88 80 LEU B O 1
ATOM 3774 N N . ILE B 1 81 ? -8.758 12.219 0.425 1 98.81 81 ILE B N 1
ATOM 3775 C CA . ILE B 1 81 ? -8.18 12.359 -0.904 1 98.81 81 ILE B CA 1
ATOM 3776 C C . ILE B 1 81 ? -6.656 12.273 -0.812 1 98.81 81 ILE B C 1
ATOM 3778 O O . ILE B 1 81 ? -6.078 12.461 0.262 1 98.81 81 ILE B O 1
ATOM 3782 N N . ALA B 1 82 ? -5.992 11.984 -1.949 1 98.69 82 ALA B N 1
ATOM 3783 C CA . ALA B 1 82 ? -4.531 11.945 -1.996 1 98.69 82 ALA B CA 1
ATOM 3784 C C . ALA B 1 82 ? -3.955 13.352 -2.17 1 98.69 82 ALA B C 1
ATOM 3786 O O . ALA B 1 82 ? -4.52 14.172 -2.893 1 98.69 82 ALA B O 1
ATOM 3787 N N . GLY B 1 83 ? -2.859 13.625 -1.483 1 98.19 83 GLY B N 1
ATOM 3788 C CA . GLY B 1 83 ? -2.072 14.82 -1.717 1 98.19 83 GLY B CA 1
ATOM 3789 C C . GLY B 1 83 ? -0.845 14.57 -2.574 1 98.19 83 GLY B C 1
ATOM 3790 O O . GLY B 1 83 ? -0.721 13.516 -3.197 1 98.19 83 GLY B O 1
ATOM 3791 N N . ASN B 1 84 ? 0.056 15.516 -2.664 1 96.38 84 ASN B N 1
ATOM 3792 C CA . ASN B 1 84 ? 1.173 15.422 -3.598 1 96.38 84 ASN B CA 1
ATOM 3793 C C . ASN B 1 84 ? 2.271 14.5 -3.068 1 96.38 84 ASN B C 1
ATOM 3795 O O . ASN B 1 84 ? 3.133 14.055 -3.83 1 96.38 84 ASN B O 1
ATOM 3799 N N . HIS B 1 85 ? 2.316 14.203 -1.737 1 96.94 85 HIS B N 1
ATOM 3800 C CA . HIS B 1 85 ? 3.266 13.258 -1.164 1 96.94 85 HIS B CA 1
ATOM 3801 C C . HIS B 1 85 ? 2.777 11.82 -1.321 1 96.94 85 HIS B C 1
ATOM 3803 O O . HIS B 1 85 ? 3.582 10.891 -1.375 1 96.94 85 HIS B O 1
ATOM 3809 N N . ASP B 1 86 ? 1.534 11.711 -1.429 1 97.69 86 ASP B N 1
ATOM 3810 C CA . ASP B 1 86 ? 0.917 10.383 -1.458 1 97.69 86 ASP B CA 1
ATOM 3811 C C . ASP B 1 86 ? 1.073 9.734 -2.83 1 97.69 86 ASP B C 1
ATOM 3813 O O . ASP B 1 86 ? 1.279 10.43 -3.83 1 97.69 86 ASP B O 1
ATOM 3817 N N . SER B 1 87 ? 1.051 8.391 -2.797 1 96.56 87 SER B N 1
ATOM 3818 C CA . SER B 1 87 ? 0.812 7.68 -4.047 1 96.56 87 SER B CA 1
ATOM 3819 C C . SER B 1 87 ? -0.678 7.594 -4.359 1 96.56 87 SER B C 1
ATOM 3821 O O . SER B 1 87 ? -1.444 7.008 -3.592 1 96.56 87 SER B O 1
ATOM 3823 N N . ASN B 1 88 ? -1.033 8.141 -5.508 1 96.69 88 ASN B N 1
ATOM 3824 C CA . ASN B 1 88 ? -2.441 8.148 -5.887 1 96.69 88 ASN B CA 1
ATOM 3825 C C . ASN B 1 88 ? -3.016 6.734 -5.953 1 96.69 88 ASN B C 1
ATOM 3827 O O . ASN B 1 88 ? -4.062 6.457 -5.367 1 96.69 88 ASN B O 1
ATOM 3831 N N . GLU B 1 89 ? -2.281 5.859 -6.578 1 94.94 89 GLU B N 1
ATOM 3832 C CA . GLU B 1 89 ? -2.738 4.492 -6.816 1 94.94 89 GLU B CA 1
ATOM 3833 C C . GLU B 1 89 ? -2.803 3.699 -5.512 1 94.94 89 GLU B C 1
ATOM 3835 O O . GLU B 1 89 ? -3.744 2.934 -5.293 1 94.94 89 GLU B O 1
ATOM 3840 N N . ARG B 1 90 ? -1.836 3.885 -4.68 1 96.31 90 ARG B N 1
ATOM 3841 C CA . ARG B 1 90 ? -1.801 3.164 -3.41 1 96.31 90 ARG B CA 1
ATOM 3842 C C . ARG B 1 90 ? -2.92 3.629 -2.486 1 96.31 90 ARG B C 1
ATOM 3844 O O . ARG B 1 90 ? -3.57 2.812 -1.829 1 96.31 90 ARG B O 1
ATOM 3851 N N . ILE B 1 91 ? -3.164 4.918 -2.479 1 97.12 91 ILE B N 1
ATOM 3852 C CA . ILE B 1 91 ? -4.25 5.473 -1.676 1 97.12 91 ILE B CA 1
ATOM 3853 C C . ILE B 1 91 ? -5.59 4.949 -2.188 1 97.12 91 ILE B C 1
ATOM 3855 O O . ILE B 1 91 ? -6.492 4.664 -1.399 1 97.12 91 ILE B O 1
ATOM 3859 N N . GLU B 1 92 ? -5.656 4.812 -3.471 1 95.75 92 GLU B N 1
ATOM 3860 C CA . GLU B 1 92 ? -6.906 4.441 -4.125 1 95.75 92 GLU B CA 1
ATOM 3861 C C . GLU B 1 92 ? -7.203 2.953 -3.947 1 95.75 92 GLU B C 1
ATOM 3863 O O . GLU B 1 92 ? -8.344 2.516 -4.121 1 95.75 92 GLU B O 1
ATOM 3868 N N . PHE B 1 93 ? -6.266 2.16 -3.648 1 95.69 93 PHE B N 1
ATOM 3869 C CA . PHE B 1 93 ? -6.449 0.715 -3.566 1 95.69 93 PHE B CA 1
ATOM 3870 C C . PHE B 1 93 ? -7.539 0.364 -2.557 1 95.69 93 PHE B C 1
ATOM 3872 O O . PHE B 1 93 ? -7.535 0.869 -1.433 1 95.69 93 PHE B O 1
ATOM 3879 N N . GLY B 1 94 ? -8.477 -0.438 -2.967 1 94.75 94 GLY B N 1
ATOM 3880 C CA . GLY B 1 94 ? -9.531 -0.949 -2.113 1 94.75 94 GLY B CA 1
ATOM 3881 C C . GLY B 1 94 ? -10.656 0.045 -1.9 1 94.75 94 GLY B C 1
ATOM 3882 O O . GLY B 1 94 ? -11.586 -0.215 -1.13 1 94.75 94 GLY B O 1
ATOM 3883 N N . SER B 1 95 ? -10.57 1.188 -2.576 1 94.44 95 SER B N 1
ATOM 3884 C CA . SER B 1 95 ? -11.539 2.258 -2.344 1 94.44 95 SER B CA 1
ATOM 3885 C C . SER B 1 95 ? -12.961 1.775 -2.584 1 94.44 95 SER B C 1
ATOM 3887 O O . SER B 1 95 ? -13.883 2.176 -1.872 1 94.44 95 SER B O 1
ATOM 3889 N N . SER B 1 96 ? -13.156 0.875 -3.539 1 92.06 96 SER B N 1
ATOM 3890 C CA . SER B 1 96 ? -14.484 0.362 -3.859 1 92.06 96 SER B CA 1
ATOM 3891 C C . SER B 1 96 ? -15.055 -0.467 -2.711 1 92.06 96 SER B C 1
ATOM 3893 O O . SER B 1 96 ? -16.266 -0.538 -2.529 1 92.06 96 SER B O 1
ATOM 3895 N N . PHE B 1 97 ? -14.188 -1.051 -1.933 1 93.38 97 PHE B N 1
ATOM 3896 C CA . PHE B 1 97 ? -14.609 -1.9 -0.827 1 93.38 97 PHE B CA 1
ATOM 3897 C C . PHE B 1 97 ? -14.875 -1.069 0.423 1 93.38 97 PHE B C 1
ATOM 3899 O O . PHE B 1 97 ? -15.672 -1.462 1.276 1 93.38 97 PHE B O 1
ATOM 3906 N N . TYR B 1 98 ? -14.211 0.084 0.51 1 94.31 98 TYR B N 1
ATOM 3907 C CA . TYR B 1 98 ? -14.258 0.939 1.69 1 94.31 98 TYR B CA 1
ATOM 3908 C C . TYR B 1 98 ? -15.625 1.604 1.828 1 94.31 98 TYR B C 1
ATOM 3910 O O . TYR B 1 98 ? -16.078 1.896 2.941 1 94.31 98 TYR B O 1
ATOM 3918 N N . GLU B 1 99 ? -16.281 1.763 0.743 1 93.5 99 GLU B N 1
ATOM 3919 C CA . GLU B 1 99 ? -17.5 2.557 0.73 1 93.5 99 GLU B CA 1
ATOM 3920 C C . GLU B 1 99 ? -18.609 1.884 1.543 1 93.5 99 GLU B C 1
ATOM 3922 O O . GLU B 1 99 ? -19.438 2.561 2.152 1 93.5 99 GLU B O 1
ATOM 3927 N N . ALA B 1 100 ? -18.562 0.58 1.594 1 91.31 100 ALA B N 1
ATOM 3928 C CA . ALA B 1 100 ? -19.547 -0.173 2.371 1 91.31 100 ALA B CA 1
ATOM 3929 C C . ALA B 1 100 ? -19.422 0.151 3.859 1 91.31 100 ALA B C 1
ATOM 3931 O O . ALA B 1 100 ? -20.375 -0.06 4.621 1 91.31 100 ALA B O 1
ATOM 3932 N N . CYS B 1 101 ? -18.297 0.706 4.262 1 94.38 101 CYS B N 1
ATOM 3933 C CA . CYS B 1 101 ? -18.047 1.033 5.66 1 94.38 101 CYS B CA 1
ATOM 3934 C C . CYS B 1 101 ? -18.047 2.541 5.875 1 94.38 101 CYS B C 1
ATOM 3936 O O . CYS B 1 101 ? -17.516 3.027 6.879 1 94.38 101 CYS B O 1
ATOM 3938 N N . ASN B 1 102 ? -18.547 3.291 4.93 1 96.44 102 ASN B N 1
ATOM 3939 C CA . ASN B 1 102 ? -18.594 4.75 4.984 1 96.44 102 ASN B CA 1
ATOM 3940 C C . ASN B 1 102 ? -17.188 5.344 5.02 1 96.44 102 ASN B C 1
ATOM 3942 O O . ASN B 1 102 ? -16.938 6.312 5.738 1 96.44 102 ASN B O 1
ATOM 3946 N N . PHE B 1 103 ? -16.359 4.66 4.422 1 98 103 PHE B N 1
ATOM 3947 C CA . PHE B 1 103 ? -15.016 5.156 4.145 1 98 103 PHE B CA 1
ATOM 3948 C C . PHE B 1 103 ? -14.852 5.484 2.666 1 98 103 PHE B C 1
ATOM 3950 O O . PHE B 1 103 ? -14.844 4.586 1.824 1 98 103 PHE B O 1
ATOM 3957 N N . TYR B 1 104 ? -14.695 6.773 2.338 1 98.5 104 TYR B N 1
ATOM 3958 C CA . TYR B 1 104 ? -14.672 7.242 0.956 1 98.5 104 TYR B CA 1
ATOM 3959 C C . TYR B 1 104 ? -13.305 7.797 0.586 1 98.5 104 TYR B C 1
ATOM 3961 O O . TYR B 1 104 ? -12.805 8.719 1.238 1 98.5 104 TYR B O 1
ATOM 3969 N N . VAL B 1 105 ? -12.734 7.223 -0.48 1 98.44 105 VAL B N 1
ATOM 3970 C CA . VAL B 1 105 ? -11.359 7.57 -0.83 1 98.44 105 VAL B CA 1
ATOM 3971 C C . VAL B 1 105 ? -11.281 7.93 -2.311 1 98.44 105 VAL B C 1
ATOM 3973 O O . VAL B 1 105 ? -11.883 7.258 -3.154 1 98.44 105 VAL B O 1
ATOM 3976 N N . SER B 1 106 ? -10.609 9.016 -2.592 1 98.38 106 SER B N 1
ATOM 3977 C CA . SER B 1 106 ? -10.211 9.336 -3.959 1 98.38 106 SER B CA 1
ATOM 3978 C C . SER B 1 106 ? -8.703 9.539 -4.066 1 98.38 106 SER B C 1
ATOM 3980 O O . SER B 1 106 ? -8.164 10.531 -3.572 1 98.38 106 SER B O 1
ATOM 3982 N N . GLY B 1 107 ? -8.062 8.602 -4.719 1 97.81 107 GLY B N 1
ATOM 3983 C CA . GLY B 1 107 ? -6.621 8.688 -4.914 1 97.81 107 GLY B CA 1
ATOM 3984 C C . GLY B 1 107 ? -6.234 9.312 -6.238 1 97.81 107 GLY B C 1
ATOM 3985 O O . GLY B 1 107 ? -5.551 10.336 -6.27 1 97.81 107 GLY B O 1
ATOM 3986 N N . GLU B 1 108 ? -6.758 8.797 -7.281 1 96.38 108 GLU B N 1
ATOM 3987 C CA . GLU B 1 108 ? -6.484 9.281 -8.625 1 96.38 108 GLU B CA 1
ATOM 3988 C C . GLU B 1 108 ? -7.66 10.094 -9.172 1 96.38 108 GLU B C 1
ATOM 3990 O O . GLU B 1 108 ? -8.812 9.656 -9.086 1 96.38 108 GLU B O 1
ATOM 3995 N N . LEU B 1 109 ? -7.258 11.258 -9.711 1 97.81 109 LEU B N 1
ATOM 3996 C CA . LEU B 1 109 ? -8.297 12.062 -10.344 1 97.81 109 LEU B CA 1
ATOM 3997 C C . LEU B 1 109 ? -8.867 11.359 -11.562 1 97.81 109 LEU B C 1
ATOM 3999 O O . LEU B 1 109 ? -8.117 10.805 -12.375 1 97.81 109 LEU B O 1
ATOM 4003 N N . LYS B 1 110 ? -10.148 11.328 -11.625 1 96.75 110 LYS B N 1
ATOM 4004 C CA . LYS B 1 110 ? -10.844 10.789 -12.797 1 96.75 110 LYS B CA 1
ATOM 4005 C C . LYS B 1 110 ? -11.523 11.898 -13.586 1 96.75 110 LYS B C 1
ATOM 4007 O O . LYS B 1 110 ? -11.602 13.047 -13.133 1 96.75 110 LYS B O 1
ATOM 4012 N N . SER B 1 111 ? -12.008 11.492 -14.789 1 95.75 111 SER B N 1
ATOM 4013 C CA . SER B 1 111 ? -12.68 12.469 -15.625 1 95.75 111 SER B CA 1
ATOM 4014 C C . SER B 1 111 ? -13.906 13.055 -14.93 1 95.75 111 SER B C 1
ATOM 4016 O O . SER B 1 111 ? -14.188 14.242 -15.047 1 95.75 111 SER B O 1
ATOM 4018 N N . GLU B 1 112 ? -14.547 12.164 -14.266 1 96.12 112 GLU B N 1
ATOM 4019 C CA . GLU B 1 112 ? -15.633 12.609 -13.398 1 96.12 112 GLU B CA 1
ATOM 4020 C C . GLU B 1 112 ? -15.195 12.664 -11.938 1 96.12 112 GLU B C 1
ATOM 4022 O O . GLU B 1 112 ? -14.773 11.648 -11.375 1 96.12 112 GLU B O 1
ATOM 4027 N N . VAL B 1 113 ? -15.328 13.836 -11.398 1 97.62 113 VAL B N 1
ATOM 4028 C CA . VAL B 1 113 ? -14.93 14.023 -10.008 1 97.62 113 VAL B CA 1
ATOM 4029 C C . VAL B 1 113 ? -15.828 13.195 -9.102 1 97.62 113 VAL B C 1
ATOM 4031 O O . VAL B 1 113 ? -17.047 13.211 -9.242 1 97.62 113 VAL B O 1
ATOM 4034 N N . LYS B 1 114 ? -15.242 12.469 -8.219 1 97.44 114 LYS B N 1
ATOM 4035 C CA . LYS B 1 114 ? -16 11.641 -7.281 1 97.44 114 LYS B CA 1
ATOM 4036 C C . LYS B 1 114 ? -16.844 12.508 -6.348 1 97.44 114 LYS B C 1
ATOM 4038 O O . LYS B 1 114 ? -16.344 13.469 -5.758 1 97.44 114 LYS B O 1
ATOM 4043 N N . LYS B 1 115 ? -18.094 12.164 -6.273 1 97.94 115 LYS B N 1
ATOM 4044 C CA . LYS B 1 115 ? -19.062 12.875 -5.441 1 97.94 115 LYS B CA 1
ATOM 4045 C C . LYS B 1 115 ? -19.688 11.945 -4.406 1 97.94 115 LYS B C 1
ATOM 4047 O O . LYS B 1 115 ? -20.109 10.836 -4.738 1 97.94 115 LYS B O 1
ATOM 4052 N N . ILE B 1 116 ? -19.656 12.328 -3.146 1 97.94 116 ILE B N 1
ATOM 4053 C CA . ILE B 1 116 ? -20.281 11.586 -2.062 1 97.94 116 ILE B CA 1
ATOM 4054 C C . ILE B 1 116 ? -21.438 12.391 -1.482 1 97.94 116 ILE B C 1
ATOM 4056 O O . ILE B 1 116 ? -21.297 13.578 -1.192 1 97.94 116 ILE B O 1
ATOM 4060 N N . ASN B 1 117 ? -22.562 11.766 -1.364 1 97.5 117 ASN B N 1
ATOM 4061 C CA . ASN B 1 117 ? -23.719 12.406 -0.754 1 97.5 117 ASN B CA 1
ATOM 4062 C C . ASN B 1 117 ? -23.938 11.922 0.678 1 97.5 117 ASN B C 1
ATOM 4064 O O . ASN B 1 117 ? -24.062 10.719 0.921 1 97.5 117 ASN B O 1
ATOM 4068 N N . LEU B 1 118 ? -23.875 12.828 1.561 1 97.81 118 LEU B N 1
ATOM 4069 C CA . LEU B 1 118 ? -24.281 12.555 2.93 1 97.81 118 LEU B CA 1
ATOM 4070 C C . LEU B 1 118 ? -25.562 13.328 3.277 1 97.81 118 LEU B C 1
ATOM 4072 O O . LEU B 1 118 ? -25.875 14.328 2.633 1 97.81 118 LEU B O 1
ATOM 4076 N N . LYS B 1 119 ? -26.266 12.781 4.246 1 96.94 119 LYS B N 1
ATOM 4077 C CA . LYS B 1 119 ? -27.531 13.406 4.605 1 96.94 119 LYS B CA 1
ATOM 4078 C C . LYS B 1 119 ? -27.578 13.742 6.094 1 96.94 119 LYS B C 1
ATOM 4080 O O . LYS B 1 119 ? -27.109 12.969 6.926 1 96.94 119 LYS B O 1
ATOM 4085 N N . ASP B 1 120 ? -28.047 14.938 6.41 1 96.06 120 ASP B N 1
ATOM 4086 C CA . ASP B 1 120 ? -28.359 15.312 7.789 1 96.06 120 ASP B CA 1
ATOM 4087 C C . ASP B 1 120 ? -29.812 15.773 7.922 1 96.06 120 ASP B C 1
ATOM 4089 O O . ASP B 1 120 ? -30.625 15.508 7.047 1 96.06 120 ASP B O 1
ATOM 4093 N N . LYS B 1 121 ? -30.203 16.344 9.031 1 95.31 121 LYS B N 1
ATOM 4094 C CA . LYS B 1 121 ? -31.578 16.719 9.32 1 95.31 121 LYS B CA 1
ATOM 4095 C C . LYS B 1 121 ? -32.094 17.766 8.336 1 95.31 121 LYS B C 1
ATOM 4097 O O . LYS B 1 121 ? -33.281 17.859 8.086 1 95.31 121 LYS B O 1
ATOM 4102 N N . ASP B 1 122 ? -31.172 18.531 7.75 1 96.75 122 ASP B N 1
ATOM 4103 C CA . ASP B 1 122 ? -31.547 19.641 6.879 1 96.75 122 ASP B CA 1
ATOM 4104 C C . ASP B 1 122 ? -31.469 19.234 5.41 1 96.75 122 ASP B C 1
ATOM 4106 O O . ASP B 1 122 ? -31.828 20.016 4.527 1 96.75 122 ASP B O 1
ATOM 4110 N N . GLY B 1 123 ? -31 18.031 5.102 1 96.38 123 GLY B N 1
ATOM 4111 C CA . GLY B 1 123 ? -30.984 17.562 3.727 1 96.38 123 GLY B CA 1
ATOM 4112 C C . GLY B 1 123 ? -29.625 17.031 3.303 1 96.38 123 GLY B C 1
ATOM 4113 O O . GLY B 1 123 ? -28.844 16.578 4.141 1 96.38 123 GLY B O 1
ATOM 4114 N N . ILE B 1 124 ? -29.391 17.094 1.947 1 97.5 124 ILE B N 1
ATOM 4115 C CA . ILE B 1 124 ? -28.234 16.469 1.341 1 97.5 124 ILE B CA 1
ATOM 4116 C C . ILE B 1 124 ? -27.047 17.438 1.388 1 97.5 124 ILE B C 1
ATOM 4118 O O . ILE B 1 124 ? -27.203 18.641 1.145 1 97.5 124 ILE B O 1
ATOM 4122 N N . VAL B 1 125 ? -25.938 16.969 1.7 1 98.5 125 VAL B N 1
ATOM 4123 C CA . VAL B 1 125 ? -24.656 17.656 1.532 1 98.5 125 VAL B CA 1
ATOM 4124 C C . VAL B 1 125 ? -23.781 16.875 0.56 1 98.5 125 VAL B C 1
ATOM 4126 O O . VAL B 1 125 ? -23.516 15.68 0.768 1 98.5 125 VAL B O 1
ATOM 4129 N N . ASN B 1 126 ? -23.344 17.531 -0.549 1 98.44 126 ASN B N 1
ATOM 4130 C CA . ASN B 1 126 ? -22.484 16.922 -1.561 1 98.44 126 ASN B CA 1
ATOM 4131 C C . ASN B 1 126 ? -21.016 17.203 -1.287 1 98.44 126 ASN B C 1
ATOM 4133 O O . ASN B 1 126 ? -20.625 18.359 -1.112 1 98.44 126 ASN B O 1
ATOM 4137 N N . PHE B 1 127 ? -20.234 16.172 -1.225 1 98.75 127 PHE B N 1
ATOM 4138 C CA . PHE B 1 127 ? -18.781 16.281 -1.085 1 98.75 127 PHE B CA 1
ATOM 4139 C C . PHE B 1 127 ? -18.078 15.938 -2.395 1 98.75 127 PHE B C 1
ATOM 4141 O O . PHE B 1 127 ? -18.266 14.844 -2.936 1 98.75 127 PHE B O 1
ATOM 4148 N N . TYR B 1 128 ? -17.344 16.859 -2.9 1 98.69 128 TYR B N 1
ATOM 4149 C CA . TYR B 1 128 ? -16.578 16.656 -4.121 1 98.69 128 TYR B CA 1
ATOM 4150 C C . TYR B 1 128 ? -15.109 16.391 -3.807 1 98.69 128 TYR B C 1
ATOM 4152 O O . TYR B 1 128 ? -14.414 17.266 -3.27 1 98.69 128 TYR B O 1
ATOM 4160 N N . LEU B 1 129 ? -14.633 15.219 -4.125 1 98.75 129 LEU B N 1
ATOM 4161 C CA . LEU B 1 129 ? -13.273 14.781 -3.811 1 98.75 129 LEU B CA 1
ATOM 4162 C C . LEU B 1 129 ? -12.328 15.07 -4.973 1 98.75 129 LEU B C 1
ATOM 4164 O O . LEU B 1 129 ? -12.438 14.445 -6.031 1 98.75 129 LEU B O 1
ATOM 4168 N N . ILE B 1 130 ? -11.383 15.977 -4.758 1 98.62 130 ILE B N 1
ATOM 4169 C CA . ILE B 1 130 ? -10.453 16.375 -5.809 1 98.62 130 ILE B CA 1
ATOM 4170 C C . ILE B 1 130 ? -9.016 16.125 -5.355 1 98.62 130 ILE B C 1
ATOM 4172 O O . ILE B 1 130 ? -8.359 17.031 -4.824 1 98.62 130 ILE B O 1
ATOM 4176 N N . PRO B 1 131 ? -8.492 14.938 -5.629 1 98.62 131 PRO B N 1
ATOM 4177 C CA . PRO B 1 131 ? -7.117 14.633 -5.227 1 98.62 131 PRO B CA 1
ATOM 4178 C C . PRO B 1 131 ? -6.086 15.445 -6.012 1 98.62 131 PRO B C 1
ATOM 4180 O O . PRO B 1 131 ? -6.414 16.047 -7.035 1 98.62 131 PRO B O 1
ATOM 4183 N N . TYR B 1 132 ? -4.93 15.484 -5.508 1 97.69 132 TYR B N 1
ATOM 4184 C CA . TYR B 1 132 ? -3.865 16.203 -6.211 1 97.69 132 TYR B CA 1
ATOM 4185 C C . TYR B 1 132 ? -3.604 15.578 -7.578 1 97.69 132 TYR B C 1
ATOM 4187 O O . TYR B 1 132 ? -3.529 14.352 -7.711 1 97.69 132 TYR B O 1
ATOM 4195 N N . ALA B 1 133 ? -3.494 16.391 -8.531 1 96.62 133 ALA B N 1
ATOM 4196 C CA . ALA B 1 133 ? -3.115 16 -9.891 1 96.62 133 ALA B CA 1
ATOM 4197 C C . ALA B 1 133 ? -2.283 17.109 -10.547 1 96.62 133 ALA B C 1
ATOM 4199 O O . ALA B 1 133 ? -2.662 18.281 -10.531 1 96.62 133 ALA B O 1
ATOM 4200 N N . ASP B 1 134 ? -1.207 16.734 -11.117 1 93.88 134 ASP B N 1
ATOM 4201 C CA . ASP B 1 134 ? -0.389 17.734 -11.797 1 93.88 134 ASP B CA 1
ATOM 4202 C C . ASP B 1 134 ? -1.021 18.141 -13.125 1 93.88 134 ASP B C 1
ATOM 4204 O O . ASP B 1 134 ? -1.768 17.375 -13.734 1 93.88 134 ASP B O 1
ATOM 4208 N N . PRO B 1 135 ? -0.691 19.344 -13.547 1 95.44 135 PRO B N 1
ATOM 4209 C CA . PRO B 1 135 ? -1.304 19.875 -14.766 1 95.44 135 PRO B CA 1
ATOM 4210 C C . PRO B 1 135 ? -1.098 18.969 -15.977 1 95.44 135 PRO B C 1
ATOM 4212 O O . PRO B 1 135 ? -1.971 18.891 -16.844 1 95.44 135 PRO B O 1
ATOM 4215 N N . TYR B 1 136 ? 0.025 18.328 -16.078 1 94.19 136 TYR B N 1
ATOM 4216 C CA . TYR B 1 136 ? 0.276 17.422 -17.188 1 94.19 136 TYR B CA 1
ATOM 4217 C C . TYR B 1 136 ? -0.745 16.281 -17.219 1 94.19 136 TYR B C 1
ATOM 4219 O O . TYR B 1 136 ? -1.311 15.969 -18.266 1 94.19 136 TYR B O 1
ATOM 4227 N N . TYR B 1 137 ? -0.962 15.703 -16.062 1 95.94 137 TYR B N 1
ATOM 4228 C CA . TYR B 1 137 ? -1.944 14.633 -15.953 1 95.94 137 TYR B CA 1
ATOM 4229 C C . TYR B 1 137 ? -3.336 15.125 -16.344 1 95.94 137 TYR B C 1
ATOM 4231 O O . TYR B 1 137 ? -4.059 14.453 -17.078 1 95.94 137 TYR B O 1
ATOM 4239 N N . VAL B 1 138 ? -3.711 16.297 -15.867 1 97.25 138 VAL B N 1
ATOM 4240 C CA . VAL B 1 138 ? -5.035 16.859 -16.125 1 97.25 138 VAL B CA 1
ATOM 4241 C C . VAL B 1 138 ? -5.199 17.141 -17.625 1 97.25 138 VAL B C 1
ATOM 4243 O O . VAL B 1 138 ? -6.262 16.891 -18.188 1 97.25 138 VAL B O 1
ATOM 4246 N N . ARG B 1 139 ? -4.129 17.656 -18.203 1 96.75 139 ARG B N 1
ATOM 4247 C CA . ARG B 1 139 ? -4.129 17.891 -19.641 1 96.75 139 ARG B CA 1
ATOM 4248 C C . ARG B 1 139 ? -4.457 16.625 -20.422 1 96.75 139 ARG B C 1
ATOM 4250 O O . ARG B 1 139 ? -5.289 16.641 -21.328 1 96.75 139 ARG B O 1
ATOM 4257 N N . LYS B 1 140 ? -3.848 15.562 -20.031 1 97.12 140 LYS B N 1
ATOM 4258 C CA . LYS B 1 140 ? -4.066 14.281 -20.703 1 97.12 140 LYS B CA 1
ATOM 4259 C C . LYS B 1 140 ? -5.461 13.742 -20.406 1 97.12 140 LYS B C 1
ATOM 4261 O O . LYS B 1 140 ? -6.141 13.234 -21.297 1 97.12 140 LYS B O 1
ATOM 4266 N N . LEU B 1 141 ? -5.852 13.867 -19.188 1 97.25 141 LEU B N 1
ATOM 4267 C CA . LEU B 1 141 ? -7.141 13.344 -18.75 1 97.25 141 LEU B CA 1
ATOM 4268 C C . LEU B 1 141 ? -8.281 13.969 -19.547 1 97.25 141 LEU B C 1
ATOM 4270 O O . LEU B 1 141 ? -9.211 13.273 -19.953 1 97.25 141 LEU B O 1
ATOM 4274 N N . TYR B 1 142 ? -8.156 15.25 -19.781 1 97.12 142 TYR B N 1
ATOM 4275 C CA . TYR B 1 142 ? -9.25 15.961 -20.438 1 97.12 142 TYR B CA 1
ATOM 4276 C C . TYR B 1 142 ? -8.922 16.266 -21.891 1 97.12 142 TYR B C 1
ATOM 4278 O O . TYR B 1 142 ? -9.695 16.922 -22.578 1 97.12 142 TYR B O 1
ATOM 4286 N N . ASN B 1 143 ? -7.816 15.773 -22.375 1 96.75 143 ASN B N 1
ATOM 4287 C CA . ASN B 1 143 ? -7.355 16.016 -23.75 1 96.75 143 ASN B CA 1
ATOM 4288 C C . ASN B 1 143 ? -7.426 17.5 -24.109 1 96.75 143 ASN B C 1
ATOM 4290 O O . ASN B 1 143 ? -8.008 17.859 -25.125 1 96.75 143 ASN B O 1
ATOM 4294 N N . GLU B 1 144 ? -6.957 18.312 -23.219 1 96.5 144 GLU B N 1
ATOM 4295 C CA . GLU B 1 144 ? -6.953 19.75 -23.406 1 96.5 144 GLU B CA 1
ATOM 4296 C C . GLU B 1 144 ? -5.543 20.328 -23.297 1 96.5 144 GLU B C 1
ATOM 4298 O O . GLU B 1 144 ? -5.086 20.656 -22.203 1 96.5 144 GLU B O 1
ATOM 4303 N N . GLU B 1 145 ? -4.906 20.672 -24.328 1 95.44 145 GLU B N 1
ATOM 4304 C CA . GLU B 1 145 ? -3.508 21.078 -24.422 1 95.44 145 GLU B CA 1
ATOM 4305 C C . GLU B 1 145 ? -3.309 22.484 -23.828 1 95.44 145 GLU B C 1
ATOM 4307 O O . GLU B 1 145 ? -2.184 22.859 -23.516 1 95.44 145 GLU B O 1
ATOM 4312 N N . SER B 1 146 ? -4.348 23.234 -23.719 1 95.44 146 SER B N 1
ATOM 4313 C CA . SER B 1 146 ? -4.242 24.609 -23.234 1 95.44 146 SER B CA 1
ATOM 4314 C C . SER B 1 146 ? -3.934 24.641 -21.75 1 95.44 146 SER B C 1
ATOM 4316 O O . SER B 1 146 ? -3.551 25.688 -21.203 1 95.44 146 SER B O 1
ATOM 4318 N N . ILE B 1 147 ? -4.121 23.562 -21.031 1 95.81 147 ILE B N 1
ATOM 4319 C CA . ILE B 1 147 ? -3.852 23.5 -19.594 1 95.81 147 ILE B CA 1
ATOM 4320 C C . ILE B 1 147 ? -2.344 23.516 -19.359 1 95.81 147 ILE B C 1
ATOM 4322 O O . ILE B 1 147 ? -1.636 22.578 -19.75 1 95.81 147 ILE B O 1
ATOM 4326 N N . LYS B 1 148 ? -1.865 24.531 -18.688 1 92.62 148 LYS B N 1
ATOM 4327 C CA . LYS B 1 148 ? -0.427 24.656 -18.484 1 92.62 148 LYS B CA 1
ATOM 4328 C C . LYS B 1 148 ? -0.097 24.797 -17 1 92.62 148 LYS B C 1
ATOM 4330 O O . LYS B 1 148 ? 0.98 24.391 -16.562 1 92.62 148 LYS B O 1
ATOM 4335 N N . THR B 1 149 ? -1.001 25.406 -16.25 1 94.12 149 THR B N 1
ATOM 4336 C CA . THR B 1 149 ? -0.738 25.703 -14.844 1 94.12 149 THR B CA 1
ATOM 4337 C C . THR B 1 149 ? -1.709 24.953 -13.938 1 94.12 149 THR B C 1
ATOM 4339 O O . THR B 1 149 ? -2.699 24.391 -14.414 1 94.12 149 THR B O 1
ATOM 4342 N N . HIS B 1 150 ? -1.417 24.969 -12.672 1 95.81 150 HIS B N 1
ATOM 4343 C CA . HIS B 1 150 ? -2.326 24.375 -11.703 1 95.81 150 HIS B CA 1
ATOM 4344 C C . HIS B 1 150 ? -3.674 25.078 -11.695 1 95.81 150 HIS B C 1
ATOM 4346 O O . HIS B 1 150 ? -4.715 24.453 -11.492 1 95.81 150 HIS B O 1
ATOM 4352 N N . ASP B 1 151 ? -3.625 26.359 -11.906 1 95.56 151 ASP B N 1
ATOM 4353 C CA . ASP B 1 151 ? -4.852 27.141 -11.969 1 95.56 151 ASP B CA 1
ATOM 4354 C C . ASP B 1 151 ? -5.723 26.719 -13.148 1 95.56 151 ASP B C 1
ATOM 4356 O O . ASP B 1 151 ? -6.926 26.5 -12.992 1 95.56 151 ASP B O 1
ATOM 4360 N N . ASP B 1 152 ? -5.051 26.516 -14.32 1 96.56 152 ASP B N 1
ATOM 4361 C CA . ASP B 1 152 ? -5.758 26.016 -15.5 1 96.56 152 ASP B CA 1
ATOM 4362 C C . ASP B 1 152 ? -6.379 24.656 -15.227 1 96.56 152 ASP B C 1
ATOM 4364 O O . ASP B 1 152 ? -7.52 24.391 -15.617 1 96.56 152 ASP B O 1
ATOM 4368 N N . ALA B 1 153 ? -5.609 23.875 -14.578 1 97.06 153 ALA B N 1
ATOM 4369 C CA . ALA B 1 153 ? -6.035 22.5 -14.297 1 97.06 153 ALA B CA 1
ATOM 4370 C C . ALA B 1 153 ? -7.285 22.484 -13.422 1 97.06 153 ALA B C 1
ATOM 4372 O O . ALA B 1 153 ? -8.258 21.797 -13.742 1 97.06 153 ALA B O 1
ATOM 4373 N N . LEU B 1 154 ? -7.285 23.266 -12.375 1 97.56 154 LEU B N 1
ATOM 4374 C CA . LEU B 1 154 ? -8.438 23.266 -11.484 1 97.56 154 LEU B CA 1
ATOM 4375 C C . LEU B 1 154 ? -9.672 23.828 -12.195 1 97.56 154 LEU B C 1
ATOM 4377 O O . LEU B 1 154 ? -10.773 23.297 -12.031 1 97.56 154 LEU B O 1
ATOM 4381 N N . LYS B 1 155 ? -9.461 24.859 -12.898 1 97.19 155 LYS B N 1
ATOM 4382 C CA . LYS B 1 155 ? -10.57 25.438 -13.656 1 97.19 155 LYS B CA 1
ATOM 4383 C C . LYS B 1 155 ? -11.266 24.375 -14.508 1 97.19 155 LYS B C 1
ATOM 4385 O O . LYS B 1 155 ? -12.484 24.25 -14.484 1 97.19 155 LYS B O 1
ATOM 4390 N N . LYS B 1 156 ? -10.438 23.641 -15.211 1 97.44 156 LYS B N 1
ATOM 4391 C CA . LYS B 1 156 ? -10.977 22.594 -16.078 1 97.44 156 LYS B CA 1
ATOM 4392 C C . LYS B 1 156 ? -11.695 21.516 -15.266 1 97.44 156 LYS B C 1
ATOM 4394 O O . LYS B 1 156 ? -12.766 21.047 -15.656 1 97.44 156 LYS B O 1
ATOM 4399 N N . ILE B 1 157 ? -11.125 21.078 -14.164 1 98.12 157 ILE B N 1
ATOM 4400 C CA . ILE B 1 157 ? -11.711 20.078 -13.289 1 98.12 157 ILE B CA 1
ATOM 4401 C C . ILE B 1 157 ? -13.094 20.531 -12.836 1 98.12 157 ILE B C 1
ATOM 4403 O O . ILE B 1 157 ? -14.07 19.781 -12.93 1 98.12 157 ILE B O 1
ATOM 4407 N N . LEU B 1 158 ? -13.18 21.797 -12.406 1 97.38 158 LEU B N 1
ATOM 4408 C CA . LEU B 1 158 ? -14.414 22.312 -11.828 1 97.38 158 LEU B CA 1
ATOM 4409 C C . LEU B 1 158 ? -15.477 22.516 -12.906 1 97.38 158 LEU B C 1
ATOM 4411 O O . LEU B 1 158 ? -16.672 22.391 -12.633 1 97.38 158 LEU B O 1
ATOM 4415 N N . GLU B 1 159 ? -15.039 22.797 -14.086 1 95.44 159 GLU B N 1
ATOM 4416 C CA . GLU B 1 159 ? -15.961 22.922 -15.211 1 95.44 159 GLU B CA 1
ATOM 4417 C C . GLU B 1 159 ? -16.703 21.609 -15.477 1 95.44 159 GLU B C 1
ATOM 4419 O O . GLU B 1 159 ? -17.797 21.609 -16.031 1 95.44 159 GLU B O 1
ATOM 4424 N N . ASN B 1 160 ? -16.078 20.562 -15.086 1 94 160 ASN B N 1
ATOM 4425 C CA . ASN B 1 160 ? -16.641 19.25 -15.367 1 94 160 ASN B CA 1
ATOM 4426 C C . ASN B 1 160 ? -17.484 18.734 -14.195 1 94 160 ASN B C 1
ATOM 4428 O O . ASN B 1 160 ? -17.953 17.594 -14.219 1 94 160 ASN B O 1
ATOM 4432 N N . ILE B 1 161 ? -17.625 19.5 -13.172 1 95.25 161 ILE B N 1
ATOM 4433 C CA . ILE B 1 161 ? -18.469 19.156 -12.047 1 95.25 161 ILE B CA 1
ATOM 4434 C C . ILE B 1 161 ? -19.875 19.734 -12.258 1 95.25 161 ILE B C 1
ATOM 4436 O O . ILE B 1 161 ? -20.016 20.922 -12.547 1 95.25 161 ILE B O 1
ATOM 4440 N N . ASP B 1 162 ? -20.906 18.844 -12.219 1 90.38 162 ASP B N 1
ATOM 4441 C CA . ASP B 1 162 ? -22.281 19.312 -12.258 1 90.38 162 ASP B CA 1
ATOM 4442 C C . ASP B 1 162 ? -22.797 19.641 -10.852 1 90.38 162 ASP B C 1
ATOM 4444 O O . ASP B 1 162 ? -23.453 18.812 -10.219 1 90.38 162 ASP B O 1
ATOM 4448 N N . LEU B 1 163 ? -22.547 20.828 -10.453 1 93.44 163 LEU B N 1
ATOM 4449 C CA . LEU B 1 163 ? -22.844 21.25 -9.094 1 93.44 163 LEU B CA 1
ATOM 4450 C C . LEU B 1 163 ? -24.312 21.609 -8.945 1 93.44 163 LEU B C 1
ATOM 4452 O O . LEU B 1 163 ? -24.844 22.422 -9.719 1 93.44 163 LEU B O 1
ATOM 4456 N N . ASN B 1 164 ? -25.016 21.031 -8.062 1 92.81 164 ASN B N 1
ATOM 4457 C CA . ASN B 1 164 ? -26.375 21.438 -7.715 1 92.81 164 ASN B CA 1
ATOM 4458 C C . ASN B 1 164 ? -26.375 22.562 -6.691 1 92.81 164 ASN B C 1
ATOM 4460 O O . ASN B 1 164 ? -26.25 22.312 -5.488 1 92.81 164 ASN B O 1
ATOM 4464 N N . LYS B 1 165 ? -26.672 23.719 -7.117 1 91.69 165 LYS B N 1
ATOM 4465 C CA . LYS B 1 165 ? -26.547 24.906 -6.277 1 91.69 165 LYS B CA 1
ATOM 4466 C C . LYS B 1 165 ? -27.688 24.984 -5.27 1 91.69 165 LYS B C 1
ATOM 4468 O O . LYS B 1 165 ? -27.641 25.781 -4.332 1 91.69 165 LYS B O 1
ATOM 4473 N N . ASN B 1 166 ? -28.688 24.109 -5.445 1 93.31 166 ASN B N 1
ATOM 4474 C CA . ASN B 1 166 ? -29.812 24.094 -4.52 1 93.31 166 ASN B CA 1
ATOM 4475 C C . ASN B 1 166 ? -29.531 23.219 -3.303 1 93.31 166 ASN B C 1
ATOM 4477 O O . ASN B 1 166 ? -30.328 23.172 -2.361 1 93.31 166 ASN B O 1
ATOM 4481 N N . GLU B 1 167 ? -28.422 22.578 -3.311 1 96.69 167 GLU B N 1
ATOM 4482 C CA . GLU B 1 167 ? -27.969 21.75 -2.193 1 96.69 167 GLU B CA 1
ATOM 4483 C C . GLU B 1 167 ? -26.672 22.297 -1.597 1 96.69 167 GLU B C 1
ATOM 4485 O O . GLU B 1 167 ? -26.078 23.219 -2.145 1 96.69 167 GLU B O 1
ATOM 4490 N N . ARG B 1 168 ? -26.344 21.844 -0.418 1 98.31 168 ARG B N 1
ATOM 4491 C CA . ARG B 1 168 ? -25.094 22.234 0.207 1 98.31 168 ARG B CA 1
ATOM 4492 C C . ARG B 1 168 ? -23.922 21.469 -0.4 1 98.31 168 ARG B C 1
ATOM 4494 O O . ARG B 1 168 ? -24.016 20.266 -0.625 1 98.31 168 ARG B O 1
ATOM 4501 N N . ASN B 1 169 ? -22.844 22.156 -0.76 1 98.56 169 ASN B N 1
ATOM 4502 C CA . ASN B 1 169 ? -21.703 21.594 -1.476 1 98.56 169 ASN B CA 1
ATOM 4503 C C . ASN B 1 169 ? -20.391 21.875 -0.756 1 98.56 169 ASN B C 1
ATOM 4505 O O . ASN B 1 169 ? -20.125 23 -0.348 1 98.56 169 ASN B O 1
ATOM 4509 N N . VAL B 1 170 ? -19.578 20.844 -0.604 1 98.75 170 VAL B N 1
ATOM 4510 C CA . VAL B 1 170 ? -18.25 20.938 0.013 1 98.75 170 VAL B CA 1
ATOM 4511 C C . VAL B 1 170 ? -17.203 20.391 -0.943 1 98.75 170 VAL B C 1
ATOM 4513 O O . VAL B 1 170 ? -17.375 19.297 -1.512 1 98.75 170 VAL B O 1
ATOM 4516 N N . ALA B 1 171 ? -16.125 21.125 -1.172 1 98.75 171 ALA B N 1
ATOM 4517 C CA . ALA B 1 171 ? -14.984 20.641 -1.947 1 98.75 171 ALA B CA 1
ATOM 4518 C C . ALA B 1 171 ? -13.836 20.234 -1.032 1 98.75 171 ALA B C 1
ATOM 4520 O O . ALA B 1 171 ? -13.547 20.906 -0.042 1 98.75 171 ALA B O 1
ATOM 4521 N N . ILE B 1 172 ? -13.266 19.156 -1.263 1 98.88 172 ILE B N 1
ATOM 4522 C CA . ILE B 1 172 ? -12.008 18.734 -0.644 1 98.88 172 ILE B CA 1
ATOM 4523 C C . ILE B 1 172 ? -10.891 18.75 -1.682 1 98.88 172 ILE B C 1
ATOM 4525 O O . ILE B 1 172 ? -10.977 18.062 -2.701 1 98.88 172 ILE B O 1
ATOM 4529 N N . PHE B 1 173 ? -9.875 19.516 -1.432 1 98.75 173 PHE B N 1
ATOM 4530 C CA . PHE B 1 173 ? -8.875 19.766 -2.459 1 98.75 173 PHE B CA 1
ATOM 4531 C C . PHE B 1 173 ? -7.488 19.906 -1.84 1 98.75 173 PHE B C 1
ATOM 4533 O O . PHE B 1 173 ? -7.344 20.422 -0.731 1 98.75 173 PHE B O 1
ATOM 4540 N N . HIS B 1 174 ? -6.484 19.422 -2.561 1 98.38 174 HIS B N 1
ATOM 4541 C CA . HIS B 1 174 ? -5.102 19.516 -2.117 1 98.38 174 HIS B CA 1
ATOM 4542 C C . HIS B 1 174 ? -4.266 20.344 -3.09 1 98.38 174 HIS B C 1
ATOM 4544 O O . HIS B 1 174 ? -3.984 19.906 -4.203 1 98.38 174 HIS B O 1
ATOM 4550 N N . GLY B 1 175 ? -3.883 21.5 -2.695 1 96.12 175 GLY B N 1
ATOM 4551 C CA . GLY B 1 175 ? -3.086 22.359 -3.547 1 96.12 175 GLY B CA 1
ATOM 4552 C C . GLY B 1 175 ? -2.85 23.734 -2.943 1 96.12 175 GLY B C 1
ATOM 4553 O O . GLY B 1 175 ? -3.27 24 -1.816 1 96.12 175 GLY B O 1
ATOM 4554 N N . TYR B 1 176 ? -2.137 24.594 -3.699 1 94.44 176 TYR B N 1
ATOM 4555 C CA . TYR B 1 176 ? -1.806 25.938 -3.256 1 94.44 176 TYR B CA 1
ATOM 4556 C C . TYR B 1 176 ? -2.838 26.938 -3.752 1 94.44 176 TYR B C 1
ATOM 4558 O O . TYR B 1 176 ? -2.729 27.453 -4.867 1 94.44 176 TYR B O 1
ATOM 4566 N N . VAL B 1 177 ? -3.73 27.234 -2.93 1 95.44 177 VAL B N 1
ATOM 4567 C CA . VAL B 1 177 ? -4.82 28.156 -3.238 1 95.44 177 VAL B CA 1
ATOM 4568 C C . VAL B 1 177 ? -4.582 29.5 -2.539 1 95.44 177 VAL B C 1
ATOM 4570 O O . VAL B 1 177 ? -4.219 29.531 -1.362 1 95.44 177 VAL B O 1
ATOM 4573 N N . ALA B 1 178 ? -4.734 30.547 -3.254 1 93.12 178 ALA B N 1
ATOM 4574 C CA . ALA B 1 178 ? -4.535 31.875 -2.678 1 93.12 178 ALA B CA 1
ATOM 4575 C C . ALA B 1 178 ? -5.535 32.875 -3.244 1 93.12 178 ALA B C 1
ATOM 4577 O O . ALA B 1 178 ? -6.082 32.688 -4.328 1 93.12 178 ALA B O 1
ATOM 4578 N N . LYS B 1 179 ? -5.914 33.781 -2.398 1 89.44 179 LYS B N 1
ATOM 4579 C CA . LYS B 1 179 ? -6.664 34.938 -2.871 1 89.44 179 LYS B CA 1
ATOM 4580 C C . LYS B 1 179 ? -5.734 36 -3.453 1 89.44 179 LYS B C 1
ATOM 4582 O O . LYS B 1 179 ? -4.594 36.156 -3.008 1 89.44 179 LYS B O 1
ATOM 4587 N N . ASP B 1 180 ? -6.258 36.656 -4.484 1 75.12 180 ASP B N 1
ATOM 4588 C CA . ASP B 1 180 ? -5.469 37.719 -5.105 1 75.12 180 ASP B CA 1
ATOM 4589 C C . ASP B 1 180 ? -4.914 38.688 -4.055 1 75.12 180 ASP B C 1
ATOM 4591 O O . ASP B 1 180 ? -5.621 39.062 -3.123 1 75.12 180 ASP B O 1
ATOM 4595 N N . SER B 1 181 ? -3.654 38.906 -3.959 1 66.06 181 SER B N 1
ATOM 4596 C CA . SER B 1 181 ? -2.938 39.938 -3.193 1 66.06 181 SER B CA 1
ATOM 4597 C C . SER B 1 181 ? -2.666 39.469 -1.769 1 66.06 181 SER B C 1
ATOM 4599 O O . SER B 1 181 ? -2.055 40.188 -0.977 1 66.06 181 SER B O 1
ATOM 4601 N N . GLU B 1 182 ? -3.271 38.281 -1.35 1 72.94 182 GLU B N 1
ATOM 4602 C CA . GLU B 1 182 ? -3.037 37.875 0.032 1 72.94 182 GLU B CA 1
ATOM 4603 C C . GLU B 1 182 ? -1.93 36.812 0.116 1 72.94 182 GLU B C 1
ATOM 4605 O O . GLU B 1 182 ? -1.818 35.969 -0.754 1 72.94 182 GLU B O 1
ATOM 4610 N N . LYS B 1 183 ? -1.179 37.062 1.122 1 78.31 183 LYS B N 1
ATOM 4611 C CA . LYS B 1 183 ? -0.048 36.156 1.328 1 78.31 183 LYS B CA 1
ATOM 4612 C C . LYS B 1 183 ? -0.456 34.938 2.158 1 78.31 183 LYS B C 1
ATOM 4614 O O . LYS B 1 183 ? -1.142 35.062 3.174 1 78.31 183 LYS B O 1
ATOM 4619 N N . ILE B 1 184 ? -0.156 33.812 1.619 1 85.19 184 ILE B N 1
ATOM 4620 C CA . ILE B 1 184 ? -0.362 32.531 2.328 1 85.19 184 ILE B CA 1
ATOM 4621 C C . ILE B 1 184 ? 0.87 32.219 3.17 1 85.19 184 ILE B C 1
ATOM 4623 O O . ILE B 1 184 ? 2.004 32.344 2.699 1 85.19 184 ILE B O 1
ATOM 4627 N N . ILE B 1 185 ? 0.639 31.859 4.43 1 81.69 185 ILE B N 1
ATOM 4628 C CA . ILE B 1 185 ? 1.727 31.469 5.316 1 81.69 185 ILE B CA 1
ATOM 4629 C C . ILE B 1 185 ? 2.199 30.062 4.957 1 81.69 185 ILE B C 1
ATOM 4631 O O . ILE B 1 185 ? 1.427 29.109 5.027 1 81.69 185 ILE B O 1
ATOM 4635 N N . GLU B 1 186 ? 3.48 30 4.594 1 83.5 186 GLU B N 1
ATOM 4636 C CA . GLU B 1 186 ? 4.07 28.734 4.191 1 83.5 186 GLU B CA 1
ATOM 4637 C C . GLU B 1 186 ? 5.188 28.312 5.145 1 83.5 186 GLU B C 1
ATOM 4639 O O . GLU B 1 186 ? 5.613 29.094 5.992 1 83.5 186 GLU B O 1
ATOM 4644 N N . SER B 1 187 ? 5.52 27.062 5.059 1 83.81 187 SER B N 1
ATOM 4645 C CA . SER B 1 187 ? 6.613 26.531 5.871 1 83.81 187 SER B CA 1
ATOM 4646 C C . SER B 1 187 ? 7.621 25.781 5.012 1 83.81 187 SER B C 1
ATOM 4648 O O . SER B 1 187 ? 7.348 25.469 3.852 1 83.81 187 SER B O 1
ATOM 4650 N N . ASP B 1 188 ? 8.836 25.438 5.664 1 77.62 188 ASP B N 1
ATOM 4651 C CA . ASP B 1 188 ? 9.93 24.75 4.992 1 77.62 188 ASP B CA 1
ATOM 4652 C C . ASP B 1 188 ? 9.57 23.281 4.703 1 77.62 188 ASP B C 1
ATOM 4654 O O . ASP B 1 188 ? 10.195 22.641 3.85 1 77.62 188 ASP B O 1
ATOM 4658 N N . SER B 1 189 ? 8.617 22.859 5.34 1 80.81 189 SER B N 1
ATOM 4659 C CA . SER B 1 189 ? 8.32 21.438 5.262 1 80.81 189 SER B CA 1
ATOM 4660 C C . SER B 1 189 ? 7.375 21.125 4.105 1 80.81 189 SER B C 1
ATOM 4662 O O . SER B 1 189 ? 7.176 19.969 3.752 1 80.81 189 SER B O 1
ATOM 4664 N N . GLU B 1 190 ? 6.859 22.219 3.533 1 82 190 GLU B N 1
ATOM 4665 C CA . GLU B 1 190 ? 5.941 22.047 2.414 1 82 190 GLU B CA 1
ATOM 4666 C C . GLU B 1 190 ? 6.695 21.906 1.096 1 82 190 GLU B C 1
ATOM 4668 O O . GLU B 1 190 ? 7.629 22.656 0.826 1 82 190 GLU B O 1
ATOM 4673 N N . LYS B 1 191 ? 6.43 20.812 0.418 1 75.94 191 LYS B N 1
ATOM 4674 C CA . LYS B 1 191 ? 7.059 20.609 -0.882 1 75.94 191 LYS B CA 1
ATOM 4675 C C . LYS B 1 191 ? 6.395 21.453 -1.959 1 75.94 191 LYS B C 1
ATOM 4677 O O . LYS B 1 191 ? 5.168 21.469 -2.082 1 75.94 191 LYS B O 1
ATOM 4682 N N . ARG B 1 192 ? 7.309 22.109 -2.645 1 71.62 192 ARG B N 1
ATOM 4683 C CA . ARG B 1 192 ? 6.789 22.891 -3.76 1 71.62 192 ARG B CA 1
ATOM 4684 C C . ARG B 1 192 ? 6.16 21.984 -4.816 1 71.62 192 ARG B C 1
ATOM 4686 O O . ARG B 1 192 ? 6.641 20.875 -5.055 1 71.62 192 ARG B O 1
ATOM 4693 N N . LEU B 1 193 ? 5.012 22.375 -5.328 1 77.06 193 LEU B N 1
ATOM 4694 C CA . LEU B 1 193 ? 4.289 21.578 -6.316 1 77.06 193 LEU B CA 1
ATOM 4695 C C . LEU B 1 193 ? 4.938 21.703 -7.691 1 77.06 193 LEU B C 1
ATOM 4697 O O . LEU B 1 193 ? 4.762 20.828 -8.539 1 77.06 193 LEU B O 1
ATOM 4701 N N . SER B 1 194 ? 5.605 22.859 -8.094 1 60.81 194 SER B N 1
ATOM 4702 C CA . SER B 1 194 ? 6.238 23.047 -9.398 1 60.81 194 SER B CA 1
ATOM 4703 C C . SER B 1 194 ? 7.578 23.766 -9.266 1 60.81 194 SER B C 1
ATOM 4705 O O . SER B 1 194 ? 7.785 24.531 -8.32 1 60.81 194 SER B O 1
ATOM 4707 N N . ILE B 1 195 ? 8.641 23.266 -10.305 1 44.31 195 ILE B N 1
ATOM 4708 C CA . ILE B 1 195 ? 9.93 23.922 -10.484 1 44.31 195 ILE B CA 1
ATOM 4709 C C . ILE B 1 195 ? 9.789 25.047 -11.508 1 44.31 195 ILE B C 1
ATOM 4711 O O . ILE B 1 195 ? 9.562 24.797 -12.695 1 44.31 195 ILE B O 1
ATOM 4715 N N . GLY B 1 196 ? 9.266 26.172 -11.219 1 48.16 196 GLY B N 1
ATOM 4716 C CA . GLY B 1 196 ? 9.375 27.297 -12.133 1 48.16 196 GLY B CA 1
ATOM 4717 C C . GLY B 1 196 ? 8.055 28 -12.383 1 48.16 196 GLY B C 1
ATOM 4718 O O . GLY B 1 196 ? 8.031 29.172 -12.758 1 48.16 196 GLY B O 1
ATOM 4719 N N . GLY B 1 197 ? 6.914 27.203 -12.516 1 54.34 197 GLY B N 1
ATOM 4720 C CA . GLY B 1 197 ? 5.668 27.844 -12.883 1 54.34 197 GLY B CA 1
ATOM 4721 C C . GLY B 1 197 ? 4.773 28.141 -11.695 1 54.34 197 GLY B C 1
ATOM 4722 O O . GLY B 1 197 ? 5.113 27.797 -10.555 1 54.34 197 GLY B O 1
ATOM 4723 N N . THR B 1 198 ? 3.754 29.062 -11.953 1 64.88 198 THR B N 1
ATOM 4724 C CA . THR B 1 198 ? 2.889 29.484 -10.859 1 64.88 198 THR B CA 1
ATOM 4725 C C . THR B 1 198 ? 2.084 28.312 -10.32 1 64.88 198 THR B C 1
ATOM 4727 O O . THR B 1 198 ? 1.441 27.594 -11.086 1 64.88 198 THR B O 1
ATOM 4730 N N . GLU B 1 199 ? 2.303 27.734 -9.297 1 85.06 199 GLU B N 1
ATOM 4731 C CA . GLU B 1 199 ? 1.575 26.672 -8.594 1 85.06 199 GLU B CA 1
ATOM 4732 C C . GLU B 1 199 ? 0.347 27.234 -7.883 1 85.06 199 GLU B C 1
ATOM 4734 O O . GLU B 1 199 ? -0.438 26.484 -7.305 1 85.06 199 GLU B O 1
ATOM 4739 N N . VAL B 1 200 ? 0.152 28.531 -8.047 1 89.81 200 VAL B N 1
ATOM 4740 C CA . VAL B 1 200 ? -0.899 29.188 -7.277 1 89.81 200 VAL B CA 1
ATOM 4741 C C . VAL B 1 200 ? -2.242 29.016 -7.984 1 89.81 200 VAL B C 1
ATOM 4743 O O . VAL B 1 200 ? -2.328 29.156 -9.211 1 89.81 200 VAL B O 1
ATOM 4746 N N . ILE B 1 201 ? -3.23 28.672 -7.262 1 94.88 201 ILE B N 1
ATOM 4747 C CA . ILE B 1 201 ? -4.602 28.516 -7.734 1 94.88 201 ILE B CA 1
ATOM 4748 C C . ILE B 1 201 ? -5.488 29.594 -7.129 1 94.88 201 ILE B C 1
ATOM 4750 O O . ILE B 1 201 ? -5.445 29.844 -5.922 1 94.88 201 ILE B O 1
ATOM 4754 N N . LYS B 1 202 ? -6.336 30.203 -7.949 1 94.94 202 LYS B N 1
ATOM 4755 C CA . LYS B 1 202 ? -7.207 31.281 -7.484 1 94.94 202 LYS B CA 1
ATOM 4756 C C . LYS B 1 202 ? -8.344 30.719 -6.629 1 94.94 202 LYS B C 1
ATOM 4758 O O . LYS B 1 202 ? -9.031 29.781 -7.031 1 94.94 202 LYS B O 1
ATOM 4763 N N . SER B 1 203 ? -8.555 31.359 -5.504 1 96.62 203 SER B N 1
ATOM 4764 C CA . SER B 1 203 ? -9.602 30.922 -4.582 1 96.62 203 SER B CA 1
ATOM 4765 C C . SER B 1 203 ? -10.984 31.141 -5.172 1 96.62 203 SER B C 1
ATOM 4767 O O . SER B 1 203 ? -11.953 30.484 -4.762 1 96.62 203 SER B O 1
ATOM 4769 N N . SER B 1 204 ? -11.102 32 -6.137 1 95.62 204 SER B N 1
ATOM 4770 C CA . SER B 1 204 ? -12.391 32.375 -6.715 1 95.62 204 SER B CA 1
ATOM 4771 C C . SER B 1 204 ? -13.047 31.188 -7.418 1 95.62 204 SER B C 1
ATOM 4773 O O . SER B 1 204 ? -14.258 31.188 -7.637 1 95.62 204 SER B O 1
ATOM 4775 N N . HIS B 1 205 ? -12.172 30.234 -7.793 1 96.56 205 HIS B N 1
ATOM 4776 C CA . HIS B 1 205 ? -12.711 29.031 -8.438 1 96.56 205 HIS B CA 1
ATOM 4777 C C . HIS B 1 205 ? -13.688 28.312 -7.523 1 96.56 205 HIS B C 1
ATOM 4779 O O . HIS B 1 205 ? -14.555 27.562 -7.996 1 96.56 205 HIS B O 1
ATOM 4785 N N . PHE B 1 206 ? -13.625 28.547 -6.207 1 97.25 206 PHE B N 1
ATOM 4786 C CA . PHE B 1 206 ? -14.398 27.766 -5.246 1 97.25 206 PHE B CA 1
ATOM 4787 C C . PHE B 1 206 ? -15.594 28.562 -4.746 1 97.25 206 PHE B C 1
ATOM 4789 O O . PHE B 1 206 ? -16.219 28.203 -3.746 1 97.25 206 PHE B O 1
ATOM 4796 N N . LYS B 1 207 ? -16 29.594 -5.402 1 94.25 207 LYS B N 1
ATOM 4797 C CA . LYS B 1 207 ? -17 30.547 -4.934 1 94.25 207 LYS B CA 1
ATOM 4798 C C . LYS B 1 207 ? -18.375 29.891 -4.777 1 94.25 207 LYS B C 1
ATOM 4800 O O . LYS B 1 207 ? -19.188 30.328 -3.957 1 94.25 207 LYS B O 1
ATOM 4805 N N . ASP B 1 208 ? -18.625 28.828 -5.492 1 95.69 208 ASP B N 1
ATOM 4806 C CA . ASP B 1 208 ? -19.969 28.234 -5.5 1 95.69 208 ASP B CA 1
ATOM 4807 C C . ASP B 1 208 ? -20.078 27.141 -4.441 1 95.69 208 ASP B C 1
ATOM 4809 O O . ASP B 1 208 ? -21.156 26.594 -4.23 1 95.69 208 ASP B O 1
ATOM 4813 N N . PHE B 1 209 ? -19.031 26.828 -3.74 1 98.06 209 PHE B N 1
ATOM 4814 C CA . PHE B 1 209 ? -19.062 25.828 -2.682 1 98.06 209 PHE B CA 1
ATOM 4815 C C . PHE B 1 209 ? -19.359 26.469 -1.334 1 98.06 209 PHE B C 1
ATOM 4817 O O . PHE B 1 209 ? -18.891 27.578 -1.051 1 98.06 209 PHE B O 1
ATOM 4824 N N . ASN B 1 210 ? -20.094 25.812 -0.487 1 98.31 210 ASN B N 1
ATOM 4825 C CA . ASN B 1 210 ? -20.375 26.297 0.858 1 98.31 210 ASN B CA 1
ATOM 4826 C C . ASN B 1 210 ? -19.141 26.234 1.747 1 98.31 210 ASN B C 1
ATOM 4828 O O . ASN B 1 210 ? -18.969 27.062 2.641 1 98.31 210 ASN B O 1
ATOM 4832 N N . TYR B 1 211 ? -18.328 25.266 1.485 1 98.5 211 TYR B N 1
ATOM 4833 C CA . TYR B 1 211 ? -17.062 25.109 2.189 1 98.5 211 TYR B CA 1
ATOM 4834 C C . TYR B 1 211 ? -16.031 24.406 1.309 1 98.5 211 TYR B C 1
ATOM 4836 O O . TYR B 1 211 ? -16.375 23.484 0.553 1 98.5 211 TYR B O 1
ATOM 4844 N N . THR B 1 212 ? -14.805 24.875 1.352 1 98.75 212 THR B N 1
ATOM 4845 C CA . THR B 1 212 ? -13.68 24.234 0.675 1 98.75 212 THR B CA 1
ATOM 4846 C C . THR B 1 212 ? -12.609 23.812 1.68 1 98.75 212 THR B C 1
ATOM 4848 O O . THR B 1 212 ? -11.969 24.672 2.295 1 98.75 212 THR B O 1
ATOM 4851 N N . ALA B 1 213 ? -12.453 22.531 1.823 1 98.81 213 ALA B N 1
ATOM 4852 C CA . ALA B 1 213 ? -11.461 21.938 2.723 1 98.81 213 ALA B CA 1
ATOM 4853 C C . ALA B 1 213 ? -10.125 21.719 2.012 1 98.81 213 ALA B C 1
ATOM 4855 O O . ALA B 1 213 ? -9.984 20.812 1.197 1 98.81 213 ALA B O 1
ATOM 4856 N N . LEU B 1 214 ? -9.164 22.531 2.428 1 98.44 214 LEU B N 1
ATOM 4857 C CA . LEU B 1 214 ? -7.887 22.516 1.716 1 98.44 214 LEU B CA 1
ATOM 4858 C C . LEU B 1 214 ? -6.82 21.781 2.527 1 98.44 214 LEU B C 1
ATOM 4860 O O . LEU B 1 214 ? -6.828 21.844 3.758 1 98.44 214 LEU B O 1
ATOM 4864 N N . GLY B 1 215 ? -5.922 21.094 1.791 1 97.69 215 GLY B N 1
ATOM 4865 C CA . GLY B 1 215 ? -4.664 20.594 2.324 1 97.69 215 GLY B CA 1
ATOM 4866 C C . GLY B 1 215 ? -3.449 21.156 1.598 1 97.69 215 GLY B C 1
ATOM 4867 O O . GLY B 1 215 ? -3.586 21.891 0.624 1 97.69 215 GLY B O 1
ATOM 4868 N N . HIS B 1 216 ? -2.197 20.844 2.088 1 96.31 216 HIS B N 1
ATOM 4869 C CA . HIS B 1 216 ? -0.924 21.219 1.479 1 96.31 216 HIS B CA 1
ATOM 4870 C C . HIS B 1 216 ? -0.162 22.203 2.357 1 96.31 216 HIS B C 1
ATOM 4872 O O . HIS B 1 216 ? 1.035 22.031 2.6 1 96.31 216 HIS B O 1
ATOM 4878 N N . ILE B 1 217 ? -0.905 23.203 2.809 1 95.12 217 ILE B N 1
ATOM 4879 C CA . ILE B 1 217 ? -0.267 24.203 3.664 1 95.12 217 ILE B CA 1
ATOM 4880 C C . ILE B 1 217 ? -0.409 23.797 5.129 1 95.12 217 ILE B C 1
ATOM 4882 O O . ILE B 1 217 ? -1.504 23.453 5.578 1 95.12 217 ILE B O 1
ATOM 4886 N N . HIS B 1 218 ? 0.668 23.922 5.883 1 95.88 218 HIS B N 1
ATOM 4887 C CA . HIS B 1 218 ? 0.716 23.328 7.215 1 95.88 218 HIS B CA 1
ATOM 4888 C C . HIS B 1 218 ? 0.193 24.297 8.266 1 95.88 218 HIS B C 1
ATOM 4890 O O . HIS B 1 218 ? -0.087 23.906 9.398 1 95.88 218 HIS B O 1
ATOM 4896 N N . SER B 1 219 ? 0.119 25.547 7.949 1 94.31 219 SER B N 1
ATOM 4897 C CA . SER B 1 219 ? -0.465 26.516 8.867 1 94.31 219 SER B CA 1
ATOM 4898 C C . SER B 1 219 ? -1.976 26.625 8.68 1 94.31 219 SER B C 1
ATOM 4900 O O . SER B 1 219 ? -2.451 26.922 7.586 1 94.31 219 SER B O 1
ATOM 4902 N N . PRO B 1 220 ? -2.66 26.328 9.719 1 95.25 220 PRO B N 1
ATOM 4903 C CA . PRO B 1 220 ? -4.102 26.547 9.578 1 95.25 220 PRO B CA 1
ATOM 4904 C C . PRO B 1 220 ? -4.449 28.016 9.328 1 95.25 220 PRO B C 1
ATOM 4906 O O . PRO B 1 220 ? -3.979 28.891 10.047 1 95.25 220 PRO B O 1
ATOM 4909 N N . GLN B 1 221 ? -5.227 28.281 8.281 1 93.44 221 GLN B N 1
ATOM 4910 C CA . GLN B 1 221 ? -5.523 29.672 7.957 1 93.44 221 GLN B CA 1
ATOM 4911 C C . GLN B 1 221 ? -6.664 29.766 6.945 1 93.44 221 GLN B C 1
ATOM 4913 O O . GLN B 1 221 ? -6.914 28.828 6.195 1 93.44 221 GLN B O 1
ATOM 4918 N N . ARG B 1 222 ? -7.359 30.875 6.977 1 94.12 222 ARG B N 1
ATOM 4919 C CA . ARG B 1 222 ? -8.352 31.203 5.961 1 94.12 222 ARG B CA 1
ATOM 4920 C C . ARG B 1 222 ? -7.688 31.688 4.68 1 94.12 222 ARG B C 1
ATOM 4922 O O . ARG B 1 222 ? -6.684 32.406 4.734 1 94.12 222 ARG B O 1
ATOM 4929 N N . VAL B 1 223 ? -8.234 31.312 3.588 1 94.62 223 VAL B N 1
ATOM 4930 C CA . VAL B 1 223 ? -7.73 31.766 2.297 1 94.62 223 VAL B CA 1
ATOM 4931 C C . VAL B 1 223 ? -8.641 32.875 1.749 1 94.62 223 VAL B C 1
ATOM 4933 O O . VAL B 1 223 ? -8.164 33.938 1.348 1 94.62 223 VAL B O 1
ATOM 4936 N N . ASP B 1 224 ? -9.906 32.625 1.712 1 92 224 ASP B N 1
ATOM 4937 C CA . ASP B 1 224 ? -10.922 33.531 1.185 1 92 224 ASP B CA 1
ATOM 4938 C C . ASP B 1 224 ? -12.25 33.344 1.91 1 92 224 ASP B C 1
ATOM 4940 O O . ASP B 1 224 ? -12.867 32.281 1.817 1 92 224 ASP B O 1
ATOM 4944 N N . GLY B 1 225 ? -12.648 34.375 2.605 1 89 225 GLY B N 1
ATOM 4945 C CA . GLY B 1 225 ? -13.828 34.219 3.441 1 89 225 GLY B CA 1
ATOM 4946 C C . GLY B 1 225 ? -13.609 33.25 4.586 1 89 225 GLY B C 1
ATOM 4947 O O . GLY B 1 225 ? -12.469 32.906 4.93 1 89 225 GLY B O 1
ATOM 4948 N N . GLU B 1 226 ? -14.695 32.812 5.207 1 90.5 226 GLU B N 1
ATOM 4949 C CA . GLU B 1 226 ? -14.602 31.875 6.316 1 90.5 226 GLU B CA 1
ATOM 4950 C C . GLU B 1 226 ? -14.727 30.438 5.828 1 90.5 226 GLU B C 1
ATOM 4952 O O . GLU B 1 226 ? -14.5 29.5 6.59 1 90.5 226 GLU B O 1
ATOM 4957 N N . ASN B 1 227 ? -14.953 30.328 4.512 1 95.62 227 ASN B N 1
ATOM 4958 C CA . ASN B 1 227 ? -15.375 29 4.078 1 95.62 227 ASN B CA 1
ATOM 4959 C C . ASN B 1 227 ? -14.336 28.344 3.172 1 95.62 227 ASN B C 1
ATOM 4961 O O . ASN B 1 227 ? -14.539 27.234 2.676 1 95.62 227 ASN B O 1
ATOM 4965 N N . ILE B 1 228 ? -13.266 28.984 2.852 1 97.56 228 ILE B N 1
ATOM 4966 C CA . ILE B 1 228 ? -12.125 28.391 2.172 1 97.56 228 ILE B CA 1
ATOM 4967 C C . ILE B 1 228 ? -10.906 28.406 3.092 1 97.56 228 ILE B C 1
ATOM 4969 O O . ILE B 1 228 ? -10.359 29.469 3.387 1 97.56 228 ILE B O 1
ATOM 4973 N N . ARG B 1 229 ? -10.484 27.203 3.518 1 97.44 229 ARG B N 1
ATOM 4974 C CA . ARG B 1 229 ? -9.492 27.188 4.59 1 97.44 229 ARG B CA 1
ATOM 4975 C C . ARG B 1 229 ? -8.547 26 4.449 1 97.44 229 ARG B C 1
ATOM 4977 O O . ARG B 1 229 ? -8.945 24.938 3.965 1 97.44 229 ARG B O 1
ATOM 4984 N N . TYR B 1 230 ? -7.363 26.297 4.91 1 96.94 230 TYR B N 1
ATOM 4985 C CA . TYR B 1 230 ? -6.453 25.188 5.191 1 96.94 230 TYR B CA 1
ATOM 4986 C C . TYR B 1 230 ? -6.645 24.672 6.609 1 96.94 230 TYR B C 1
ATOM 4988 O O . TYR B 1 230 ? -6.758 25.453 7.555 1 96.94 230 TYR B O 1
ATOM 4996 N N . SER B 1 231 ? -6.676 23.359 6.727 1 96.06 231 SER B N 1
ATOM 4997 C CA . SER B 1 231 ? -6.777 22.766 8.062 1 96.06 231 SER B CA 1
ATOM 4998 C C . SER B 1 231 ? -5.465 22.906 8.828 1 96.06 231 SER B C 1
ATOM 5000 O O . SER B 1 231 ? -5.449 22.859 10.055 1 96.06 231 SER B O 1
ATOM 5002 N N . GLY B 1 232 ? -4.359 23.031 8.016 1 95.06 232 GLY B N 1
ATOM 5003 C CA . GLY B 1 232 ? -3.053 22.875 8.633 1 95.06 232 GLY B CA 1
ATOM 5004 C C . GLY B 1 232 ? -2.693 21.422 8.898 1 95.06 232 GLY B C 1
ATOM 5005 O O . GLY B 1 232 ? -3.541 20.531 8.781 1 95.06 232 GLY B O 1
ATOM 5006 N N . SER B 1 233 ? -1.448 21.234 9.258 1 95.75 233 SER B N 1
ATOM 5007 C CA . SER B 1 233 ? -1.017 19.875 9.617 1 95.75 233 SER B CA 1
ATOM 5008 C C . SER B 1 233 ? -1.368 19.547 11.062 1 95.75 233 SER B C 1
ATOM 5010 O O . SER B 1 233 ? -1.572 20.453 11.883 1 95.75 233 SER B O 1
ATOM 5012 N N . LEU B 1 234 ? -1.465 18.281 11.422 1 93.31 234 LEU B N 1
ATOM 5013 C CA . LEU B 1 234 ? -1.815 17.859 12.773 1 93.31 234 LEU B CA 1
ATOM 5014 C C . LEU B 1 234 ? -0.661 18.109 13.734 1 93.31 234 LEU B C 1
ATOM 5016 O O . LEU B 1 234 ? -0.871 18.219 14.945 1 93.31 234 LEU B O 1
ATOM 5020 N N . MET B 1 235 ? 0.48 18.156 13.18 1 93.69 235 MET B N 1
ATOM 5021 C CA . MET B 1 235 ? 1.651 18.438 14.008 1 93.69 235 MET B CA 1
ATOM 5022 C C . MET B 1 235 ? 2.678 19.25 13.234 1 93.69 235 MET B C 1
ATOM 5024 O O . MET B 1 235 ? 2.449 19.609 12.078 1 93.69 235 MET B O 1
ATOM 5028 N N . LYS B 1 236 ? 3.695 19.641 13.992 1 95.88 236 LYS B N 1
ATOM 5029 C CA . LYS B 1 236 ? 4.766 20.422 13.383 1 95.88 236 LYS B CA 1
ATOM 5030 C C . LYS B 1 236 ? 5.84 19.531 12.789 1 95.88 236 LYS B C 1
ATOM 5032 O O . LYS B 1 236 ? 6.184 18.5 13.367 1 95.88 236 LYS B O 1
ATOM 5037 N N . TYR B 1 237 ? 6.371 19.984 11.648 1 95.5 237 TYR B N 1
ATOM 5038 C CA . TYR B 1 237 ? 7.344 19.125 10.984 1 95.5 237 TYR B CA 1
ATOM 5039 C C . TYR B 1 237 ? 8.617 19.891 10.656 1 95.5 237 TYR B C 1
ATOM 5041 O O . TYR B 1 237 ? 9.477 19.391 9.922 1 95.5 237 TYR B O 1
ATOM 5049 N N . SER B 1 238 ? 8.758 21.125 11.102 1 94.19 238 SER B N 1
ATOM 5050 C CA . SER B 1 238 ? 9.961 21.922 10.953 1 94.19 238 SER B CA 1
ATOM 5051 C C . SER B 1 238 ? 10.008 23.047 11.984 1 94.19 238 SER B C 1
ATOM 5053 O O . SER B 1 238 ? 9 23.344 12.633 1 94.19 238 SER B O 1
ATOM 5055 N N . PHE B 1 239 ? 11.148 23.703 12.094 1 93.81 239 PHE B N 1
ATOM 5056 C CA . PHE B 1 239 ? 11.297 24.797 13.039 1 93.81 239 PHE B CA 1
ATOM 5057 C C . PHE B 1 239 ? 10.609 26.062 12.508 1 93.81 239 PHE B C 1
ATOM 5059 O O . PHE B 1 239 ? 10.289 26.969 13.273 1 93.81 239 PHE B O 1
ATOM 5066 N N . SER B 1 240 ? 10.359 26.078 11.203 1 92.81 240 SER B N 1
ATOM 5067 C CA . SER B 1 240 ? 9.609 27.203 10.641 1 92.81 240 SER B CA 1
ATOM 5068 C C . SER B 1 240 ? 8.141 27.141 11.039 1 92.81 240 SER B C 1
ATOM 5070 O O . SER B 1 240 ? 7.41 28.125 10.883 1 92.81 240 SER B O 1
ATOM 5072 N N . GLU B 1 241 ? 7.727 26.031 11.594 1 94.31 241 GLU B N 1
ATOM 5073 C CA . GLU B 1 241 ? 6.34 25.844 12.016 1 94.31 241 GLU B CA 1
ATOM 5074 C C . GLU B 1 241 ? 6.203 25.969 13.531 1 94.31 241 GLU B C 1
ATOM 5076 O O . GLU B 1 241 ? 5.152 25.641 14.094 1 94.31 241 GLU B O 1
ATOM 5081 N N . MET B 1 242 ? 7.207 26.453 14.18 1 92.62 242 MET B N 1
ATOM 5082 C CA . MET B 1 242 ? 7.258 26.422 15.633 1 92.62 242 MET B CA 1
ATOM 5083 C C . MET B 1 242 ? 6.117 27.25 16.234 1 92.62 242 MET B C 1
ATOM 5085 O O . MET B 1 242 ? 5.629 26.938 17.328 1 92.62 242 MET B O 1
ATOM 5089 N N . ASN B 1 243 ? 5.625 28.172 15.461 1 90.56 243 ASN B N 1
ATOM 5090 C CA . ASN B 1 243 ? 4.582 29.047 15.992 1 90.56 243 ASN B CA 1
ATOM 5091 C C . ASN B 1 243 ? 3.201 28.625 15.484 1 90.56 243 ASN B C 1
ATOM 5093 O O . ASN B 1 243 ? 2.199 29.266 15.812 1 90.56 243 ASN B O 1
ATOM 5097 N N . ASN B 1 244 ? 3.146 27.594 14.688 1 90.69 244 ASN B N 1
ATOM 5098 C CA . ASN B 1 244 ? 1.856 27.109 14.211 1 90.69 244 ASN B CA 1
ATOM 5099 C C . ASN B 1 244 ? 1.017 26.531 15.344 1 90.69 244 ASN B C 1
ATOM 5101 O O . ASN B 1 244 ? 1.546 25.875 16.25 1 90.69 244 ASN B O 1
ATOM 5105 N N . LYS B 1 245 ? -0.232 26.797 15.289 1 87.44 245 LYS B N 1
ATOM 5106 C CA . LYS B 1 245 ? -1.17 26.172 16.219 1 87.44 245 LYS B CA 1
ATOM 5107 C C . LYS B 1 245 ? -1.628 24.812 15.703 1 87.44 245 LYS B C 1
ATOM 5109 O O . LYS B 1 245 ? -2.262 24.719 14.648 1 87.44 245 LYS B O 1
ATOM 5114 N N . VAL B 1 246 ? -1.282 23.875 16.516 1 91.44 246 VAL B N 1
ATOM 5115 C CA . VAL B 1 246 ? -1.614 22.531 16.078 1 91.44 246 VAL B CA 1
ATOM 5116 C C . VAL B 1 246 ? -2.984 22.125 16.625 1 91.44 246 VAL B C 1
ATOM 5118 O O . VAL B 1 246 ? -3.346 22.484 17.75 1 91.44 246 VAL B O 1
ATOM 5121 N N . GLY B 1 247 ? -3.73 21.391 15.828 1 94.19 247 GLY B N 1
ATOM 5122 C CA . GLY B 1 247 ? -5.074 20.969 16.203 1 94.19 247 GLY B CA 1
ATOM 5123 C C . GLY B 1 247 ? -5.961 20.672 15.008 1 94.19 247 GLY B C 1
ATOM 5124 O O . GLY B 1 247 ? -5.465 20.422 13.906 1 94.19 247 GLY B O 1
ATOM 5125 N N . ILE B 1 248 ? -7.27 20.625 15.336 1 96.31 248 ILE B N 1
ATOM 5126 C CA . ILE B 1 248 ? -8.195 20.312 14.25 1 96.31 248 ILE B CA 1
ATOM 5127 C C . ILE B 1 248 ? -9.164 21.469 14.039 1 96.31 248 ILE B C 1
ATOM 5129 O O . ILE B 1 248 ? -9.422 22.25 14.969 1 96.31 248 ILE B O 1
ATOM 5133 N N . THR B 1 249 ? -9.594 21.609 12.844 1 96.88 249 THR B N 1
ATOM 5134 C CA . THR B 1 249 ? -10.617 22.578 12.461 1 96.88 249 THR B CA 1
ATOM 5135 C C . THR B 1 249 ? -12 21.922 12.43 1 96.88 249 THR B C 1
ATOM 5137 O O . THR B 1 249 ? -12.188 20.891 11.766 1 96.88 249 THR B O 1
ATOM 5140 N N . LYS B 1 250 ? -12.914 22.516 13.156 1 98.06 250 LYS B N 1
ATOM 5141 C CA . LYS B 1 250 ? -14.281 22.016 13.227 1 98.06 250 LYS B CA 1
ATOM 5142 C C . LYS B 1 250 ? -15.25 22.953 12.516 1 98.06 250 LYS B C 1
ATOM 5144 O O . LYS B 1 250 ? -15.242 24.156 12.766 1 98.06 250 LYS B O 1
ATOM 5149 N N . ILE B 1 251 ? -16.031 22.328 11.641 1 97.94 251 ILE B N 1
ATOM 5150 C CA . ILE B 1 251 ? -16.984 23.094 10.836 1 97.94 251 ILE B CA 1
ATOM 5151 C C . ILE B 1 251 ? -18.406 22.688 11.18 1 97.94 251 ILE B C 1
ATOM 5153 O O . ILE B 1 251 ? -18.719 21.5 11.273 1 97.94 251 ILE B O 1
ATOM 5157 N N . GLU B 1 252 ? -19.219 23.656 11.383 1 98.12 252 GLU B N 1
ATOM 5158 C CA . GLU B 1 252 ? -20.672 23.438 11.43 1 98.12 252 GLU B CA 1
ATOM 5159 C C . GLU B 1 252 ? -21.359 24.047 10.211 1 98.12 252 GLU B C 1
ATOM 5161 O O . GLU B 1 252 ? -21.328 25.25 10.016 1 98.12 252 GLU B O 1
ATOM 5166 N N . LEU B 1 253 ? -21.875 23.156 9.406 1 98.19 253 LEU B N 1
ATOM 5167 C CA . LEU B 1 253 ? -22.594 23.562 8.211 1 98.19 253 LEU B CA 1
ATOM 5168 C C . LEU B 1 253 ? -24.109 23.5 8.445 1 98.19 253 LEU B C 1
ATOM 5170 O O . LEU B 1 253 ? -24.656 22.422 8.648 1 98.19 253 LEU B O 1
ATOM 5174 N N . ASN B 1 254 ? -24.781 24.656 8.391 1 97.44 254 ASN B N 1
ATOM 5175 C CA . ASN B 1 254 ? -26.203 24.672 8.711 1 97.44 254 ASN B CA 1
ATOM 5176 C C . ASN B 1 254 ? -27.062 24.453 7.465 1 97.44 254 ASN B C 1
ATOM 5178 O O . ASN B 1 254 ? -26.531 24.281 6.367 1 97.44 254 ASN B O 1
ATOM 5182 N N . GLY B 1 255 ? -28.297 24.391 7.609 1 96.88 255 GLY B N 1
ATOM 5183 C CA . GLY B 1 255 ? -29.234 24.078 6.539 1 96.88 255 GLY B CA 1
ATOM 5184 C C . GLY B 1 255 ? -29.219 25.109 5.418 1 96.88 255 GLY B C 1
ATOM 5185 O O . GLY B 1 255 ? -29.547 24.781 4.273 1 96.88 255 GLY B O 1
ATOM 5186 N N . ASP B 1 256 ? -28.844 26.359 5.691 1 95.44 256 ASP B N 1
ATOM 5187 C CA . ASP B 1 256 ? -28.812 27.438 4.711 1 95.44 256 ASP B CA 1
ATOM 5188 C C . ASP B 1 256 ? -27.5 27.469 3.951 1 95.44 256 ASP B C 1
ATOM 5190 O O . ASP B 1 256 ? -27.328 28.219 2.998 1 95.44 256 ASP B O 1
ATOM 5194 N N . GLY B 1 257 ? -26.562 26.641 4.453 1 96.25 257 GLY B N 1
ATOM 5195 C CA . GLY B 1 257 ? -25.266 26.547 3.779 1 96.25 257 GLY B CA 1
ATOM 5196 C C . GLY B 1 257 ? -24.203 27.406 4.418 1 96.25 257 GLY B C 1
ATOM 5197 O O . GLY B 1 257 ? -23.078 27.5 3.91 1 96.25 257 GLY B O 1
ATOM 5198 N N . ASP B 1 258 ? -24.5 28.078 5.539 1 96.25 258 ASP B N 1
ATOM 5199 C CA . ASP B 1 258 ? -23.516 28.891 6.258 1 96.25 258 ASP B CA 1
ATOM 5200 C C . ASP B 1 258 ? -22.625 28.016 7.137 1 96.25 258 ASP B C 1
ATOM 5202 O O . ASP B 1 258 ? -23.062 26.969 7.637 1 96.25 258 ASP B O 1
ATOM 5206 N N . VAL B 1 259 ? -21.391 28.516 7.355 1 97 259 VAL B N 1
ATOM 5207 C CA . VAL B 1 259 ? -20.438 27.719 8.109 1 97 259 VAL B CA 1
ATOM 5208 C C . VAL B 1 259 ? -19.984 28.484 9.352 1 97 259 VAL B C 1
ATOM 5210 O O . VAL B 1 259 ? -19.797 29.688 9.305 1 97 259 VAL B O 1
ATOM 5213 N N . THR B 1 260 ? -19.906 27.797 10.406 1 97.06 260 THR B N 1
ATOM 5214 C CA . THR B 1 260 ? -19.203 28.25 11.609 1 97.06 260 THR B CA 1
ATOM 5215 C C . THR B 1 260 ? -17.953 27.406 11.859 1 97.06 260 THR B C 1
ATOM 5217 O O . THR B 1 260 ? -18 26.172 11.773 1 97.06 260 THR B O 1
ATOM 5220 N N . VAL B 1 261 ? -16.891 28.141 12.125 1 96.62 261 VAL B N 1
ATOM 5221 C CA . VAL B 1 261 ? -15.609 27.453 12.25 1 96.62 261 VAL B CA 1
ATOM 5222 C C . VAL B 1 261 ? -15.078 27.609 13.664 1 96.62 261 VAL B C 1
ATOM 5224 O O . VAL B 1 261 ? -15.07 28.719 14.219 1 96.62 261 VAL B O 1
ATOM 5227 N N . THR B 1 262 ? -14.68 26.531 14.234 1 96.25 262 THR B N 1
ATOM 5228 C CA . THR B 1 262 ? -13.992 26.531 15.523 1 96.25 262 THR B CA 1
ATOM 5229 C C . THR B 1 262 ? -12.734 25.672 15.453 1 96.25 262 THR B C 1
ATOM 5231 O O . THR B 1 262 ? -12.656 24.734 14.648 1 96.25 262 THR B O 1
ATOM 5234 N N . ARG B 1 263 ? -11.797 26.047 16.266 1 95.62 263 ARG B N 1
ATOM 5235 C CA . ARG B 1 263 ? -10.57 25.266 16.328 1 95.62 263 ARG B CA 1
ATOM 5236 C C . ARG B 1 263 ? -10.375 24.656 17.719 1 95.62 263 ARG B C 1
ATOM 5238 O O . ARG B 1 263 ? -10.688 25.281 18.719 1 95.62 263 ARG B O 1
ATOM 5245 N N . THR B 1 264 ? -9.906 23.469 17.719 1 96.44 264 THR B N 1
ATOM 5246 C CA . THR B 1 264 ? -9.516 22.781 18.953 1 96.44 264 THR B CA 1
ATOM 5247 C C . THR B 1 264 ? -8.023 22.453 18.938 1 96.44 264 THR B C 1
ATOM 5249 O O . THR B 1 264 ? -7.543 21.719 18.078 1 96.44 264 THR B O 1
ATOM 5252 N N . PRO B 1 265 ? -7.328 23 19.891 1 96 265 PRO B N 1
ATOM 5253 C CA . PRO B 1 265 ? -5.887 22.734 19.938 1 96 265 PRO B CA 1
ATOM 5254 C C . PRO B 1 265 ? -5.566 21.344 20.469 1 96 265 PRO B C 1
ATOM 5256 O O . PRO B 1 265 ? -6.316 20.797 21.281 1 96 265 PRO B O 1
ATOM 5259 N N . PHE B 1 266 ? -4.52 20.797 19.984 1 97.44 266 PHE B N 1
ATOM 5260 C CA . PHE B 1 266 ? -3.971 19.531 20.484 1 97.44 266 PHE B CA 1
ATOM 5261 C C . PHE B 1 266 ? -2.639 19.781 21.188 1 97.44 266 PHE B C 1
ATOM 5263 O O . PHE B 1 266 ? -2.014 20.828 21.016 1 97.44 266 PHE B O 1
ATOM 5270 N N . LYS B 1 267 ? -2.352 18.875 22.062 1 96.06 267 LYS B N 1
ATOM 5271 C CA . LYS B 1 267 ? -1.087 18.938 22.781 1 96.06 267 LYS B CA 1
ATOM 5272 C C . LYS B 1 267 ? -0.023 18.078 22.109 1 96.06 267 LYS B C 1
ATOM 5274 O O . LYS B 1 267 ? -0.291 16.922 21.734 1 96.06 267 LYS B O 1
ATOM 5279 N N . LEU B 1 268 ? 1.086 18.641 22.016 1 96.88 268 LEU B N 1
ATOM 5280 C CA . LEU B 1 268 ? 2.189 17.891 21.438 1 96.88 268 LEU B CA 1
ATOM 5281 C C . LEU B 1 268 ? 2.924 17.078 22.5 1 96.88 268 LEU B C 1
ATOM 5283 O O . LEU B 1 268 ? 3.102 17.547 23.625 1 96.88 268 LEU B O 1
ATOM 5287 N N . MET B 1 269 ? 3.355 15.844 22.125 1 96.81 269 MET B N 1
ATOM 5288 C CA . MET B 1 269 ? 4.215 15.055 23 1 96.81 269 MET B CA 1
ATOM 5289 C C . MET B 1 269 ? 5.566 15.734 23.188 1 96.81 269 MET B C 1
ATOM 5291 O O . MET B 1 269 ? 6.031 15.883 24.328 1 96.81 269 MET B O 1
ATOM 5295 N N . ARG B 1 270 ? 6.191 16.125 22.125 1 97.12 270 ARG B N 1
ATOM 5296 C CA . ARG B 1 270 ? 7.418 16.922 22.047 1 97.12 270 ARG B CA 1
ATOM 5297 C C . ARG B 1 270 ? 7.246 18.109 21.109 1 97.12 270 ARG B C 1
ATOM 5299 O O . ARG B 1 270 ? 6.828 17.938 19.953 1 97.12 270 ARG B O 1
ATOM 5306 N N . ASP B 1 271 ? 7.633 19.297 21.578 1 96.38 271 ASP B N 1
ATOM 5307 C CA . ASP B 1 271 ? 7.449 20.516 20.781 1 96.38 271 ASP B CA 1
ATOM 5308 C C . ASP B 1 271 ? 8.75 20.922 20.094 1 96.38 271 ASP B C 1
ATOM 5310 O O . ASP B 1 271 ? 9.82 20.422 20.438 1 96.38 271 ASP B O 1
ATOM 5314 N N . TYR B 1 272 ? 8.586 21.797 19.109 1 96.12 272 TYR B N 1
ATOM 5315 C CA . TYR B 1 272 ? 9.734 22.406 18.438 1 96.12 272 TYR B CA 1
ATOM 5316 C C . TYR B 1 272 ? 10.102 23.734 19.078 1 96.12 272 TYR B C 1
ATOM 5318 O O . TYR B 1 272 ? 9.273 24.641 19.141 1 96.12 272 TYR B O 1
ATOM 5326 N N . ARG B 1 273 ? 11.367 23.781 19.469 1 95.38 273 ARG B N 1
ATOM 5327 C CA . ARG B 1 273 ? 11.781 25 20.156 1 95.38 273 ARG B CA 1
ATOM 5328 C C . ARG B 1 273 ? 13.188 25.406 19.719 1 95.38 273 ARG B C 1
ATOM 5330 O O . ARG B 1 273 ? 14 24.562 19.344 1 95.38 273 ARG B O 1
ATOM 5337 N N . GLU B 1 274 ? 13.344 26.703 19.781 1 96 274 GLU B N 1
ATOM 5338 C CA . GLU B 1 274 ? 14.672 27.266 19.562 1 96 274 GLU B CA 1
ATOM 5339 C C . GLU B 1 274 ? 15.219 27.891 20.844 1 96 274 GLU B C 1
ATOM 5341 O O . GLU B 1 274 ? 14.508 28.625 21.547 1 96 274 GLU B O 1
ATOM 5346 N N . ILE B 1 275 ? 16.453 27.547 21.141 1 95.81 275 ILE B N 1
ATOM 5347 C CA . ILE B 1 275 ? 17.094 28.172 22.281 1 95.81 275 ILE B CA 1
ATOM 5348 C C . ILE B 1 275 ? 18.406 28.812 21.844 1 95.81 275 ILE B C 1
ATOM 5350 O O . ILE B 1 275 ? 19.047 28.344 20.891 1 95.81 275 ILE B O 1
ATOM 5354 N N . ARG B 1 276 ? 18.719 29.828 22.5 1 95.81 276 ARG B N 1
ATOM 5355 C CA . ARG B 1 276 ? 19.891 30.625 22.156 1 95.81 276 ARG B CA 1
ATOM 5356 C C . ARG B 1 276 ? 20.672 31.031 23.391 1 95.81 276 ARG B C 1
ATOM 5358 O O . ARG B 1 276 ? 20.078 31.359 24.422 1 95.81 276 ARG B O 1
ATOM 5365 N N . GLY B 1 277 ? 22.047 30.875 23.297 1 95.31 277 GLY B N 1
ATOM 5366 C CA . GLY B 1 277 ? 22.906 31.25 24.406 1 95.31 277 GLY B CA 1
ATOM 5367 C C . GLY B 1 277 ? 24.281 30.625 24.344 1 95.31 277 GLY B C 1
ATOM 5368 O O . GLY B 1 277 ? 24.641 30 23.344 1 95.31 277 GLY B O 1
ATOM 5369 N N . GLU B 1 278 ? 25.062 30.953 25.391 1 95.38 278 GLU B N 1
ATOM 5370 C CA . GLU B 1 278 ? 26.375 30.297 25.5 1 95.38 278 GLU B CA 1
ATOM 5371 C C . GLU B 1 278 ? 26.234 28.844 25.953 1 95.38 278 GLU B C 1
ATOM 5373 O O . GLU B 1 278 ? 25.312 28.516 26.688 1 95.38 278 GLU B O 1
ATOM 5378 N N . LEU B 1 279 ? 27.156 28.047 25.469 1 95.75 279 LEU B N 1
ATOM 5379 C CA . LEU B 1 279 ? 27.109 26.625 25.781 1 95.75 279 LEU B CA 1
ATOM 5380 C C . LEU B 1 279 ? 27.031 26.406 27.281 1 95.75 279 LEU B C 1
ATOM 5382 O O . LEU B 1 279 ? 26.203 25.641 27.766 1 95.75 279 LEU B O 1
ATOM 5386 N N . SER B 1 280 ? 27.875 27.141 28.016 1 94.5 280 SER B N 1
ATOM 5387 C CA . SER B 1 280 ? 27.922 26.984 29.469 1 94.5 280 SER B CA 1
ATOM 5388 C C . SER B 1 280 ? 26.578 27.312 30.109 1 94.5 280 SER B C 1
ATOM 5390 O O . SER B 1 280 ? 26.172 26.688 31.078 1 94.5 280 SER B O 1
ATOM 5392 N N . GLU B 1 281 ? 25.875 28.234 29.547 1 95.69 281 GLU B N 1
ATOM 5393 C CA . GLU B 1 281 ? 24.562 28.641 30.047 1 95.69 281 GLU B CA 1
ATOM 5394 C C . GLU B 1 281 ? 23.5 27.609 29.719 1 95.69 281 GLU B C 1
ATOM 5396 O O . GLU B 1 281 ? 22.719 27.219 30.578 1 95.69 281 GLU B O 1
ATOM 5401 N N . LEU B 1 282 ? 23.516 27.094 28.531 1 96.44 282 LEU B N 1
ATOM 5402 C CA . LEU B 1 282 ? 22.469 26.219 28.016 1 96.44 282 LEU B CA 1
ATOM 5403 C C . LEU B 1 282 ? 22.547 24.844 28.672 1 96.44 282 LEU B C 1
ATOM 5405 O O . LEU B 1 282 ? 21.547 24.094 28.703 1 96.44 282 LEU B O 1
ATOM 5409 N N . ILE B 1 283 ? 23.75 24.547 29.266 1 96.06 283 ILE B N 1
ATOM 5410 C CA . ILE B 1 283 ? 23.875 23.234 29.891 1 96.06 283 ILE B CA 1
ATOM 5411 C C . ILE B 1 283 ? 23.922 23.406 31.406 1 96.06 283 ILE B C 1
ATOM 5413 O O . ILE B 1 283 ? 24.219 22.438 32.125 1 96.06 283 ILE B O 1
ATOM 5417 N N . SER B 1 284 ? 23.703 24.578 31.859 1 95.56 284 SER B N 1
ATOM 5418 C CA . SER B 1 284 ? 23.703 24.812 33.312 1 95.56 284 SER B CA 1
ATOM 5419 C C . SER B 1 284 ? 22.484 24.203 33.969 1 95.56 284 SER B C 1
ATOM 5421 O O . SER B 1 284 ? 21.422 24.109 33.344 1 95.56 284 SER B O 1
ATOM 5423 N N . LYS B 1 285 ? 22.594 23.875 35.188 1 95.12 285 LYS B N 1
ATOM 5424 C CA . LYS B 1 285 ? 21.5 23.266 35.969 1 95.12 285 LYS B CA 1
ATOM 5425 C C . LYS B 1 285 ? 20.312 24.203 36.062 1 95.12 285 LYS B C 1
ATOM 5427 O O . LYS B 1 285 ? 19.156 23.781 35.938 1 95.12 285 LYS B O 1
ATOM 5432 N N . GLU B 1 286 ? 20.594 25.453 36.281 1 94.81 286 GLU B N 1
ATOM 5433 C CA . GLU B 1 286 ? 19.547 26.469 36.438 1 94.81 286 GLU B CA 1
ATOM 5434 C C . GLU B 1 286 ? 18.719 26.594 35.188 1 94.81 286 GLU B C 1
ATOM 5436 O O . GLU B 1 286 ? 17.484 26.672 35.25 1 94.81 286 GLU B O 1
ATOM 5441 N N . PHE B 1 287 ? 19.344 26.547 34.094 1 95.31 287 PHE B N 1
ATOM 5442 C CA . PHE B 1 287 ? 18.656 26.703 32.812 1 95.31 287 PHE B CA 1
ATOM 5443 C C . PHE B 1 287 ? 17.891 25.438 32.438 1 95.31 287 PHE B C 1
ATOM 5445 O O . PHE B 1 287 ? 16.719 25.5 32.031 1 95.31 287 PHE B O 1
ATOM 5452 N N . ILE B 1 288 ? 18.5 24.328 32.656 1 94.88 288 ILE B N 1
ATOM 5453 C CA . ILE B 1 288 ? 17.922 23.031 32.312 1 94.88 288 ILE B CA 1
ATOM 5454 C C . ILE B 1 288 ? 16.625 22.812 33.062 1 94.88 288 ILE B C 1
ATOM 5456 O O . ILE B 1 288 ? 15.656 22.281 32.531 1 94.88 288 ILE B O 1
ATOM 5460 N N . GLN B 1 289 ? 16.531 23.312 34.25 1 94.19 289 GLN B N 1
ATOM 5461 C CA . GLN B 1 289 ? 15.375 23.125 35.125 1 94.19 289 GLN B CA 1
ATOM 5462 C C . GLN B 1 289 ? 14.156 23.859 34.562 1 94.19 289 GLN B C 1
ATOM 5464 O O . GLN B 1 289 ? 13.016 23.484 34.875 1 94.19 289 GLN B O 1
ATOM 5469 N N . THR B 1 290 ? 14.406 24.781 33.781 1 93.56 290 THR B N 1
ATOM 5470 C CA . THR B 1 290 ? 13.312 25.562 33.219 1 93.56 290 THR B CA 1
ATOM 5471 C C . THR B 1 290 ? 12.883 25 31.859 1 93.56 290 THR B C 1
ATOM 5473 O O . THR B 1 290 ? 11.953 25.516 31.234 1 93.56 290 THR B O 1
ATOM 5476 N N . GLN B 1 291 ? 13.531 23.984 31.469 1 92.06 291 GLN B N 1
ATOM 5477 C CA . GLN B 1 291 ? 13.336 23.5 30.094 1 92.06 291 GLN B CA 1
ATOM 5478 C C . GLN B 1 291 ? 12.625 22.141 30.078 1 92.06 291 GLN B C 1
ATOM 5480 O O . GLN B 1 291 ? 12.75 21.375 31.031 1 92.06 291 GLN B O 1
ATOM 5485 N N . LYS B 1 292 ? 11.836 21.922 29.047 1 94.62 292 LYS B N 1
ATOM 5486 C CA . LYS B 1 292 ? 11.461 20.562 28.672 1 94.62 292 LYS B CA 1
ATOM 5487 C C . LYS B 1 292 ? 12.539 19.938 27.797 1 94.62 292 LYS B C 1
ATOM 5489 O O . LYS B 1 292 ? 12.523 20.078 26.562 1 94.62 292 LYS B O 1
ATOM 5494 N N . ILE B 1 293 ? 13.344 19.141 28.297 1 94.5 293 ILE B N 1
ATOM 5495 C CA . ILE B 1 293 ? 14.602 18.75 27.688 1 94.5 293 ILE B CA 1
ATOM 5496 C C . ILE B 1 293 ? 14.336 17.734 26.578 1 94.5 293 ILE B C 1
ATOM 5498 O O . ILE B 1 293 ? 15.188 17.516 25.703 1 94.5 293 ILE B O 1
ATOM 5502 N N . ASP B 1 294 ? 13.141 17.125 26.594 1 96.38 294 ASP B N 1
ATOM 5503 C CA . ASP B 1 294 ? 12.867 16.078 25.609 1 96.38 294 ASP B CA 1
ATOM 5504 C C . ASP B 1 294 ? 12.258 16.656 24.344 1 96.38 294 ASP B C 1
ATOM 5506 O O . ASP B 1 294 ? 12.008 15.938 23.375 1 96.38 294 ASP B O 1
ATOM 5510 N N . ASP B 1 295 ? 12.07 17.984 24.281 1 97.38 295 ASP B N 1
ATOM 5511 C CA . ASP B 1 295 ? 11.539 18.625 23.078 1 97.38 295 ASP B CA 1
ATOM 5512 C C . ASP B 1 295 ? 12.555 18.562 21.938 1 97.38 295 ASP B C 1
ATOM 5514 O O . ASP B 1 295 ? 13.719 18.219 22.156 1 97.38 295 ASP B O 1
ATOM 5518 N N . TYR B 1 296 ? 12.055 18.781 20.734 1 97.56 296 TYR B N 1
ATOM 5519 C CA . TYR B 1 296 ? 12.945 18.953 19.594 1 97.56 296 TYR B CA 1
ATOM 5520 C C . TYR B 1 296 ? 13.555 20.359 19.594 1 97.56 296 TYR B C 1
ATOM 5522 O O . TYR B 1 296 ? 12.836 21.359 19.516 1 97.56 296 TYR B O 1
ATOM 5530 N N . ILE B 1 297 ? 14.922 20.406 19.609 1 96.88 297 ILE B N 1
ATOM 5531 C CA . ILE B 1 297 ? 15.547 21.688 19.922 1 96.88 297 ILE B CA 1
ATOM 5532 C C . ILE B 1 297 ? 16.516 22.078 18.812 1 96.88 297 ILE B C 1
ATOM 5534 O O . ILE B 1 297 ? 17.25 21.25 18.297 1 96.88 297 ILE B O 1
ATOM 5538 N N . LYS B 1 298 ? 16.391 23.266 18.391 1 96.56 298 LYS B N 1
ATOM 5539 C CA . LYS B 1 298 ? 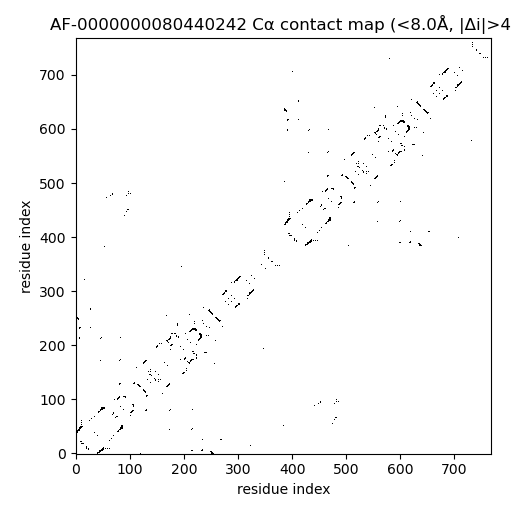17.391 23.969 17.609 1 96.56 298 LYS B CA 1
ATOM 5540 C C . LYS B 1 298 ? 18.188 24.953 18.469 1 96.56 298 LYS B C 1
ATOM 5542 O O . LYS B 1 298 ? 17.609 25.828 19.109 1 96.56 298 LYS B O 1
ATOM 5547 N N . VAL B 1 299 ? 19.547 24.797 18.422 1 96.38 299 VAL B N 1
ATOM 5548 C CA . VAL B 1 299 ? 20.375 25.609 19.297 1 96.38 299 VAL B CA 1
ATOM 5549 C C . VAL B 1 299 ? 21.203 26.578 18.469 1 96.38 299 VAL B C 1
ATOM 5551 O O . VAL B 1 299 ? 21.781 26.203 17.453 1 96.38 299 VAL B O 1
ATOM 5554 N N . THR B 1 300 ? 21.172 27.766 18.906 1 95.19 300 THR B N 1
ATOM 5555 C CA . THR B 1 300 ? 22.078 28.781 18.391 1 95.19 300 THR B CA 1
ATOM 5556 C C . THR B 1 300 ? 23.062 29.219 19.469 1 95.19 300 THR B C 1
ATOM 5558 O O . THR B 1 300 ? 22.672 29.875 20.438 1 95.19 300 THR B O 1
ATOM 5561 N N . LEU B 1 301 ? 24.359 28.844 19.234 1 95.06 301 LEU B N 1
ATOM 5562 C CA . LEU B 1 301 ? 25.391 29.219 20.203 1 95.06 301 LEU B CA 1
ATOM 5563 C C . LEU B 1 301 ? 25.891 30.625 19.953 1 95.06 301 LEU B C 1
ATOM 5565 O O . LEU B 1 301 ? 26.141 31.016 18.812 1 95.06 301 LEU B O 1
ATOM 5569 N N . THR B 1 302 ? 26.078 31.359 21.031 1 94.12 302 THR B N 1
ATOM 5570 C CA . THR B 1 302 ? 26.562 32.75 20.938 1 94.12 302 THR B CA 1
ATOM 5571 C C . THR B 1 302 ? 28.016 32.844 21.375 1 94.12 302 THR B C 1
ATOM 5573 O O . THR B 1 302 ? 28.547 33.938 21.484 1 94.12 302 THR B O 1
ATOM 5576 N N . ASP B 1 303 ? 28.625 31.75 21.578 1 90.75 303 ASP B N 1
ATOM 5577 C CA . ASP B 1 303 ? 30.016 31.719 22 1 90.75 303 ASP B CA 1
ATOM 5578 C C . ASP B 1 303 ? 30.922 32.406 20.969 1 90.75 303 ASP B C 1
ATOM 5580 O O . ASP B 1 303 ? 30.719 32.25 19.766 1 90.75 303 ASP B O 1
ATOM 5584 N N . LYS B 1 304 ? 31.906 33.219 21.344 1 84.56 304 LYS B N 1
ATOM 5585 C CA . LYS B 1 304 ? 32.812 33.938 20.453 1 84.56 304 LYS B CA 1
ATOM 5586 C C . LYS B 1 304 ? 34.031 33.062 20.094 1 84.56 304 LYS B C 1
ATOM 5588 O O . LYS B 1 304 ? 34.625 33.25 19.031 1 84.56 304 LYS B O 1
ATOM 5593 N N . GLY B 1 305 ? 34.406 32.031 20.812 1 75.62 305 GLY B N 1
ATOM 5594 C CA . GLY B 1 305 ? 35.562 31.172 20.547 1 75.62 305 GLY B CA 1
ATOM 5595 C C . GLY B 1 305 ? 35.156 29.766 20.156 1 75.62 305 GLY B C 1
ATOM 5596 O O . GLY B 1 305 ? 34 29.484 19.844 1 75.62 305 GLY B O 1
ATOM 5597 N N . GLU B 1 306 ? 36.25 29 19.891 1 77.44 306 GLU B N 1
ATOM 5598 C CA . GLU B 1 306 ? 36.062 27.594 19.531 1 77.44 306 GLU B CA 1
ATOM 5599 C C . GLU B 1 306 ? 35.438 26.812 20.688 1 77.44 306 GLU B C 1
ATOM 5601 O O . GLU B 1 306 ? 35.875 26.984 21.844 1 77.44 306 GLU B O 1
ATOM 5606 N N . VAL B 1 307 ? 34.312 26.359 20.469 1 83.62 307 VAL B N 1
ATOM 5607 C CA . VAL B 1 307 ? 33.656 25.531 21.469 1 83.62 307 VAL B CA 1
ATOM 5608 C C . VAL B 1 307 ? 33.938 24.047 21.172 1 83.62 307 VAL B C 1
ATOM 5610 O O . VAL B 1 307 ? 33.75 23.594 20.047 1 83.62 307 VAL B O 1
ATOM 5613 N N . ILE B 1 308 ? 34.406 23.344 22.172 1 86.44 308 ILE B N 1
ATOM 5614 C CA . ILE B 1 308 ? 34.812 21.969 21.984 1 86.44 308 ILE B CA 1
ATOM 5615 C C . ILE B 1 308 ? 33.625 21.047 22.078 1 86.44 308 ILE B C 1
ATOM 5617 O O . ILE B 1 308 ? 32.938 20.984 23.109 1 86.44 308 ILE B O 1
ATOM 5621 N N . GLU B 1 309 ? 33.375 20.266 21.109 1 91.44 309 GLU B N 1
ATOM 5622 C CA . GLU B 1 309 ? 32.375 19.219 20.984 1 91.44 309 GLU B CA 1
ATOM 5623 C C . GLU B 1 309 ? 31.031 19.688 21.5 1 91.44 309 GLU B C 1
ATOM 5625 O O . GLU B 1 309 ? 30.406 19.016 22.344 1 91.44 309 GLU B O 1
ATOM 5630 N N . PRO B 1 310 ? 30.578 20.797 21.062 1 92.19 310 PRO B N 1
ATOM 5631 C CA . PRO B 1 310 ? 29.328 21.359 21.562 1 92.19 310 PRO B CA 1
ATOM 5632 C C . PRO B 1 310 ? 28.141 20.422 21.375 1 92.19 310 PRO B C 1
ATOM 5634 O O . PRO B 1 310 ? 27.266 20.312 22.25 1 92.19 310 PRO B O 1
ATOM 5637 N N . MET B 1 311 ? 28.078 19.688 20.297 1 93.56 311 MET B N 1
ATOM 5638 C CA . MET B 1 311 ? 26.938 18.812 20.031 1 93.56 311 MET B CA 1
ATOM 5639 C C . MET B 1 311 ? 26.875 17.688 21.062 1 93.56 311 MET B C 1
ATOM 5641 O O . MET B 1 311 ? 25.781 17.359 21.547 1 93.56 311 MET B O 1
ATOM 5645 N N . GLN B 1 312 ? 27.969 17.172 21.312 1 93.88 312 GLN B N 1
ATOM 5646 C CA . GLN B 1 312 ? 28 16.094 22.281 1 93.88 312 GLN B CA 1
ATOM 5647 C C . GLN B 1 312 ? 27.531 16.562 23.656 1 93.88 312 GLN B C 1
ATOM 5649 O O . GLN B 1 312 ? 26.719 15.891 24.297 1 93.88 312 GLN B O 1
ATOM 5654 N N . LYS B 1 313 ? 28.047 17.688 24.062 1 94.31 313 LYS B N 1
ATOM 5655 C CA . LYS B 1 313 ? 27.688 18.25 25.359 1 94.31 313 LYS B CA 1
ATOM 5656 C C . LYS B 1 313 ? 26.188 18.578 25.422 1 94.31 313 LYS B C 1
ATOM 5658 O O . LYS B 1 313 ? 25.516 18.297 26.406 1 94.31 313 LYS B O 1
ATOM 5663 N N . LEU B 1 314 ? 25.75 19.125 24.391 1 96.25 314 LEU B N 1
ATOM 5664 C CA . LEU B 1 314 ? 24.328 19.5 24.328 1 96.25 314 LEU B CA 1
ATOM 5665 C C . LEU B 1 314 ? 23.453 18.25 24.312 1 96.25 314 LEU B C 1
ATOM 5667 O O . LEU B 1 314 ? 22.406 18.219 24.953 1 96.25 314 LEU B O 1
ATOM 5671 N N . ARG B 1 315 ? 23.781 17.234 23.594 1 95.69 315 ARG B N 1
ATOM 5672 C CA . ARG B 1 315 ? 22.984 16.016 23.438 1 95.69 315 ARG B CA 1
ATOM 5673 C C . ARG B 1 315 ? 22.859 15.273 24.75 1 95.69 315 ARG B C 1
ATOM 5675 O O . ARG B 1 315 ? 21.859 14.578 24.984 1 95.69 315 ARG B O 1
ATOM 5682 N N . GLU B 1 316 ? 23.781 15.414 25.609 1 95.44 316 GLU B N 1
ATOM 5683 C CA . GLU B 1 316 ? 23.703 14.805 26.922 1 95.44 316 GLU B CA 1
ATOM 5684 C C . GLU B 1 316 ? 22.547 15.375 27.734 1 95.44 316 GLU B C 1
ATOM 5686 O O . GLU B 1 316 ? 21.969 14.688 28.578 1 95.44 316 GLU B O 1
ATOM 5691 N N . VAL B 1 317 ? 22.234 16.609 27.469 1 95.69 317 VAL B N 1
ATOM 5692 C CA . VAL B 1 317 ? 21.188 17.312 28.188 1 95.69 317 VAL B CA 1
ATOM 5693 C C . VAL B 1 317 ? 19.891 17.281 27.375 1 95.69 317 VAL B C 1
ATOM 5695 O O . VAL B 1 317 ? 18.812 17.062 27.938 1 95.69 317 VAL B O 1
ATOM 5698 N N . TYR B 1 318 ? 20.047 17.516 26.141 1 96.81 318 TYR B N 1
ATOM 5699 C CA . TYR B 1 318 ? 18.922 17.562 25.203 1 96.81 318 TYR B CA 1
ATOM 5700 C C . TYR B 1 318 ? 19 16.422 24.203 1 96.81 318 TYR B C 1
ATOM 5702 O O . TYR B 1 318 ? 19.5 16.594 23.078 1 96.81 318 TYR B O 1
ATOM 5710 N N . PRO B 1 319 ? 18.375 15.398 24.453 1 96.69 319 PRO B N 1
ATOM 5711 C CA . PRO B 1 319 ? 18.547 14.211 23.625 1 96.69 319 PRO B CA 1
ATOM 5712 C C . PRO B 1 319 ? 17.969 14.391 22.219 1 96.69 319 PRO B C 1
ATOM 5714 O O . PRO B 1 319 ? 18.391 13.695 21.281 1 96.69 319 PRO B O 1
ATOM 5717 N N . ASN B 1 320 ? 17.031 15.289 22 1 97.56 320 ASN B N 1
ATOM 5718 C CA . ASN B 1 320 ? 16.391 15.445 20.703 1 97.56 320 ASN B CA 1
ATOM 5719 C C . ASN B 1 320 ? 16.828 16.734 20 1 97.56 320 ASN B C 1
ATOM 5721 O O . ASN B 1 320 ? 16.047 17.375 19.312 1 97.56 320 ASN B O 1
ATOM 5725 N N . ILE B 1 321 ? 18.047 17.141 20.266 1 96.69 321 ILE B N 1
ATOM 5726 C CA . ILE B 1 321 ? 18.594 18.281 19.531 1 96.69 321 ILE B CA 1
ATOM 5727 C C . ILE B 1 321 ? 18.656 17.953 18.047 1 96.69 321 ILE B C 1
ATOM 5729 O O . ILE B 1 321 ? 19.188 16.906 17.656 1 96.69 321 ILE B O 1
ATOM 5733 N N . MET B 1 322 ? 18.141 18.828 17.234 1 95.62 322 MET B N 1
ATOM 5734 C CA . MET B 1 322 ? 18.047 18.547 15.805 1 95.62 322 MET B CA 1
ATOM 5735 C C . MET B 1 322 ? 19.031 19.406 15.016 1 95.62 322 MET B C 1
ATOM 5737 O O . MET B 1 322 ? 19.531 18.984 13.969 1 95.62 322 MET B O 1
ATOM 5741 N N . GLU B 1 323 ? 19.234 20.609 15.508 1 94.38 323 GLU B N 1
ATOM 5742 C CA . GLU B 1 323 ? 20.078 21.562 14.781 1 94.38 323 GLU B CA 1
ATOM 5743 C C . GLU B 1 323 ? 20.938 22.375 15.75 1 94.38 323 GLU B C 1
ATOM 5745 O O . GLU B 1 323 ? 20.453 22.781 16.812 1 94.38 323 GLU B O 1
ATOM 5750 N N . LEU B 1 324 ? 22.234 22.547 15.328 1 94.69 324 LEU B N 1
ATOM 5751 C CA . LEU B 1 324 ? 23.156 23.391 16.062 1 94.69 324 LEU B CA 1
ATOM 5752 C C . LEU B 1 324 ? 23.812 24.422 15.148 1 94.69 324 LEU B C 1
ATOM 5754 O O . LEU B 1 324 ? 24.312 24.078 14.086 1 94.69 324 LEU B O 1
ATOM 5758 N N . ARG B 1 325 ? 23.594 25.641 15.562 1 91.19 325 ARG B N 1
ATOM 5759 C CA . ARG B 1 325 ? 24.219 26.734 14.836 1 91.19 325 ARG B CA 1
ATOM 5760 C C . ARG B 1 325 ? 25.094 27.578 15.758 1 91.19 325 ARG B C 1
ATOM 5762 O O . ARG B 1 325 ? 24.844 27.656 16.969 1 91.19 325 ARG B O 1
ATOM 5769 N N . ASN B 1 326 ? 26.203 28.062 15.117 1 88.06 326 ASN B N 1
ATOM 5770 C CA . ASN B 1 326 ? 27.062 29.016 15.828 1 88.06 326 ASN B CA 1
ATOM 5771 C C . ASN B 1 326 ? 26.938 30.422 15.258 1 88.06 326 ASN B C 1
ATOM 5773 O O . ASN B 1 326 ? 27.156 30.625 14.062 1 88.06 326 ASN B O 1
ATOM 5777 N N . GLU B 1 327 ? 26.547 31.328 16.047 1 80.06 327 GLU B N 1
ATOM 5778 C CA . GLU B 1 327 ? 26.297 32.688 15.609 1 80.06 327 GLU B CA 1
ATOM 5779 C C . GLU B 1 327 ? 27.578 33.344 15.07 1 80.06 327 GLU B C 1
ATOM 5781 O O . GLU B 1 327 ? 27.531 34.125 14.109 1 80.06 327 GLU B O 1
ATOM 5786 N N . SER B 1 328 ? 28.781 33.156 15.75 1 66.75 328 SER B N 1
ATOM 5787 C CA . SER B 1 328 ? 30.031 33.75 15.273 1 66.75 328 SER B CA 1
ATOM 5788 C C . SER B 1 328 ? 30.391 33.25 13.883 1 66.75 328 SER B C 1
ATOM 5790 O O . SER B 1 328 ? 30.875 34 13.047 1 66.75 328 SER B O 1
ATOM 5792 N N . ARG B 1 329 ? 30.047 31.984 13.664 1 56.47 329 ARG B N 1
ATOM 5793 C CA . ARG B 1 329 ? 30.359 31.438 12.352 1 56.47 329 ARG B CA 1
ATOM 5794 C C . ARG B 1 329 ? 29.328 31.875 11.312 1 56.47 329 ARG B C 1
ATOM 5796 O O . ARG B 1 329 ? 29.656 32 10.125 1 56.47 329 ARG B O 1
ATOM 5803 N N . LEU B 1 330 ? 28.125 32.062 11.711 1 55.31 330 LEU B N 1
ATOM 5804 C CA . LEU B 1 330 ? 27.047 32.531 10.844 1 55.31 330 LEU B CA 1
ATOM 5805 C C . LEU B 1 330 ? 27.312 33.938 10.367 1 55.31 330 LEU B C 1
ATOM 5807 O O . LEU B 1 330 ? 27.047 34.281 9.203 1 55.31 330 LEU B O 1
ATOM 5811 N N . LYS B 1 331 ? 27.781 34.844 11.211 1 52.81 331 LYS B N 1
ATOM 5812 C CA . LYS B 1 331 ? 28.156 36.188 10.812 1 52.81 331 LYS B CA 1
ATOM 5813 C C . LYS B 1 331 ? 29.266 36.156 9.766 1 52.81 331 LYS B C 1
ATOM 5815 O O . LYS B 1 331 ? 29.281 37 8.844 1 52.81 331 LYS B O 1
ATOM 5820 N N . GLU B 1 332 ? 30.156 35.188 10.008 1 48.62 332 GLU B N 1
ATOM 5821 C CA . GLU B 1 332 ? 31.203 35.094 9.008 1 48.62 332 GLU B CA 1
ATOM 5822 C C . GLU B 1 332 ? 30.656 34.562 7.68 1 48.62 332 GLU B C 1
ATOM 5824 O O . GLU B 1 332 ? 31.078 35 6.609 1 48.62 332 GLU B O 1
ATOM 5829 N N . LEU B 1 333 ? 29.75 33.594 7.844 1 47.41 333 LEU B N 1
ATOM 5830 C CA . LEU B 1 333 ? 29.172 33.031 6.629 1 47.41 333 LEU B CA 1
ATOM 5831 C C . LEU B 1 333 ? 28.188 34.031 5.992 1 47.41 333 LEU B C 1
ATOM 5833 O O . LEU B 1 333 ? 28.109 34.125 4.766 1 47.41 333 LEU B O 1
ATOM 5837 N N . ASN B 1 334 ? 27.297 34.594 6.77 1 46.53 334 ASN B N 1
ATOM 5838 C CA . ASN B 1 334 ? 26.406 35.625 6.199 1 46.53 334 ASN B CA 1
ATOM 5839 C C . ASN B 1 334 ? 27.203 36.781 5.594 1 46.53 334 ASN B C 1
ATOM 5841 O O . ASN B 1 334 ? 26.781 37.344 4.59 1 46.53 334 ASN B O 1
ATOM 5845 N N . MET B 1 335 ? 28.312 37.125 6.199 1 41.56 335 MET B N 1
ATOM 5846 C CA . MET B 1 335 ? 29.188 38.094 5.496 1 41.56 335 MET B CA 1
ATOM 5847 C C . MET B 1 335 ? 29.672 37.5 4.184 1 41.56 335 MET B C 1
ATOM 5849 O O . MET B 1 335 ? 29.766 38.188 3.172 1 41.56 335 MET B O 1
ATOM 5853 N N . GLU B 1 336 ? 29.984 36.188 4.195 1 39.97 336 GLU B N 1
ATOM 5854 C CA . GLU B 1 336 ? 30.359 35.531 2.951 1 39.97 336 GLU B CA 1
ATOM 5855 C C . GLU B 1 336 ? 29.125 35.062 2.182 1 39.97 336 GLU B C 1
ATOM 5857 O O . GLU B 1 336 ? 29.109 35.094 0.949 1 39.97 336 GLU B O 1
ATOM 5862 N N . GLU B 1 337 ? 28.172 34.5 2.83 1 39.47 337 GLU B N 1
ATOM 5863 C CA . GLU B 1 337 ? 26.984 33.938 2.197 1 39.47 337 GLU B CA 1
ATOM 5864 C C . GLU B 1 337 ? 26.094 35.031 1.623 1 39.47 337 GLU B C 1
ATOM 5866 O O . GLU B 1 337 ? 25.141 34.75 0.879 1 39.47 337 GLU B O 1
ATOM 5871 N N . GLU B 1 338 ? 26.062 36.25 2.086 1 36 338 GLU B N 1
ATOM 5872 C CA . GLU B 1 338 ? 25.484 37.25 1.189 1 36 338 GLU B CA 1
ATOM 5873 C C . GLU B 1 338 ? 26.016 37.094 -0.23 1 36 338 GLU B C 1
ATOM 5875 O O . GLU B 1 338 ? 25.312 37.375 -1.202 1 36 338 GLU B O 1
ATOM 5880 N N . SER B 1 339 ? 27.234 36.656 -0.363 1 34.06 339 SER B N 1
ATOM 5881 C CA . SER B 1 339 ? 27.766 36.344 -1.685 1 34.06 339 SER B CA 1
ATOM 5882 C C . SER B 1 339 ? 27.219 35 -2.188 1 34.06 339 SER B C 1
ATOM 5884 O O . SER B 1 339 ? 26.906 34.844 -3.369 1 34.06 339 SER B O 1
ATOM 5886 N N . ILE B 1 340 ? 27.156 33.875 -1.342 1 33.81 340 ILE B N 1
ATOM 5887 C CA . ILE B 1 340 ? 26.812 32.5 -1.776 1 33.81 340 ILE B CA 1
ATOM 5888 C C . ILE B 1 340 ? 25.312 32.281 -1.605 1 33.81 340 ILE B C 1
ATOM 5890 O O . ILE B 1 340 ? 24.781 31.25 -2.016 1 33.81 340 ILE B O 1
ATOM 5894 N N . ALA B 1 341 ? 24.531 32.812 -0.75 1 35.22 341 ALA B N 1
ATOM 5895 C CA . ALA B 1 341 ? 23.078 32.75 -0.612 1 35.22 341 ALA B CA 1
ATOM 5896 C C . ALA B 1 341 ? 22.391 32.75 -1.978 1 35.22 341 ALA B C 1
ATOM 5898 O O . ALA B 1 341 ? 21.203 32.438 -2.088 1 35.22 341 ALA B O 1
ATOM 5899 N N . GLN B 1 342 ? 23.047 33.375 -2.848 1 32.62 342 GLN B N 1
ATOM 5900 C CA . GLN B 1 342 ? 22.516 33.281 -4.203 1 32.62 342 GLN B CA 1
ATOM 5901 C C . GLN B 1 342 ? 22.531 31.828 -4.707 1 32.62 342 GLN B C 1
ATOM 5903 O O . GLN B 1 342 ? 21.906 31.516 -5.723 1 32.62 342 GLN B O 1
ATOM 5908 N N . LEU B 1 343 ? 23.453 31 -4.082 1 32.78 343 LEU B N 1
ATOM 5909 C CA . LEU B 1 343 ? 23.578 29.672 -4.664 1 32.78 343 LEU B CA 1
ATOM 5910 C C . LEU B 1 343 ? 22.5 28.734 -4.133 1 32.78 343 LEU B C 1
ATOM 5912 O O . LEU B 1 343 ? 22.203 27.703 -4.75 1 32.78 343 LEU B O 1
ATOM 5916 N N . LYS B 1 344 ? 22.109 28.844 -2.906 1 35.66 344 LYS B N 1
ATOM 5917 C CA . LYS B 1 344 ? 21.203 27.891 -2.256 1 35.66 344 LYS B CA 1
ATOM 5918 C C . LYS B 1 344 ? 19.828 27.906 -2.904 1 35.66 344 LYS B C 1
ATOM 5920 O O . LYS B 1 344 ? 19.031 26.984 -2.695 1 35.66 344 LYS B O 1
ATOM 5925 N N . GLU B 1 345 ? 19.391 29.047 -3.195 1 36.56 345 GLU B N 1
ATOM 5926 C CA . GLU B 1 345 ? 18.078 29.031 -3.838 1 36.56 345 GLU B CA 1
ATOM 5927 C C . GLU B 1 345 ? 18.156 28.391 -5.219 1 36.56 345 GLU B C 1
ATOM 5929 O O . GLU B 1 345 ? 17.234 28.547 -6.027 1 36.56 345 GLU B O 1
ATOM 5934 N N . LYS B 1 346 ? 19.281 27.812 -5.473 1 39 346 LYS B N 1
ATOM 5935 C CA . LYS B 1 346 ? 19.344 27.344 -6.848 1 39 346 LYS B CA 1
ATOM 5936 C C . LYS B 1 346 ? 18.453 26.109 -7.047 1 39 346 LYS B C 1
ATOM 5938 O O . LYS B 1 346 ? 18.406 25.234 -6.188 1 39 346 LYS B O 1
ATOM 5943 N N . SER B 1 347 ? 17.422 26.188 -7.801 1 43.03 347 SER B N 1
ATOM 5944 C CA . SER B 1 347 ? 16.531 25.125 -8.234 1 43.03 347 SER B CA 1
ATOM 5945 C C . SER B 1 347 ? 17.312 23.859 -8.609 1 43.03 347 SER B C 1
ATOM 5947 O O . SER B 1 347 ? 18.516 23.922 -8.867 1 43.03 347 SER B O 1
ATOM 5949 N N . ILE B 1 348 ? 16.844 22.719 -8.297 1 43.94 348 ILE B N 1
ATOM 5950 C CA . ILE B 1 348 ? 17.438 21.484 -8.812 1 43.94 348 ILE B CA 1
ATOM 5951 C C . ILE B 1 348 ? 18.062 21.75 -10.18 1 43.94 348 ILE B C 1
ATOM 5953 O O . ILE B 1 348 ? 19.141 21.25 -10.477 1 43.94 348 ILE B O 1
ATOM 5957 N N . LEU B 1 349 ? 17.453 22.641 -10.789 1 46.5 349 LEU B N 1
ATOM 5958 C CA . LEU B 1 349 ? 17.984 23.062 -12.086 1 46.5 349 LEU B CA 1
ATOM 5959 C C . LEU B 1 349 ? 19.281 23.828 -11.914 1 46.5 349 LEU B C 1
ATOM 5961 O O . LEU B 1 349 ? 20.25 23.594 -12.648 1 46.5 349 LEU B O 1
ATOM 5965 N N . GLU B 1 350 ? 19.328 24.656 -10.977 1 52.88 350 GLU B N 1
ATOM 5966 C CA . GLU B 1 350 ? 20.516 25.484 -10.758 1 52.88 350 GLU B CA 1
ATOM 5967 C C . GLU B 1 350 ? 21.672 24.641 -10.219 1 52.88 350 GLU B C 1
ATOM 5969 O O . GLU B 1 350 ? 22.812 24.812 -10.641 1 52.88 350 GLU B O 1
ATOM 5974 N N . LEU B 1 351 ? 21.375 23.734 -9.469 1 49.38 351 LEU B N 1
ATOM 5975 C CA . LEU B 1 351 ? 22.375 22.812 -8.93 1 49.38 351 LEU B CA 1
ATOM 5976 C C . LEU B 1 351 ? 22.875 21.859 -10.008 1 49.38 351 LEU B C 1
ATOM 5978 O O . LEU B 1 351 ? 24.078 21.578 -10.078 1 49.38 351 LEU B O 1
ATOM 5982 N N . THR B 1 352 ? 21.922 21.344 -10.766 1 52.47 352 THR B N 1
ATOM 5983 C CA . THR B 1 352 ? 22.297 20.516 -11.914 1 52.47 352 THR B CA 1
ATOM 5984 C C . THR B 1 352 ? 23.125 21.312 -12.914 1 52.47 352 THR B C 1
ATOM 5986 O O . THR B 1 352 ? 24.125 20.812 -13.438 1 52.47 352 THR B O 1
ATOM 5989 N N . CYS B 1 353 ? 22.703 22.516 -13.031 1 52.97 353 CYS B N 1
ATOM 5990 C CA . CYS B 1 353 ? 23.453 23.391 -13.922 1 52.97 353 CYS B CA 1
ATOM 5991 C C . CYS B 1 353 ? 24.828 23.688 -13.359 1 52.97 353 CYS B C 1
ATOM 5993 O O . CYS B 1 353 ? 25.812 23.688 -14.094 1 52.97 353 CYS B O 1
ATOM 5995 N N . ASP B 1 354 ? 24.953 23.891 -12.141 1 55.66 354 ASP B N 1
ATOM 5996 C CA . ASP B 1 354 ? 26.234 24.141 -11.477 1 55.66 354 ASP B CA 1
ATOM 5997 C C . ASP B 1 354 ? 27.125 22.906 -11.547 1 55.66 354 ASP B C 1
ATOM 5999 O O . ASP B 1 354 ? 28.344 23.031 -11.75 1 55.66 354 ASP B O 1
ATOM 6003 N N . PHE B 1 355 ? 26.562 21.828 -11.383 1 49.5 355 PHE B N 1
ATOM 6004 C CA . PHE B 1 355 ? 27.281 20.562 -11.477 1 49.5 355 PHE B CA 1
ATOM 6005 C C . PHE B 1 355 ? 27.844 20.359 -12.883 1 49.5 355 PHE B C 1
ATOM 6007 O O . PHE B 1 355 ? 29.016 20.016 -13.047 1 49.5 355 PHE B O 1
ATOM 6014 N N . PHE B 1 356 ? 26.906 20.531 -13.773 1 48.84 356 PHE B N 1
ATOM 6015 C CA . PHE B 1 356 ? 27.328 20.391 -15.164 1 48.84 356 PHE B CA 1
ATOM 6016 C C . PHE B 1 356 ? 28.391 21.422 -15.508 1 48.84 356 PHE B C 1
ATOM 6018 O O . PHE B 1 356 ? 29.359 21.125 -16.203 1 48.84 356 PHE B O 1
ATOM 6025 N N . SER B 1 357 ? 28.109 22.531 -14.945 1 53 357 SER B N 1
ATOM 6026 C CA . SER B 1 357 ? 29.094 23.578 -15.188 1 53 357 SER B CA 1
ATOM 6027 C C . SER B 1 357 ? 30.406 23.25 -14.492 1 53 357 SER B C 1
ATOM 6029 O O . SER B 1 357 ? 31.484 23.594 -14.992 1 53 357 SER B O 1
ATOM 6031 N N . SER B 1 358 ? 30.328 22.719 -13.414 1 52.88 358 SER B N 1
ATOM 6032 C CA . SER B 1 358 ? 31.531 22.359 -12.68 1 52.88 358 SER B CA 1
ATOM 6033 C C . SER B 1 358 ? 32.281 21.234 -13.367 1 52.88 358 SER B C 1
ATOM 6035 O O . SER B 1 358 ? 33.531 21.188 -13.328 1 52.88 358 SER B O 1
ATOM 6037 N N . ILE B 1 359 ? 31.625 20.359 -13.938 1 50.12 359 ILE B N 1
ATOM 6038 C CA . ILE B 1 359 ? 32.281 19.234 -14.602 1 50.12 359 ILE B CA 1
ATOM 6039 C C . ILE B 1 359 ? 32.75 19.656 -15.992 1 50.12 359 ILE B C 1
ATOM 6041 O O . ILE B 1 359 ? 33.812 19.281 -16.438 1 50.12 359 ILE B O 1
ATOM 6045 N N . ARG B 1 360 ? 31.828 20.391 -16.703 1 50.62 360 ARG B N 1
ATOM 6046 C CA . ARG B 1 360 ? 32.156 20.688 -18.094 1 50.62 360 ARG B CA 1
ATOM 6047 C C . ARG B 1 360 ? 32.844 22.047 -18.203 1 50.62 360 ARG B C 1
ATOM 6049 O O . ARG B 1 360 ? 33.344 22.406 -19.266 1 50.62 360 ARG B O 1
ATOM 6056 N N . GLU B 1 361 ? 33.344 22.672 -17.156 1 51.81 361 GLU B N 1
ATOM 6057 C CA . GLU B 1 361 ? 34 23.984 -17.156 1 51.81 361 GLU B CA 1
ATOM 6058 C C . GLU B 1 361 ? 33.281 24.922 -18.141 1 51.81 361 GLU B C 1
ATOM 6060 O O . GLU B 1 361 ? 33.875 25.922 -18.562 1 51.81 361 GLU B O 1
ATOM 6065 N N . GLU B 1 362 ? 32.219 24.484 -18.844 1 54.47 362 GLU B N 1
ATOM 6066 C CA . GLU B 1 362 ? 31.453 25.359 -19.734 1 54.47 362 GLU B CA 1
ATOM 6067 C C . GLU B 1 362 ? 30.047 25.609 -19.203 1 54.47 362 GLU B C 1
ATOM 6069 O O . GLU B 1 362 ? 29.5 24.766 -18.484 1 54.47 362 GLU B O 1
ATOM 6074 N N . GLU B 1 363 ? 29.578 26.859 -19.391 1 54.59 363 GLU B N 1
ATOM 6075 C CA . GLU B 1 363 ? 28.219 27.234 -19 1 54.59 363 GLU B CA 1
ATOM 6076 C C . GLU B 1 363 ? 27.172 26.422 -19.75 1 54.59 363 GLU B C 1
ATOM 6078 O O . GLU B 1 363 ? 27.344 26.125 -20.938 1 54.59 363 GLU B O 1
ATOM 6083 N N . ILE B 1 364 ? 26.203 25.812 -19.125 1 56.53 364 ILE B N 1
ATOM 6084 C CA . ILE B 1 364 ? 25.109 25.062 -19.734 1 56.53 364 ILE B CA 1
ATOM 6085 C C . ILE B 1 364 ? 24.312 25.969 -20.656 1 56.53 364 ILE B C 1
ATOM 6087 O O . ILE B 1 364 ? 24 27.109 -20.312 1 56.53 364 ILE B O 1
ATOM 6091 N N . THR B 1 365 ? 24.25 25.688 -21.906 1 59.88 365 THR B N 1
ATOM 6092 C CA . THR B 1 365 ? 23.484 26.453 -22.875 1 59.88 365 THR B CA 1
ATOM 6093 C C . THR B 1 365 ? 21.984 26.406 -22.562 1 59.88 365 THR B C 1
ATOM 6095 O O . THR B 1 365 ? 21.547 25.531 -21.812 1 59.88 365 THR B O 1
ATOM 6098 N N . ASP B 1 366 ? 21.25 27.391 -22.953 1 59.16 366 ASP B N 1
ATOM 6099 C CA . ASP B 1 366 ? 19.812 27.453 -22.766 1 59.16 366 ASP B CA 1
ATOM 6100 C C . ASP B 1 366 ? 19.141 26.156 -23.234 1 59.16 366 ASP B C 1
ATOM 6102 O O . ASP B 1 366 ? 18.172 25.703 -22.609 1 59.16 366 ASP B O 1
ATOM 6106 N N . GLU B 1 367 ? 19.625 25.609 -24.234 1 58.12 367 GLU B N 1
ATOM 6107 C CA . GLU B 1 367 ? 19.062 24.375 -24.766 1 58.12 367 GLU B CA 1
ATOM 6108 C C . GLU B 1 367 ? 19.344 23.203 -23.828 1 58.12 367 GLU B C 1
ATOM 6110 O O . GLU B 1 367 ? 18.469 22.359 -23.594 1 58.12 367 GLU B O 1
ATOM 6115 N N . GLU B 1 368 ? 20.484 23.25 -23.328 1 58.72 368 GLU B N 1
ATOM 6116 C CA . GLU B 1 368 ? 20.859 22.203 -22.375 1 58.72 368 GLU B CA 1
ATOM 6117 C C . GLU B 1 368 ? 20.125 22.359 -21.062 1 58.72 368 GLU B C 1
ATOM 6119 O O . GLU B 1 368 ? 19.688 21.375 -20.453 1 58.72 368 GLU B O 1
ATOM 6124 N N . LEU B 1 369 ? 19.953 23.516 -20.734 1 58.5 369 LEU B N 1
ATOM 6125 C CA . LEU B 1 369 ? 19.156 23.828 -19.547 1 58.5 369 LEU B CA 1
ATOM 6126 C C . LEU B 1 369 ? 17.719 23.359 -19.719 1 58.5 369 LEU B C 1
ATOM 6128 O O . LEU B 1 369 ? 17.125 22.812 -18.766 1 58.5 369 LEU B O 1
ATOM 6132 N N . ALA B 1 370 ? 17.156 23.516 -20.859 1 60.09 370 ALA B N 1
ATOM 6133 C CA . ALA B 1 370 ? 15.82 23.031 -21.156 1 60.09 370 ALA B CA 1
ATOM 6134 C C . ALA B 1 370 ? 15.758 21.516 -21.109 1 60.09 370 ALA B C 1
ATOM 6136 O O . ALA B 1 370 ? 14.781 20.938 -20.625 1 60.09 370 ALA B O 1
ATOM 6137 N N . LEU B 1 371 ? 16.75 20.938 -21.547 1 57.53 371 LEU B N 1
ATOM 6138 C CA . LEU B 1 371 ? 16.812 19.484 -21.516 1 57.53 371 LEU B CA 1
ATOM 6139 C C . LEU B 1 371 ? 16.969 18.969 -20.078 1 57.53 371 LEU B C 1
ATOM 6141 O O . LEU B 1 371 ? 16.312 18 -19.688 1 57.53 371 LEU B O 1
ATOM 6145 N N . VAL B 1 372 ? 17.766 19.594 -19.375 1 59 372 VAL B N 1
ATOM 6146 C CA . VAL B 1 372 ? 17.953 19.219 -17.984 1 59 372 VAL B CA 1
ATOM 6147 C C . VAL B 1 372 ? 16.656 19.406 -17.203 1 59 372 VAL B C 1
ATOM 6149 O O . VAL B 1 372 ? 16.266 18.547 -16.406 1 59 372 VAL B O 1
ATOM 6152 N N . LYS B 1 373 ? 16.062 20.453 -17.547 1 58.75 373 LYS B N 1
ATOM 6153 C CA . LYS B 1 373 ? 14.758 20.703 -16.938 1 58.75 373 LYS B CA 1
ATOM 6154 C C . LYS B 1 373 ? 13.766 19.609 -17.312 1 58.75 373 LYS B C 1
ATOM 6156 O O . LYS B 1 373 ? 13.008 19.141 -16.453 1 58.75 373 LYS B O 1
ATOM 6161 N N . SER B 1 374 ? 13.812 19.266 -18.516 1 58.31 374 SER B N 1
ATOM 6162 C CA . SER B 1 374 ? 12.906 18.234 -19 1 58.31 374 SER B CA 1
ATOM 6163 C C . SER B 1 374 ? 13.227 16.875 -18.359 1 58.31 374 SER B C 1
ATOM 6165 O O . SER B 1 374 ? 12.32 16.125 -17.984 1 58.31 374 SER B O 1
ATOM 6167 N N . VAL B 1 375 ? 14.438 16.609 -18.281 1 56.84 375 VAL B N 1
ATOM 6168 C CA . VAL B 1 375 ? 14.875 15.336 -17.703 1 56.84 375 VAL B CA 1
ATOM 6169 C C . VAL B 1 375 ? 14.555 15.32 -16.203 1 56.84 375 VAL B C 1
ATOM 6171 O O . VAL B 1 375 ? 14.078 14.312 -15.68 1 56.84 375 VAL B O 1
ATOM 6174 N N . LEU B 1 376 ? 14.773 16.375 -15.617 1 55.12 376 LEU B N 1
ATOM 6175 C CA . LEU B 1 376 ? 14.492 16.469 -14.188 1 55.12 376 LEU B CA 1
ATOM 6176 C C . LEU B 1 376 ? 13 16.359 -13.914 1 55.12 376 LEU B C 1
ATOM 6178 O O . LEU B 1 376 ? 12.594 15.727 -12.938 1 55.12 376 LEU B O 1
ATOM 6182 N N . GLU B 1 377 ? 12.352 16.906 -14.758 1 55.75 377 GLU B N 1
ATOM 6183 C CA . GLU B 1 377 ? 10.898 16.781 -14.688 1 55.75 377 GLU B CA 1
ATOM 6184 C C . GLU B 1 377 ? 10.469 15.336 -14.914 1 55.75 377 GLU B C 1
ATOM 6186 O O . GLU B 1 377 ? 9.539 14.852 -14.258 1 55.75 377 GLU B O 1
ATOM 6191 N N . GLU B 1 378 ? 11.133 14.773 -15.789 1 53.53 378 GLU B N 1
ATOM 6192 C CA . GLU B 1 378 ? 10.844 13.375 -16.094 1 53.53 378 GLU B CA 1
ATOM 6193 C C . GLU B 1 378 ? 11.258 12.461 -14.945 1 53.53 378 GLU B C 1
ATOM 6195 O O . GLU B 1 378 ? 10.539 11.523 -14.609 1 53.53 378 GLU B O 1
ATOM 6200 N N . VAL B 1 379 ? 12.367 12.711 -14.445 1 53.12 379 VAL B N 1
ATOM 6201 C CA . VAL B 1 379 ? 12.875 11.906 -13.336 1 53.12 379 VAL B CA 1
ATOM 6202 C C . VAL B 1 379 ? 11.977 12.102 -12.109 1 53.12 379 VAL B C 1
ATOM 6204 O O . VAL B 1 379 ? 11.68 11.148 -11.391 1 53.12 379 VAL B O 1
ATOM 6207 N N . GLU B 1 380 ? 11.711 13.25 -11.883 1 49.5 380 GLU B N 1
ATOM 6208 C CA . GLU B 1 380 ? 10.789 13.531 -10.789 1 49.5 380 GLU B CA 1
ATOM 6209 C C . GLU B 1 380 ? 9.453 12.82 -11 1 49.5 380 GLU B C 1
ATOM 6211 O O . GLU B 1 380 ? 8.789 12.445 -10.031 1 49.5 380 GLU B O 1
ATOM 6216 N N . ARG B 1 381 ? 9.18 12.586 -12.141 1 50.12 381 ARG B N 1
ATOM 6217 C CA . ARG B 1 381 ? 7.961 11.859 -12.492 1 50.12 381 ARG B CA 1
ATOM 6218 C C . ARG B 1 381 ? 8.125 10.359 -12.258 1 50.12 381 ARG B C 1
ATOM 6220 O O . ARG B 1 381 ? 7.172 9.68 -11.875 1 50.12 381 ARG B O 1
ATOM 6227 N N . GLU B 1 382 ? 9.234 9.875 -12.523 1 48.66 382 GLU B N 1
ATOM 6228 C CA . GLU B 1 382 ? 9.484 8.445 -12.352 1 48.66 382 GLU B CA 1
ATOM 6229 C C . GLU B 1 382 ? 9.617 8.078 -10.883 1 48.66 382 GLU B C 1
ATOM 6231 O O . GLU B 1 382 ? 9.336 6.941 -10.492 1 48.66 382 GLU B O 1
ATOM 6236 N N . ASP B 1 383 ? 10.062 8.969 -10.117 1 46.16 383 ASP B N 1
ATOM 6237 C CA . ASP B 1 383 ? 10.211 8.641 -8.703 1 46.16 383 ASP B CA 1
ATOM 6238 C C . ASP B 1 383 ? 8.875 8.711 -7.973 1 46.16 383 ASP B C 1
ATOM 6240 O O . ASP B 1 383 ? 8.797 8.43 -6.773 1 46.16 383 ASP B O 1
ATOM 6244 N N . LYS B 1 384 ? 7.988 9.188 -8.609 1 42.03 384 LYS B N 1
ATOM 6245 C CA . LYS B 1 384 ? 6.645 9.188 -8.039 1 42.03 384 LYS B CA 1
ATOM 6246 C C . LYS B 1 384 ? 5.863 7.949 -8.469 1 42.03 384 LYS B C 1
ATOM 6248 O O . LYS B 1 384 ? 5.91 7.555 -9.633 1 42.03 384 LYS B O 1
#

Foldseek 3Di:
DKEWFAEQLQQQDDFLNDTCNVQSLQLLVVVLVVCLVPVGQEYEYQANLHNAQDHDPSSVVSVVVSCCCVQVVSVHAYEYEHEPRHQLVVQCPCQVVCVVSNYHYGRDDALQFDWDWDADPLGIEIETEDHDDAQVRLCVRVVPPVRDELQSSVLSSLVSDPDDLLHAYEYRHEFAEAAPPDDDDADPSQDDPDQPDDRYHYPVSCVSHLAYRYERGQAWDAHDPPRYIYQHHQADRDLRCQPGFHFIWMWDQDSVSHIDIDTDGDDTPAGEEEDEEALCQCLDPVNLVVDPQAHAYAYEHADQDDDPPSVVSSCVSRVRDSYYHYPNVVVVVCVVCVVVVVQVPQGVLSVVQVVCCVVVVDGQDPVNSVVVVVVVVVVVVVSD/DKEWFAEQLQQQDDFLNDTCNVQSLQLLVVVLVVCLVPVGQEYEYQANLHNAQDHDPSSVVSVVVSCCCVQVVSVHAYEYEHEPRHQLVVQCPCQVVCVVSNYHYGRDDALAFDWDWDADPLGIEIETEDHDDAQVRLCVRVVPPVRDELQSSVLSNLVSYPDDLVAAYEYRHEFAEAAPPDDDDADPSQDDPDDPDDRYHYPVSCVSHLAYRYERGQAWDAHDPPRYIYQHHQADRDLRCQPGFHFIWMWDQDSVSHIDIDTDGDDTPAGEEEDEEALCQCLDPVNLVVDPQAHAYAYEHADQDDDPPSVVSSCVSRVRHSYYHYPNVVVVVCVVCVVVVVQVPQGVLSVVQVVCCVVVVDGQDPVNSVVVVVVVVVVVVVSD

Organism: NCBI:txid29372

Solvent-accessible surface area (backbone atoms only — not comparable to full-atom values): 40788 Å² total; per-residue (Å²): 83,40,35,38,37,36,17,36,57,28,36,49,34,67,51,80,87,39,73,39,49,68,52,48,52,55,43,52,50,50,52,50,49,51,42,68,72,65,58,44,66,30,38,37,32,18,9,16,57,28,46,36,57,77,54,51,65,69,29,51,52,50,51,42,52,52,51,44,45,39,31,67,74,63,60,31,31,36,41,37,29,21,15,85,35,29,34,30,64,69,59,30,52,59,30,84,45,27,48,83,58,44,30,42,53,34,9,63,72,54,85,62,65,50,71,47,79,45,75,56,97,71,43,59,37,38,38,37,47,41,23,33,72,56,24,69,57,47,19,62,68,65,71,36,83,84,38,74,31,44,36,46,32,50,54,54,55,56,71,56,51,88,77,61,84,91,45,39,35,34,38,35,34,31,55,52,63,34,33,92,94,53,84,77,69,75,49,82,68,47,76,78,88,54,97,83,58,69,49,57,20,62,46,71,80,52,68,86,39,42,30,36,43,26,8,64,41,53,44,54,42,69,51,52,71,94,37,25,31,32,28,7,12,56,60,75,72,44,75,72,36,48,81,51,75,36,29,43,31,35,35,38,38,49,77,88,36,51,71,47,80,47,74,46,76,57,75,70,87,57,50,58,46,75,48,75,40,37,66,72,53,67,70,27,69,77,48,46,74,76,48,71,46,73,24,37,31,34,39,38,30,60,47,85,63,92,68,81,62,54,66,62,60,45,38,77,64,24,73,36,57,59,44,80,42,50,48,58,59,43,55,55,36,49,68,47,30,70,68,46,56,69,55,70,73,37,47,74,60,42,50,51,42,48,48,47,23,64,72,61,78,40,80,69,46,73,69,52,48,52,47,49,47,50,48,50,54,48,48,59,50,65,76,96,83,40,34,37,37,34,17,36,58,29,36,50,32,68,50,79,87,39,72,40,48,68,53,48,52,55,43,50,50,50,51,51,49,49,42,67,73,64,58,43,66,30,37,37,32,18,9,15,57,28,46,37,55,75,56,49,65,68,30,52,51,51,50,41,53,50,50,45,45,39,32,67,74,64,61,32,33,36,41,38,30,21,15,87,34,29,31,30,63,69,59,29,52,59,30,84,43,25,47,82,57,43,32,42,52,34,9,62,72,54,84,61,64,51,71,46,79,45,75,54,98,71,43,59,36,39,38,39,48,42,23,32,72,55,25,70,57,46,19,62,69,67,72,36,84,84,37,74,33,43,36,45,32,49,52,55,56,55,70,57,51,88,76,62,83,90,46,39,33,34,38,34,34,31,55,51,61,35,32,90,94,52,83,79,72,74,48,83,68,47,76,78,88,53,93,83,57,70,48,58,22,62,47,71,80,51,68,86,38,42,29,36,42,27,7,67,43,55,44,54,42,69,52,51,70,93,36,26,31,32,29,9,13,56,61,75,73,44,75,72,36,48,81,52,76,35,28,44,32,36,35,39,37,49,76,90,37,52,70,46,80,47,74,47,76,57,73,70,87,57,49,57,45,77,49,74,41,37,66,74,53,67,71,27,70,76,49,46,72,74,48,73,45,72,23,38,30,33,38,38,30,60,47,86,64,90,69,80,61,54,64,62,61,46,39,75,64,25,71,36,59,60,44,80,42,48,49,57,58,43,53,54,37,49,67,48,29,70,69,47,57,69,57,71,74,38,46,74,59,44,48,51,41,47,48,47,22,66,72,60,78,40,81,69,49,72,67,51,47,50,48,49,46,51,48,50,53,47,48,58,50,66,75,97

pLDDT: mean 87.87, std 17.51, range [31.38, 98.94]

InterPro domains:
  IPR004593 Nuclease SbcCD subunit D [TIGR00619] (1-244)
  IPR004843 Calcineurin-like, phosphoesterase domain [PF00149] (1-220)
  IPR026843 Nuclease SbcCD subunit D, C-terminal domain [PF12320] (270-357)
  IPR029052 Metallo-dependent phosphatase-like [G3DSA:3.60.21.10] (1-267)
  IPR029052 Metallo-dependent phosphatase-like [SSF56300] (1-322)
  IPR041796 DNA double-strand break repair protein Mre11, N-terminal metallophosphatase domain [cd00840] (2-240)
  IPR050535 DNA Repair and Maintenance Complex Component [PTHR30337] (1-384)

Sequence (768 aa):
MKIFHTGDWHIGKLVNGFYMTEDQRYILSQLCNEIEKENPDVLLIAGDVYDRSIPPVEAIELLNDTLKKIIIDLKTPVILIAGNHDSNERIEFGSSFYEACNFYVSGELKSEVKKINLKDKDGIVNFYLIPYADPYYVRKLYNEESIKTHDDALKKILENIDLNKNERNVAIFHGYVAKDSEKIIESDSEKRLSIGGTEVIKSSHFKDFNYTALGHIHSPQRVDGENIRYSGSLMKYSFSEMNNKVGITKIELNGDGDVTVTRTPFKLMRDYREIRGELSELISKEFIQTQKIDDYIKVTLTDKGEVIEPMQKLREVYPNIMELRNESRLKELNMEEESIAQLKEKSILELTCDFFSSIREEEITDEELALVKSVLEEVEREDKMKIFHTGDWHIGKLVNGFYMTEDQRYILSQLCNEIEKENPDVLLIAGDVYDRSIPPVEAIELLNDTLKKIIIDLKTPVILIAGNHDSNERIEFGSSFYEACNFYVSGELKSEVKKINLKDKDGIVNFYLIPYADPYYVRKLYNEESIKTHDDALKKILENIDLNKNERNVAIFHGYVAKDSEKIIESDSEKRLSIGGTEVIKSSHFKDFNYTALGHIHSPQRVDGENIRYSGSLMKYSFSEMNNKVGITKIELNGDGDVTVTRTPFKLMRDYREIRGELSELISKEFIQTQKIDDYIKVTLTDKGEVIEPMQKLREVYPNIMELRNESRLKELNMEEESIAQLKEKSILELTCDFFSSIREEEITDEELALVKSVLEEVEREDK